Protein 8CON (pdb70)

Organism: Arabidopsis thaliana (NCBI:txid3702)

Foldseek 3Di:
DVCAQHKDWFWFFWQAFAPDGTDTATKIFGQEAPQKFKWQFFWFWDAVLQNCQSNQDVHDNFPGEQGTQQTWTFTCQDYPPDDPHGGGFIKHQALWFQPCPDPQNVDPQAQCDPQTGHDQPQFPDSVPSHARMGHPRHGGGYGSQHSSRISMHMHRNRRMAGADSPFDGLLLSPLRDQLQQLLLLQVVPQNDAAAFEEEEEDQFSNSLSVQLNCVVRHHPAYEYEYCDPVSVVLSVVSHHDHYDYQVVDPDGVLVVQCVVPVAAGQEYEYADQDLVSLLSQQSRAHFPRHEYEYEHNHPDPDDNDDDCVSCVSPYYYYYDDSSSDNNHPPSNVVSVCVVVVNHDGPSLEDEEDESNVVVVSVVDNVVDPRRIYIHGYDD

Nearest PDB structures (foldseek):
  8con-assembly1_A  TM=1.003E+00  e=6.734E-88  Arabidopsis thaliana
  4l0q-assembly1_B  TM=9.759E-01  e=2.932E-57  Arabidopsis thaliana
  8co4-assembly1_A  TM=9.663E-01  e=1.391E-56  Arabidopsis thaliana
  4dlb-assembly1_B  TM=9.701E-01  e=1.066E-55  Solanum lycopersicum
  7aas-assembly1_A  TM=9.766E-01  e=4.637E-54  Chlamydomonas reinhardtii

Secondary structure (DSSP, 8-state):
-TTTTSPEEEEEEEB-STTSPPEEEEEEEPPP-TTEEEEEEEEEE--HHHHHHHHTTTS----SB----EEEEEEEEE-TT--S--TT-EEEE-SS---SSSTTTT-SS----TTTS--TT--S-TTTS--SEEETTEE-B-STTT--SBSEEEEEGGGEEE--TTS-HHHHTTTTTHHHHHHHIIIIII-PPTT-EEEEE--SHHHHHHHHHHHHTT-SEEEEE-S-TTHHHHHHTTT--EEE-GGG-SS-HHHHHHHHHTS-BSEEEE-S--HHHHHHHHHTBPTTT-EEEE-SPPSS-PPP---THHHHTT-EEEE-SGGG--TTTTHHHHHHHHHTT-S--GGGEEEEEEGGGHHHHHHHHHHS---EEEEETT-

GO terms:
  GO:0001666 response to hypoxia (P, IEP)
  GO:0001666 response to hypoxia (P, IDA)
  GO:0042542 response to hydrogen peroxide (P, IEP)
  GO:0009409 response to cold (P, IEP)
  GO:0009413 response to flooding (P, IEP)
  GO:0009414 response to water deprivation (P, IEP)
  GO:0009651 response to salt stress (P, IEP)
  GO:0009737 response to abscisic acid (P, IEP)
  GO:0009744 response to sucrose (P, IEP)
  GO:0042803 protein homodimerization activity (F, IDA)
  GO:0031000 response to caffeine (P, IEP)
  GO:0032355 response to estradiol (P, IEP)
  GO:0004022 alcohol dehydrogenase (NAD+) activity (F, EXP)
  GO:0120542 ethanol dehydrogenase (NAD+) activity (F, EXP)
  GO:0001666 response to hypoxia (P, IMP)
  GO:1900039 positive regulation of cellular response to hypoxia (P, IMP)
  GO:0004022 alcohol dehydrogenase (NAD+) activity (F, IDA)
  GO:0006970 response to osmotic stress (P, IGI)
  GO:0005829 cytosol (C, HDA)
  GO:0005886 plasma membrane (C, HDA)

Structure (mmCIF, N/CA/C/O backbone):
data_8CON
#
_entry.id   8CON
#
_cell.length_a   63.405
_cell.length_b   63.405
_cell.length_c   182.153
_cell.angle_alpha   90.00
_cell.angle_beta   90.00
_cell.angle_gamma   120.00
#
_symmetry.space_group_name_H-M   'P 31 2 1'
#
loop_
_entity.id
_entity.type
_entity.pdbx_description
1 polymer 'Alcohol dehydrogenase class-P'
2 non-polymer 'ZINC ION'
3 non-polymer '1,4-DIHYDRONICOTINAMIDE ADENINE DINUCLEOTIDE'
4 non-polymer 'SULFATE ION'
5 non-polymer 'TETRAETHYLENE GLYCOL'
6 non-polymer DI(HYDROXYETHYL)ETHER
7 non-polymer 1,2-ETHANEDIOL
8 water water
#
loop_
_atom_site.group_PDB
_atom_site.id
_atom_site.type_symbol
_atom_site.label_atom_id
_atom_site.label_alt_id
_atom_site.label_comp_id
_atom_site.label_asym_id
_atom_site.label_entity_id
_atom_site.label_seq_id
_atom_site.pdbx_PDB_ins_code
_atom_site.Cartn_x
_atom_site.Cartn_y
_atom_site.Cartn_z
_atom_site.occupancy
_atom_site.B_iso_or_equiv
_atom_site.auth_seq_id
_atom_site.auth_comp_id
_atom_site.auth_asym_id
_atom_site.auth_atom_id
_atom_site.pdbx_PDB_model_num
ATOM 1 N N . MET A 1 1 ? -16.257 3.696 45.485 1.00 49.18 1 MET A N 1
ATOM 2 C CA . MET A 1 1 ? -15.215 4.144 46.403 1.00 60.25 1 MET A CA 1
ATOM 3 C C . MET A 1 1 ? -15.346 3.394 47.726 1.00 55.66 1 MET A C 1
ATOM 4 O O . MET A 1 1 ? -14.483 2.591 48.086 1.00 51.41 1 MET A O 1
ATOM 9 N N . SER A 1 2 ? -16.442 3.649 48.446 1.00 56.87 2 SER A N 1
ATOM 10 C CA . SER A 1 2 ? -16.703 2.912 49.678 1.00 48.72 2 SER A CA 1
ATOM 11 C C . SER A 1 2 ? -16.810 1.411 49.435 1.00 45.12 2 SER A C 1
ATOM 12 O O . SER A 1 2 ? -16.684 0.631 50.384 1.00 47.99 2 SER A O 1
ATOM 15 N N . THR A 1 3 ? -17.030 0.994 48.188 1.00 40.32 3 THR A N 1
ATOM 16 C CA . THR A 1 3 ? -17.111 -0.413 47.823 1.00 33.97 3 THR A CA 1
ATOM 17 C C . THR A 1 3 ? -15.763 -1.007 47.414 1.00 33.47 3 THR A C 1
ATOM 18 O O . THR A 1 3 ? -15.694 -2.214 47.157 1.00 34.99 3 THR A O 1
ATOM 22 N N . THR A 1 4 ? -14.695 -0.202 47.372 1.00 30.77 4 THR A N 1
ATOM 23 C CA . THR A 1 4 ? -13.381 -0.686 46.952 1.00 36.73 4 THR A CA 1
ATOM 24 C C . THR A 1 4 ? -12.891 -1.802 47.866 1.00 34.31 4 THR A C 1
ATOM 25 O O . THR A 1 4 ? -12.888 -1.661 49.092 1.00 31.67 4 THR A O 1
ATOM 29 N N . GLY A 1 5 ? -12.453 -2.908 47.262 1.00 33.54 5 GLY A N 1
ATOM 30 C CA . GLY A 1 5 ? -12.027 -4.073 48.007 1.00 36.25 5 GLY A CA 1
ATOM 31 C C . GLY A 1 5 ? -13.138 -4.853 48.672 1.00 36.75 5 GLY A C 1
ATOM 32 O O . GLY A 1 5 ? -12.857 -5.864 49.327 1.00 33.98 5 GLY A O 1
ATOM 33 N N . GLN A 1 6 ? -14.388 -4.431 48.523 1.00 33.46 6 GLN A N 1
ATOM 34 C CA A GLN A 1 6 ? -15.507 -5.082 49.181 0.62 32.01 6 GLN A CA 1
ATOM 35 C CA B GLN A 1 6 ? -15.529 -5.057 49.174 0.38 32.07 6 GLN A CA 1
ATOM 36 C C . GLN A 1 6 ? -16.318 -5.898 48.181 1.00 31.31 6 GLN A C 1
ATOM 37 O O . GLN A 1 6 ? -16.302 -5.645 46.971 1.00 29.02 6 GLN A O 1
ATOM 48 N N . ILE A 1 7 ? -17.031 -6.894 48.709 1.00 28.22 7 ILE A N 1
ATOM 49 C CA . ILE A 1 7 ? -18.050 -7.579 47.924 1.00 29.34 7 ILE A CA 1
ATOM 50 C C . ILE A 1 7 ? -19.224 -6.628 47.714 1.00 28.94 7 ILE A C 1
ATOM 51 O O . ILE A 1 7 ? -19.665 -5.951 48.650 1.00 29.74 7 ILE A O 1
ATOM 56 N N . ILE A 1 8 ? -19.734 -6.559 46.481 1.00 23.24 8 ILE A N 1
ATOM 57 C CA . ILE A 1 8 ? -20.905 -5.738 46.177 1.00 26.48 8 ILE A CA 1
ATOM 58 C C . ILE A 1 8 ? -22.133 -6.630 46.088 1.00 30.33 8 ILE A C 1
ATOM 59 O O . ILE A 1 8 ? -22.099 -7.710 45.483 1.00 24.10 8 ILE A O 1
ATOM 64 N N . ARG A 1 9 ? -23.219 -6.182 46.707 1.00 25.84 9 ARG A N 1
ATOM 65 C CA . ARG A 1 9 ? -24.523 -6.816 46.579 1.00 23.77 9 ARG A CA 1
ATOM 66 C C . ARG A 1 9 ? -25.352 -6.002 45.594 1.00 28.68 9 ARG A C 1
ATOM 67 O O . ARG A 1 9 ? -25.593 -4.810 45.820 1.00 29.84 9 ARG A O 1
ATOM 75 N N . CYS A 1 10 ? -25.767 -6.631 44.499 1.00 26.74 10 CYS A N 1
ATOM 76 C CA . CYS A 1 10 ? -26.508 -5.931 43.456 1.00 24.57 10 CYS A CA 1
ATOM 77 C C . CYS A 1 10 ? -27.421 -6.918 42.737 1.00 28.92 10 CYS A C 1
ATOM 78 O O . CYS A 1 10 ? -27.541 -8.085 43.122 1.00 28.99 10 CYS A O 1
ATOM 81 N N . LYS A 1 11 ? -28.076 -6.441 41.684 1.00 27.69 11 LYS A N 1
ATOM 82 C CA . LYS A 1 11 ? -29.003 -7.246 40.907 1.00 28.01 11 LYS A CA 1
ATOM 83 C C . LYS A 1 11 ? -28.324 -7.702 39.624 1.00 25.38 11 LYS A C 1
ATOM 84 O O . LYS A 1 11 ? -27.520 -6.968 39.045 1.00 20.43 11 LYS A O 1
ATOM 90 N N . ALA A 1 12 ? -28.624 -8.931 39.208 1.00 23.42 12 ALA A N 1
ATOM 91 C CA . ALA A 1 12 ? -28.216 -9.448 37.906 1.00 19.72 12 ALA A CA 1
ATOM 92 C C . ALA A 1 12 ? -29.374 -10.247 37.330 1.00 18.96 12 ALA A C 1
ATOM 93 O O . ALA A 1 12 ? -30.235 -10.733 38.060 1.00 22.57 12 ALA A O 1
ATOM 95 N N . ALA A 1 13 ? -29.407 -10.356 36.000 1.00 16.59 13 ALA A N 1
ATOM 96 C CA . ALA A 1 13 ? -30.413 -11.147 35.306 1.00 19.73 13 ALA A CA 1
ATOM 97 C C . ALA A 1 13 ? -29.795 -12.519 35.063 1.00 21.52 13 ALA A C 1
ATOM 98 O O . ALA A 1 13 ? -28.876 -12.662 34.246 1.00 22.79 13 ALA A O 1
ATOM 100 N N . VAL A 1 14 ? -30.293 -13.521 35.775 1.00 20.59 14 VAL A N 1
ATOM 101 C CA . VAL A 1 14 ? -29.673 -14.844 35.811 1.00 18.46 14 VAL A CA 1
ATOM 102 C C . VAL A 1 14 ? -30.455 -15.795 34.928 1.00 23.64 14 VAL A C 1
ATOM 103 O O . VAL A 1 14 ? -31.685 -15.857 35.000 1.00 23.22 14 VAL A O 1
ATOM 107 N N . ALA A 1 15 ? -29.745 -16.538 34.089 1.00 24.21 15 ALA A N 1
ATOM 108 C CA . ALA A 1 15 ? -30.353 -17.602 33.305 1.00 18.53 15 ALA A CA 1
ATOM 109 C C . ALA A 1 15 ? -30.179 -18.896 34.089 1.00 23.91 15 ALA A C 1
ATOM 110 O O . ALA A 1 15 ? -29.054 -19.352 34.280 1.00 19.36 15 ALA A O 1
ATOM 112 N N . TRP A 1 16 ? -31.283 -19.472 34.566 1.00 26.94 16 TRP A N 1
ATOM 113 C CA . TRP A 1 16 ? -31.220 -20.711 35.335 1.00 26.12 16 TRP A CA 1
ATOM 114 C C . TRP A 1 16 ? -31.347 -21.949 34.463 1.00 24.73 16 TRP A C 1
ATOM 115 O O . TRP A 1 16 ? -30.820 -23.013 34.818 1.00 27.51 16 TRP A O 1
ATOM 126 N N . GLU A 1 17 ? -32.020 -21.834 33.328 1.00 25.01 17 GLU A N 1
ATOM 127 C CA . GLU A 1 17 ? -32.299 -22.972 32.477 1.00 24.42 17 GLU A CA 1
ATOM 128 C C . GLU A 1 17 ? -32.255 -22.500 31.036 1.00 22.10 17 GLU A C 1
ATOM 129 O O . GLU A 1 17 ? -32.549 -21.334 30.743 1.00 26.89 17 GLU A O 1
ATOM 135 N N . ALA A 1 18 ? -31.905 -23.413 30.142 1.00 22.22 18 ALA A N 1
ATOM 136 C CA . ALA A 1 18 ? -31.852 -23.097 28.723 1.00 21.32 18 ALA A CA 1
ATOM 137 C C . ALA A 1 18 ? -33.216 -22.669 28.218 1.00 24.39 18 ALA A C 1
ATOM 138 O O . ALA A 1 18 ? -34.224 -23.339 28.466 1.00 25.69 18 ALA A O 1
ATOM 140 N N . GLY A 1 19 ? -33.251 -21.531 27.524 1.00 26.93 19 GLY A N 1
ATOM 141 C CA . GLY A 1 19 ? -34.472 -21.105 26.868 1.00 26.14 19 GLY A CA 1
ATOM 142 C C . GLY A 1 19 ? -35.566 -20.604 27.776 1.00 22.63 19 GLY A C 1
ATOM 143 O O . GLY A 1 19 ? -36.671 -20.335 27.291 1.00 29.39 19 GLY A O 1
ATOM 144 N N . LYS A 1 20 ? -35.313 -20.480 29.071 1.00 22.57 20 LYS A N 1
ATOM 145 C CA . LYS A 1 20 ? -36.313 -19.988 30.007 1.00 25.30 20 LYS A CA 1
ATOM 146 C C . LYS A 1 20 ? -36.049 -18.525 30.345 1.00 24.31 20 LYS A C 1
ATOM 147 O O . LYS A 1 20 ? -34.914 -18.047 30.247 1.00 22.83 20 LYS A O 1
ATOM 153 N N . PRO A 1 21 ? -37.068 -17.776 30.766 1.00 26.52 21 PRO A N 1
ATOM 154 C CA . PRO A 1 21 ? -36.857 -16.348 31.035 1.00 22.05 21 PRO A CA 1
ATOM 155 C C . PRO A 1 21 ? -35.841 -16.088 32.137 1.00 21.13 21 PRO A C 1
ATOM 156 O O . PRO A 1 21 ? -35.764 -16.811 33.135 1.00 24.54 21 PRO A O 1
ATOM 160 N N . LEU A 1 22 ? -35.061 -15.025 31.949 1.00 20.44 22 LEU A N 1
ATOM 161 C CA . LEU A 1 22 ? -34.117 -14.612 32.967 1.00 17.64 22 LEU A CA 1
ATOM 162 C C . LEU A 1 22 ? -34.859 -14.177 34.224 1.00 23.71 22 LEU A C 1
ATOM 163 O O . LEU A 1 22 ? -36.001 -13.698 34.168 1.00 24.38 22 LEU A O 1
ATOM 168 N N . VAL A 1 23 ? -34.196 -14.323 35.364 1.00 20.16 23 VAL A N 1
ATOM 169 C CA . VAL A 1 23 ? -34.738 -13.913 36.654 1.00 22.26 23 VAL A CA 1
ATOM 170 C C . VAL A 1 23 ? -33.828 -12.851 37.254 1.00 25.41 23 VAL A C 1
ATOM 171 O O . VAL A 1 23 ? -32.611 -13.054 37.364 1.00 23.09 23 VAL A O 1
ATOM 175 N N . ILE A 1 24 ? -34.406 -11.710 37.635 1.00 21.00 24 ILE A N 1
ATOM 176 C CA . ILE A 1 24 ? -33.613 -10.712 38.346 1.00 22.23 24 ILE A CA 1
ATOM 177 C C . ILE A 1 24 ? -33.370 -11.217 39.762 1.00 27.20 24 ILE A C 1
ATOM 178 O O . ILE A 1 24 ? -34.318 -11.431 40.527 1.00 28.49 24 ILE A O 1
ATOM 183 N N . GLU A 1 25 ? -32.100 -11.433 40.097 1.00 23.80 25 GLU A N 1
ATOM 184 C CA . GLU A 1 25 ? -31.667 -11.986 41.370 1.00 27.16 25 GLU A CA 1
ATOM 185 C C . GLU A 1 25 ? -30.747 -11.009 42.086 1.00 22.73 25 GLU A C 1
ATOM 186 O O . GLU A 1 25 ? -30.001 -10.258 41.453 1.00 26.12 25 GLU A O 1
ATOM 192 N N A GLU A 1 26 ? -30.791 -11.033 43.414 0.48 24.16 26 GLU A N 1
ATOM 193 N N B GLU A 1 26 ? -30.778 -11.047 43.416 0.52 24.15 26 GLU A N 1
ATOM 194 C CA A GLU A 1 26 ? -29.765 -10.375 44.211 0.48 25.90 26 GLU A CA 1
ATOM 195 C CA B GLU A 1 26 ? -29.764 -10.375 44.220 0.52 25.89 26 GLU A CA 1
ATOM 196 C C A GLU A 1 26 ? -28.536 -11.277 44.240 0.48 28.75 26 GLU A C 1
ATOM 197 C C B GLU A 1 26 ? -28.521 -11.256 44.294 0.52 28.75 26 GLU A C 1
ATOM 198 O O A GLU A 1 26 ? -28.617 -12.431 44.678 0.48 26.65 26 GLU A O 1
ATOM 199 O O B GLU A 1 26 ? -28.572 -12.364 44.840 0.52 26.78 26 GLU A O 1
ATOM 210 N N . VAL A 1 27 ? -27.414 -10.767 43.738 1.00 22.27 27 VAL A N 1
ATOM 211 C CA . VAL A 1 27 ? -26.176 -11.532 43.626 1.00 22.20 27 VAL A CA 1
ATOM 212 C C . VAL A 1 27 ? -25.100 -10.817 44.424 1.00 25.48 27 VAL A C 1
ATOM 213 O O . VAL A 1 27 ? -25.250 -9.659 44.818 1.00 27.11 27 VAL A O 1
ATOM 217 N N . GLU A 1 28 ? -23.994 -11.522 44.650 1.00 26.69 28 GLU A N 1
ATOM 218 C CA . GLU A 1 28 ? -22.798 -10.935 45.224 1.00 27.68 28 GLU A CA 1
ATOM 219 C C . GLU A 1 28 ? -21.697 -10.919 44.173 1.00 27.26 28 GLU A C 1
ATOM 220 O O . GLU A 1 28 ? -21.462 -11.929 43.497 1.00 23.57 28 GLU A O 1
ATOM 226 N N . VAL A 1 29 ? -21.028 -9.778 44.048 1.00 21.46 29 VAL A N 1
ATOM 227 C CA . VAL A 1 29 ? -19.956 -9.571 43.077 1.00 24.07 29 VAL A CA 1
ATOM 228 C C . VAL A 1 29 ? -18.650 -9.384 43.832 1.00 25.62 29 VAL A C 1
ATOM 229 O O . VAL A 1 29 ? -18.486 -8.419 44.588 1.00 24.71 29 VAL A O 1
ATOM 233 N N . ALA A 1 30 ? -17.721 -10.310 43.625 1.00 21.08 30 ALA A N 1
ATOM 234 C CA . ALA A 1 30 ? -16.439 -10.236 44.291 1.00 24.23 30 ALA A CA 1
ATOM 235 C C . ALA A 1 30 ? -15.641 -9.046 43.764 1.00 24.68 30 ALA A C 1
ATOM 236 O O . ALA A 1 30 ? -15.862 -8.593 42.641 1.00 24.16 30 ALA A O 1
ATOM 238 N N . PRO A 1 31 ? -14.718 -8.514 44.561 1.00 24.00 31 PRO A N 1
ATOM 239 C CA . PRO A 1 31 ? -13.824 -7.457 44.064 1.00 28.31 31 PRO A CA 1
ATOM 240 C C . PRO A 1 31 ? -12.870 -7.999 43.015 1.00 28.64 31 PRO A C 1
ATOM 241 O O . PRO A 1 31 ? -12.635 -9.220 42.943 1.00 27.37 31 PRO A O 1
ATOM 245 N N . PRO A 1 32 ? -12.319 -7.126 42.170 1.00 25.78 32 PRO A N 1
ATOM 246 C CA . PRO A 1 32 ? -11.485 -7.597 41.058 1.00 26.03 32 PRO A CA 1
ATOM 247 C C . PRO A 1 32 ? -10.142 -8.102 41.553 1.00 28.09 32 PRO A C 1
ATOM 248 O O . PRO A 1 32 ? -9.531 -7.518 42.452 1.00 24.83 32 PRO A O 1
ATOM 252 N N . GLN A 1 33 ? -9.679 -9.184 40.938 1.00 26.94 33 GLN A N 1
ATOM 253 C CA . GLN A 1 33 ? -8.370 -9.745 41.226 1.00 22.85 33 GLN A CA 1
ATOM 254 C C . GLN A 1 33 ? -7.328 -9.146 40.280 1.00 26.69 33 GLN A C 1
ATOM 255 O O . GLN A 1 33 ? -7.584 -8.171 39.575 1.00 23.37 33 GLN A O 1
ATOM 261 N N . LYS A 1 34 ? -6.134 -9.735 40.244 1.00 27.55 34 LYS A N 1
ATOM 262 C CA . LYS A 1 34 ? -5.062 -9.213 39.411 1.00 26.47 34 LYS A CA 1
ATOM 263 C C . LYS A 1 34 ? -5.511 -9.081 37.959 1.00 27.13 34 LYS A C 1
ATOM 264 O O . LYS A 1 34 ? -6.121 -9.995 37.403 1.00 24.07 34 LYS A O 1
ATOM 270 N N . HIS A 1 35 ? -5.218 -7.924 37.360 1.00 23.27 35 HIS A N 1
ATOM 271 C CA . HIS A 1 35 ? -5.480 -7.620 35.952 1.00 25.23 35 HIS A CA 1
ATOM 272 C C . HIS A 1 35 ? -6.968 -7.538 35.625 1.00 24.30 35 HIS A C 1
ATOM 273 O O . HIS A 1 35 ? -7.348 -7.582 34.457 1.00 28.18 35 HIS A O 1
ATOM 280 N N . GLU A 1 36 ? -7.816 -7.393 36.631 1.00 21.29 36 GLU A N 1
ATOM 281 C CA . GLU A 1 36 ? -9.251 -7.303 36.442 1.00 21.10 36 GLU A CA 1
ATOM 282 C C . GLU A 1 36 ? -9.725 -5.924 36.868 1.00 23.82 36 GLU A C 1
ATOM 283 O O . GLU A 1 36 ? -9.049 -5.221 37.625 1.00 22.50 36 GLU A O 1
ATOM 289 N N . VAL A 1 37 ? -10.901 -5.535 36.374 1.00 22.35 37 VAL A N 1
ATOM 290 C CA . VAL A 1 37 ? -11.576 -4.342 36.858 1.00 25.06 37 VAL A CA 1
ATOM 291 C C . VAL A 1 37 ? -13.036 -4.688 37.102 1.00 22.21 37 VAL A C 1
ATOM 292 O O . VAL A 1 37 ? -13.587 -5.619 36.505 1.00 22.96 37 VAL A O 1
ATOM 296 N N . ARG A 1 38 ? -13.657 -3.945 38.009 1.00 20.86 38 ARG A N 1
ATOM 297 C CA . ARG A 1 38 ? -15.070 -4.111 38.312 1.00 17.78 38 ARG A CA 1
ATOM 298 C C . ARG A 1 38 ? -15.795 -2.882 37.785 1.00 24.01 38 ARG A C 1
ATOM 299 O O . ARG A 1 38 ? -15.356 -1.754 38.030 1.00 21.17 38 ARG A O 1
ATOM 307 N N . ILE A 1 39 ? -16.878 -3.101 37.043 1.00 19.13 39 ILE A N 1
ATOM 308 C CA . ILE A 1 39 ? -17.506 -2.060 36.234 1.00 18.03 39 ILE A CA 1
ATOM 309 C C . ILE A 1 39 ? -18.955 -1.893 36.662 1.00 22.41 39 ILE A C 1
ATOM 310 O O . ILE A 1 39 ? -19.690 -2.878 36.766 1.00 19.43 39 ILE A O 1
ATOM 315 N N . LYS A 1 40 ? -19.379 -0.648 36.877 1.00 17.58 40 LYS A N 1
ATOM 316 C CA . LYS A 1 40 ? -20.805 -0.377 37.031 1.00 21.03 40 LYS A CA 1
ATOM 317 C C . LYS A 1 40 ? -21.421 -0.251 35.646 1.00 23.35 40 LYS A C 1
ATOM 318 O O . LYS A 1 40 ? -21.021 0.621 34.868 1.00 20.99 40 LYS A O 1
ATOM 324 N N . ILE A 1 41 ? -22.407 -1.095 35.346 1.00 18.60 41 ILE A N 1
ATOM 325 C CA . ILE A 1 41 ? -23.056 -1.118 34.038 1.00 14.86 41 ILE A CA 1
ATOM 326 C C . ILE A 1 41 ? -24.206 -0.118 34.068 1.00 22.35 41 ILE A C 1
ATOM 327 O O . ILE A 1 41 ? -25.060 -0.178 34.957 1.00 21.66 41 ILE A O 1
ATOM 332 N N . LEU A 1 42 ? -24.223 0.807 33.115 1.00 20.03 42 LEU A N 1
ATOM 333 C CA . LEU A 1 42 ? -25.319 1.763 33.017 1.00 20.41 42 LEU A CA 1
ATOM 334 C C . LEU A 1 42 ? -26.311 1.385 31.932 1.00 20.13 42 LEU A C 1
ATOM 335 O O . LEU A 1 42 ? -27.527 1.583 32.086 1.00 21.62 42 LEU A O 1
ATOM 340 N N . PHE A 1 43 ? -25.801 0.880 30.815 1.00 19.87 43 PHE A N 1
ATOM 341 C CA . PHE A 1 43 ? -26.615 0.442 29.697 1.00 19.24 43 PHE A CA 1
ATOM 342 C C . PHE A 1 43 ? -26.039 -0.862 29.187 1.00 18.88 43 PHE A C 1
ATOM 343 O O . PHE A 1 43 ? -24.815 -1.013 29.136 1.00 21.27 43 PHE A O 1
ATOM 351 N N . THR A 1 44 ? -26.920 -1.781 28.792 1.00 21.73 44 THR A N 1
ATOM 352 C CA . THR A 1 44 ? -26.509 -2.991 28.090 1.00 18.35 44 THR A CA 1
ATOM 353 C C . THR A 1 44 ? -27.511 -3.285 26.973 1.00 24.56 44 THR A C 1
ATOM 354 O O . THR A 1 44 ? -28.575 -2.664 26.880 1.00 25.04 44 THR A O 1
ATOM 358 N N . SER A 1 45 ? -27.161 -4.224 26.091 1.00 21.34 45 SER A N 1
ATOM 359 C CA . SER A 1 45 ? -28.029 -4.572 24.980 1.00 21.13 45 SER A CA 1
ATOM 360 C C . SER A 1 45 ? -27.956 -6.080 24.774 1.00 23.83 45 SER A C 1
ATOM 361 O O . SER A 1 45 ? -27.261 -6.778 25.507 1.00 22.86 45 SER A O 1
ATOM 364 N N . LEU A 1 46 ? -28.713 -6.582 23.798 1.00 27.23 46 LEU A N 1
ATOM 365 C CA . LEU A 1 46 ? -28.875 -8.010 23.546 1.00 24.41 46 LEU A CA 1
ATOM 366 C C . LEU A 1 46 ? -28.653 -8.275 22.064 1.00 26.98 46 LEU A C 1
ATOM 367 O O . LEU A 1 46 ? -29.111 -7.508 21.216 1.00 22.37 46 LEU A O 1
ATOM 372 N N . CYS A 1 47 ? -27.951 -9.354 21.729 1.00 21.96 47 CYS A N 1
ATOM 373 C CA . CYS A 1 47 ? -27.889 -9.733 20.325 1.00 20.91 47 CYS A CA 1
ATOM 374 C C . CYS A 1 47 ? -27.996 -11.250 20.231 1.00 21.43 47 CYS A C 1
ATOM 375 O O . CYS A 1 47 ? -28.062 -11.950 21.242 1.00 18.68 47 CYS A O 1
ATOM 378 N N . HIS A 1 48 ? -28.032 -11.742 18.996 1.00 20.03 48 HIS A N 1
ATOM 379 C CA . HIS A 1 48 ? -28.256 -13.162 18.749 1.00 24.39 48 HIS A CA 1
ATOM 380 C C . HIS A 1 48 ? -27.210 -14.041 19.420 1.00 22.06 48 HIS A C 1
ATOM 381 O O . HIS A 1 48 ? -27.497 -15.202 19.730 1.00 23.47 48 HIS A O 1
ATOM 388 N N . THR A 1 49 ? -26.005 -13.513 19.648 1.00 19.14 49 THR A N 1
ATOM 389 C CA . THR A 1 49 ? -24.973 -14.286 20.329 1.00 19.75 49 THR A CA 1
ATOM 390 C C . THR A 1 49 ? -25.406 -14.629 21.748 1.00 22.67 49 THR A C 1
ATOM 391 O O . THR A 1 49 ? -25.249 -15.771 22.190 1.00 21.96 49 THR A O 1
ATOM 395 N N . ASP A 1 50 ? -26.016 -13.672 22.458 1.00 19.32 50 ASP A N 1
ATOM 396 C CA . ASP A 1 50 ? -26.522 -13.986 23.790 1.00 16.25 50 ASP A CA 1
ATOM 397 C C . ASP A 1 50 ? -27.646 -15.007 23.689 1.00 21.01 50 ASP A C 1
ATOM 398 O O . ASP A 1 50 ? -27.700 -15.976 24.461 1.00 21.22 50 ASP A O 1
ATOM 403 N N . VAL A 1 51 ? -28.547 -14.806 22.723 1.00 23.06 51 VAL A N 1
ATOM 404 C CA . VAL A 1 51 ? -29.700 -15.694 22.587 1.00 20.87 51 VAL A CA 1
ATOM 405 C C . VAL A 1 51 ? -29.237 -17.113 22.268 1.00 24.33 51 VAL A C 1
ATOM 406 O O . VAL A 1 51 ? -29.756 -18.087 22.820 1.00 23.08 51 VAL A O 1
ATOM 410 N N . TYR A 1 52 ? -28.224 -17.243 21.408 1.00 22.69 52 TYR A N 1
ATOM 411 C CA . TYR A 1 52 ? -27.746 -18.561 20.989 1.00 25.52 52 TYR A CA 1
ATOM 412 C C . TYR A 1 52 ? -27.287 -19.404 22.180 1.00 26.30 52 TYR A C 1
ATOM 413 O O . TYR A 1 52 ? -27.675 -20.570 22.319 1.00 26.40 52 TYR A O 1
ATOM 422 N N . PHE A 1 53 ? -26.474 -18.829 23.061 1.00 24.08 53 PHE A N 1
ATOM 423 C CA . PHE A 1 53 ? -25.966 -19.571 24.209 1.00 25.15 53 PHE A CA 1
ATOM 424 C C . PHE A 1 53 ? -26.981 -19.669 25.344 1.00 27.13 53 PHE A C 1
ATOM 425 O O . PHE A 1 53 ? -26.884 -20.583 26.168 1.00 26.04 53 PHE A O 1
ATOM 433 N N . TRP A 1 54 ? -27.975 -18.778 25.380 1.00 20.34 54 TRP A N 1
ATOM 434 C CA . TRP A 1 54 ? -29.076 -18.910 26.333 1.00 24.55 54 TRP A CA 1
ATOM 435 C C . TRP A 1 54 ? -30.038 -20.029 25.923 1.00 23.67 54 TRP A C 1
ATOM 436 O O . TRP A 1 54 ? -30.574 -20.749 26.779 1.00 21.76 54 TRP A O 1
ATOM 447 N N . GLU A 1 55 ? -30.269 -20.188 24.614 1.00 23.58 55 GLU A N 1
ATOM 448 C CA . GLU A 1 55 ? -31.066 -21.301 24.114 1.00 23.29 55 GLU A CA 1
ATOM 449 C C . GLU A 1 55 ? -30.313 -22.618 24.245 1.00 25.44 55 GLU A C 1
ATOM 450 O O . GLU A 1 55 ? -30.927 -23.660 24.497 1.00 31.60 55 GLU A O 1
ATOM 456 N N . ALA A 1 56 ? -28.995 -22.581 24.054 1.00 29.38 56 ALA A N 1
ATOM 457 C CA . ALA A 1 56 ? -28.110 -23.726 24.285 1.00 28.11 56 ALA A CA 1
ATOM 458 C C . ALA A 1 56 ? -28.529 -24.960 23.483 1.00 39.14 56 ALA A C 1
ATOM 459 O O . ALA A 1 56 ? -28.377 -26.097 23.936 1.00 36.29 56 ALA A O 1
ATOM 461 N N . LYS A 1 57 ? -29.048 -24.746 22.276 1.00 35.27 57 LYS A N 1
ATOM 462 C CA . LYS A 1 57 ? -29.401 -25.860 21.398 1.00 42.29 57 LYS A CA 1
ATOM 463 C C . LYS A 1 57 ? -28.165 -26.292 20.619 1.00 46.00 57 LYS A C 1
ATOM 464 O O . LYS A 1 57 ? -27.612 -25.511 19.835 1.00 46.11 57 LYS A O 1
ATOM 470 N N . GLY A 1 58 ? -27.739 -27.535 20.832 1.00 52.74 58 GLY A N 1
ATOM 471 C CA . GLY A 1 58 ? -26.463 -27.976 20.310 1.00 53.85 58 GLY A CA 1
ATOM 472 C C . GLY A 1 58 ? -25.264 -27.312 20.944 1.00 54.72 58 GLY A C 1
ATOM 473 O O . GLY A 1 58 ? -24.158 -27.418 20.408 1.00 56.28 58 GLY A O 1
ATOM 474 N N . GLN A 1 59 ? -25.448 -26.622 22.067 1.00 51.72 59 GLN A N 1
ATOM 475 C CA . GLN A 1 59 ? -24.377 -25.913 22.749 1.00 46.47 59 GLN A CA 1
ATOM 476 C C . GLN A 1 59 ? -24.199 -26.464 24.151 1.00 40.15 59 GLN A C 1
ATOM 477 O O . GLN A 1 59 ? -25.151 -26.940 24.773 1.00 40.48 59 GLN A O 1
ATOM 483 N N . THR A 1 60 ? -22.970 -26.393 24.637 1.00 34.13 60 THR A N 1
ATOM 484 C CA . THR A 1 60 ? -22.707 -26.771 26.012 1.00 29.60 60 THR A CA 1
ATOM 485 C C . THR A 1 60 ? -23.520 -25.893 26.954 1.00 29.52 60 THR A C 1
ATOM 486 O O . THR A 1 60 ? -23.324 -24.662 26.981 1.00 27.70 60 THR A O 1
ATOM 490 N N . PRO A 1 61 ? -24.430 -26.471 27.727 1.00 22.59 61 PRO A N 1
ATOM 491 C CA . PRO A 1 61 ? -25.418 -25.733 28.532 1.00 21.51 61 PRO A CA 1
ATOM 492 C C . PRO A 1 61 ? -24.887 -25.312 29.903 1.00 22.36 61 PRO A C 1
ATOM 493 O O . PRO A 1 61 ? -25.143 -25.917 30.944 1.00 22.01 61 PRO A O 1
ATOM 497 N N . LEU A 1 62 ? -24.116 -24.222 29.902 1.00 19.27 62 LEU A N 1
ATOM 498 C CA . LEU A 1 62 ? -23.591 -23.648 31.141 1.00 17.12 62 LEU A CA 1
ATOM 499 C C . LEU A 1 62 ? -24.696 -22.831 31.797 1.00 23.31 62 LEU A C 1
ATOM 500 O O . LEU A 1 62 ? -25.068 -21.775 31.275 1.00 23.14 62 LEU A O 1
ATOM 505 N N . PHE A 1 63 ? -25.205 -23.307 32.937 1.00 21.18 63 PHE A N 1
ATOM 506 C CA . PHE A 1 63 ? -26.242 -22.652 33.731 1.00 16.15 63 PHE A CA 1
ATOM 507 C C . PHE A 1 63 ? -25.950 -22.960 35.189 1.00 19.99 63 PHE A C 1
ATOM 508 O O . PHE A 1 63 ? -25.431 -24.044 35.496 1.00 20.97 63 PHE A O 1
ATOM 516 N N . PRO A 1 64 ? -26.220 -22.029 36.104 1.00 18.68 64 PRO A N 1
ATOM 517 C CA . PRO A 1 64 ? -26.749 -20.682 35.837 1.00 16.47 64 PRO A CA 1
ATOM 518 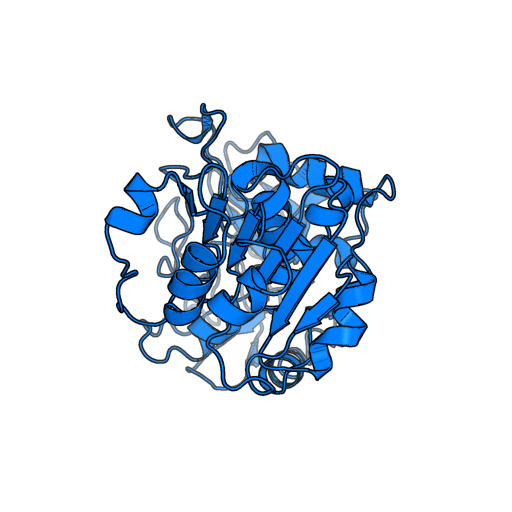C C . PRO A 1 64 ? -25.688 -19.772 35.221 1.00 21.17 64 PRO A C 1
ATOM 519 O O . PRO A 1 64 ? -24.495 -20.026 35.402 1.00 21.00 64 PRO A O 1
ATOM 523 N N . ARG A 1 65 ? -26.121 -18.741 34.491 1.00 19.60 65 ARG A N 1
ATOM 524 C CA . ARG A 1 65 ? -25.208 -17.931 33.706 1.00 19.08 65 ARG A CA 1
ATOM 525 C C . ARG A 1 65 ? -25.743 -16.513 33.618 1.00 18.30 65 ARG A C 1
ATOM 526 O O . ARG A 1 65 ? -26.957 -16.292 33.553 1.00 19.86 65 ARG A O 1
ATOM 534 N N . ILE A 1 66 ? -24.814 -15.571 33.604 1.00 16.88 66 ILE A N 1
ATOM 535 C CA . ILE A 1 66 ? -25.109 -14.155 33.365 1.00 17.11 66 ILE A CA 1
ATOM 536 C C . ILE A 1 66 ? -24.578 -13.829 31.974 1.00 15.08 66 ILE A C 1
ATOM 537 O O . ILE A 1 66 ? -23.363 -13.822 31.734 1.00 19.21 66 ILE A O 1
ATOM 542 N N . PHE A 1 67 ? -25.494 -13.613 31.042 1.00 17.29 67 PHE A N 1
ATOM 543 C CA . PHE A 1 67 ? -25.121 -13.340 29.665 1.00 14.55 67 PHE A CA 1
ATOM 544 C C . PHE A 1 67 ? -24.823 -11.858 29.506 1.00 14.91 67 PHE A C 1
ATOM 545 O O . PHE A 1 67 ? -24.621 -11.159 30.498 1.00 18.05 67 PHE A O 1
ATOM 553 N N . GLY A 1 68 ? -24.793 -11.387 28.265 1.00 15.98 68 GLY A N 1
ATOM 554 C CA . GLY A 1 68 ? -24.582 -9.965 28.038 1.00 16.65 68 GLY A CA 1
ATOM 555 C C . GLY A 1 68 ? -23.140 -9.650 27.705 1.00 18.31 68 GLY A C 1
ATOM 556 O O . GLY A 1 68 ? -22.238 -9.976 28.474 1.00 20.20 68 GLY A O 1
ATOM 557 N N . HIS A 1 69 ? -22.904 -9.003 26.563 1.00 20.08 69 HIS A N 1
ATOM 558 C CA . HIS A 1 69 ? -21.541 -8.634 26.200 1.00 17.36 69 HIS A CA 1
ATOM 559 C C . HIS A 1 69 ? -21.486 -7.299 25.468 1.00 21.02 69 HIS A C 1
ATOM 560 O O . HIS A 1 69 ? -20.434 -6.953 24.915 1.00 23.23 69 HIS A O 1
ATOM 567 N N . GLU A 1 70 ? -22.579 -6.545 25.416 1.00 19.38 70 GLU A N 1
ATOM 568 C CA . GLU A 1 70 ? -22.557 -5.209 24.842 1.00 20.93 70 GLU A CA 1
ATOM 569 C C . GLU A 1 70 ? -23.035 -4.257 25.926 1.00 19.86 70 GLU A C 1
ATOM 570 O O . GLU A 1 70 ? -24.197 -4.330 26.338 1.00 24.60 70 GLU A O 1
ATOM 576 N N . ALA A 1 71 ? -22.150 -3.373 26.386 1.00 19.35 71 ALA A N 1
ATOM 577 C CA . ALA A 1 71 ? -22.491 -2.530 27.525 1.00 17.05 71 ALA A CA 1
ATOM 578 C C . ALA A 1 71 ? -21.611 -1.290 27.567 1.00 20.67 71 ALA A C 1
ATOM 579 O O . ALA A 1 71 ? -20.477 -1.287 27.079 1.00 20.59 71 ALA A O 1
ATOM 581 N N . GLY A 1 72 ? -22.164 -0.241 28.168 1.00 20.68 72 GLY A N 1
ATOM 582 C CA . GLY A 1 72 ? -21.414 0.952 28.488 1.00 17.28 72 GLY A CA 1
ATOM 583 C C . GLY A 1 72 ? -21.432 1.128 29.992 1.00 19.09 72 GLY A C 1
ATOM 584 O O . GLY A 1 72 ? -22.491 1.027 30.619 1.00 21.00 72 GLY A O 1
ATOM 585 N N . GLY A 1 73 ? -20.278 1.368 30.597 1.00 17.82 73 GLY A N 1
ATOM 586 C CA . GLY A 1 73 ? -20.239 1.429 32.042 1.00 20.66 73 GLY A CA 1
ATOM 587 C C . GLY A 1 73 ? -19.141 2.332 32.553 1.00 19.75 73 GLY A C 1
ATOM 588 O O . GLY A 1 73 ? -18.440 2.986 31.781 1.00 20.93 73 GLY A O 1
ATOM 589 N N . ILE A 1 74 ? -18.995 2.360 33.880 1.00 19.64 74 ILE A N 1
ATOM 590 C CA . ILE A 1 74 ? -17.988 3.177 34.551 1.00 23.89 74 ILE A CA 1
ATOM 591 C C . ILE A 1 74 ? -17.203 2.292 35.510 1.00 25.71 74 ILE A C 1
ATOM 592 O O . ILE A 1 74 ? -17.801 1.522 36.271 1.00 26.22 74 ILE A O 1
ATOM 597 N N . VAL A 1 75 ? -15.867 2.403 35.472 1.00 23.34 75 VAL A N 1
ATOM 598 C CA . VAL A 1 75 ? -15.015 1.617 36.360 1.00 21.23 75 VAL A CA 1
ATOM 599 C C . VAL A 1 75 ? -15.272 2.006 37.809 1.00 26.13 75 VAL A C 1
ATOM 600 O O . VAL A 1 75 ? -15.198 3.186 38.181 1.00 25.55 75 VAL A O 1
ATOM 604 N N . GLU A 1 76 ? -15.589 1.006 38.635 1.00 22.06 76 GLU A N 1
ATOM 605 C CA . GLU A 1 76 ? -15.779 1.195 40.069 1.00 18.97 76 GLU A CA 1
ATOM 606 C C . GLU A 1 76 ? -14.489 0.966 40.842 1.00 27.44 76 GLU A C 1
ATOM 607 O O . GLU A 1 76 ? -14.191 1.716 41.775 1.00 29.37 76 GLU A O 1
ATOM 613 N N . SER A 1 77 ? -13.711 -0.057 40.476 1.00 24.35 77 SER A N 1
ATOM 614 C CA . SER A 1 77 ? -12.425 -0.309 41.111 1.00 26.59 77 SER A CA 1
ATOM 615 C C . SER A 1 77 ? -11.587 -1.185 40.191 1.00 26.29 77 SER A C 1
ATOM 616 O O . SER A 1 77 ? -12.103 -1.810 39.257 1.00 25.21 77 SER A O 1
ATOM 619 N N . VAL A 1 78 ? -10.276 -1.200 40.452 1.00 24.55 78 VAL A N 1
ATOM 620 C CA . VAL A 1 78 ? -9.330 -1.963 39.644 1.00 26.80 78 VAL A CA 1
ATOM 621 C C . VAL A 1 78 ? -8.543 -2.915 40.530 1.00 30.88 78 VAL A C 1
ATOM 622 O O . VAL A 1 78 ? -8.298 -2.654 41.715 1.00 28.53 78 VAL A O 1
ATOM 626 N N . GLY A 1 79 ? -8.137 -4.034 39.930 1.00 26.82 79 GLY A N 1
ATOM 627 C CA . GLY A 1 79 ? -7.378 -5.049 40.629 1.00 28.57 79 GLY A CA 1
ATOM 628 C C . GLY A 1 79 ? -5.887 -4.791 40.569 1.00 26.62 79 GLY A C 1
ATOM 629 O O . GLY A 1 79 ? -5.409 -3.817 39.990 1.00 27.32 79 GLY A O 1
ATOM 630 N N . GLU A 1 80 ? -5.144 -5.695 41.202 1.00 27.57 80 GLU A N 1
ATOM 631 C CA . GLU A 1 80 ? -3.693 -5.581 41.254 1.00 25.80 80 GLU A CA 1
ATOM 632 C C . GLU A 1 80 ? -3.114 -5.443 39.852 1.00 33.90 80 GLU A C 1
ATOM 633 O O . GLU A 1 80 ? -3.547 -6.118 38.914 1.00 29.12 80 GLU A O 1
ATOM 639 N N . GLY A 1 81 ? -2.142 -4.539 39.709 1.00 30.50 81 GLY A N 1
ATOM 640 C CA . GLY A 1 81 ? -1.411 -4.427 38.462 1.00 28.96 81 GLY A CA 1
ATOM 641 C C . GLY A 1 81 ? -2.161 -3.810 37.304 1.00 26.42 81 GLY A C 1
ATOM 642 O O . GLY A 1 81 ? -1.676 -3.875 36.171 1.00 32.40 81 GLY A O 1
ATOM 643 N N . VAL A 1 82 ? -3.334 -3.233 37.539 1.00 29.27 82 VAL A N 1
ATOM 644 C CA . VAL A 1 82 ? -4.053 -2.490 36.510 1.00 26.55 82 VAL A CA 1
ATOM 645 C C . VAL A 1 82 ? -3.611 -1.035 36.571 1.00 27.08 82 VAL A C 1
ATOM 646 O O . VAL A 1 82 ? -3.753 -0.381 37.608 1.00 28.89 82 VAL A O 1
ATOM 650 N N . THR A 1 83 ? -3.066 -0.531 35.462 1.00 27.22 83 THR A N 1
ATOM 651 C CA . THR A 1 83 ? -2.604 0.848 35.405 1.00 31.00 83 THR A CA 1
ATOM 652 C C . THR A 1 83 ? -3.212 1.668 34.278 1.00 32.26 83 THR A C 1
ATOM 653 O O . THR A 1 83 ? -3.166 2.902 34.347 1.00 38.73 83 THR A O 1
ATOM 657 N N . ASP A 1 84 ? -3.786 1.041 33.257 1.00 32.48 84 ASP A N 1
ATOM 658 C CA . ASP A 1 84 ? -4.361 1.798 32.155 1.00 32.61 84 ASP A CA 1
ATOM 659 C C . ASP A 1 84 ? -5.818 2.175 32.392 1.00 30.51 84 ASP A C 1
ATOM 660 O O . ASP A 1 84 ? -6.398 2.888 31.570 1.00 33.84 84 ASP A O 1
ATOM 665 N N . LEU A 1 85 ? -6.403 1.735 33.502 1.00 27.61 85 LEU A N 1
ATOM 666 C CA . LEU A 1 85 ? -7.787 2.011 33.852 1.00 26.24 85 LEU A CA 1
ATOM 667 C C . LEU A 1 85 ? -7.823 2.452 35.308 1.00 24.50 85 LEU A C 1
ATOM 668 O O . LEU A 1 85 ? -7.044 1.960 36.126 1.00 27.37 85 LEU A O 1
ATOM 673 N N . GLN A 1 86 ? -8.717 3.371 35.634 1.00 27.27 86 GLN A N 1
ATOM 674 C CA . GLN A 1 86 ? -8.866 3.816 37.009 1.00 28.08 86 GLN A CA 1
ATOM 675 C C . GLN A 1 86 ? -10.334 4.103 37.278 1.00 29.17 86 GLN A C 1
ATOM 676 O O . GLN A 1 86 ? -11.115 4.272 36.336 1.00 25.60 86 GLN A O 1
ATOM 682 N N . PRO A 1 87 ? -10.749 4.123 38.553 1.00 25.92 87 PRO A N 1
ATOM 683 C CA . PRO A 1 87 ? -12.164 4.379 38.866 1.00 27.98 87 PRO A CA 1
ATOM 684 C C . PRO A 1 87 ? -12.644 5.693 38.278 1.00 29.80 87 PRO A C 1
ATOM 685 O O . PRO A 1 87 ? -11.926 6.700 38.271 1.00 28.84 87 PRO A O 1
ATOM 689 N N . GLY A 1 88 ? -13.870 5.658 37.760 1.00 27.28 88 GLY A N 1
ATOM 690 C CA . GLY A 1 88 ? -14.462 6.770 37.068 1.00 24.63 88 GLY A CA 1
ATOM 691 C C . GLY A 1 88 ? -14.303 6.735 35.564 1.00 25.25 88 GLY A C 1
ATOM 692 O O . GLY A 1 88 ? -15.031 7.443 34.868 1.00 28.02 88 GLY A O 1
ATOM 693 N N . ASP A 1 89 ? -13.375 5.931 35.042 1.00 22.25 89 ASP A N 1
ATOM 694 C CA . ASP A 1 89 ? -13.217 5.833 33.595 1.00 23.09 89 ASP A CA 1
ATOM 695 C C . ASP A 1 89 ? -14.479 5.282 32.941 1.00 26.18 89 ASP A C 1
ATOM 696 O O . ASP A 1 89 ? -15.128 4.372 33.465 1.00 24.66 89 ASP A O 1
ATOM 701 N N . HIS A 1 90 ? -14.822 5.838 31.781 1.00 24.61 90 HIS A N 1
ATOM 702 C CA . HIS A 1 90 ? -15.927 5.339 30.973 1.00 25.97 90 HIS A CA 1
ATOM 703 C C . HIS A 1 90 ? -15.378 4.265 30.051 1.00 21.89 90 HIS A C 1
ATOM 704 O O . HIS A 1 90 ? -14.342 4.471 29.412 1.00 22.91 90 HIS A O 1
ATOM 711 N N . VAL A 1 91 ? -16.050 3.112 30.006 1.00 19.84 91 VAL A N 1
ATOM 712 C CA . VAL A 1 91 ? -15.479 1.914 29.405 1.00 25.08 91 VAL A CA 1
ATOM 713 C C . VAL A 1 91 ? -16.531 1.091 28.670 1.00 23.15 91 VAL A C 1
ATOM 714 O O . VAL A 1 91 ? -17.734 1.166 28.957 1.00 18.81 91 VAL A O 1
ATOM 718 N N . LEU A 1 92 ? -16.049 0.313 27.700 1.00 22.37 92 LEU A N 1
ATOM 719 C CA . LEU A 1 92 ? -16.815 -0.719 27.000 1.00 19.89 92 LEU A CA 1
ATOM 720 C C . LEU A 1 92 ? -16.160 -2.054 27.307 1.00 23.24 92 LEU A C 1
ATOM 721 O O . LEU A 1 92 ? -14.989 -2.254 26.935 1.00 19.92 92 LEU A O 1
ATOM 726 N N . PRO A 1 93 ? -16.826 -2.968 28.010 1.00 19.27 93 PRO A N 1
ATOM 727 C CA . PRO A 1 93 ? -16.318 -4.345 28.075 1.00 21.35 93 PRO A CA 1
ATOM 728 C C . PRO A 1 93 ? -16.586 -5.036 26.750 1.00 23.59 93 PRO A C 1
ATOM 729 O O . PRO A 1 93 ? -17.669 -4.908 26.174 1.00 29.54 93 PRO A O 1
ATOM 733 N N A ILE A 1 94 ? -15.578 -5.760 26.262 0.37 17.82 94 ILE A N 1
ATOM 734 N N B ILE A 1 94 ? -15.596 -5.771 26.250 0.63 17.76 94 ILE A N 1
ATOM 735 C CA A ILE A 1 94 ? -15.607 -6.347 24.930 0.37 17.68 94 ILE A CA 1
ATOM 736 C CA B ILE A 1 94 ? -15.727 -6.342 24.919 0.63 17.57 94 ILE A CA 1
ATOM 737 C C A ILE A 1 94 ? -15.458 -7.853 25.083 0.37 19.89 94 ILE A C 1
ATOM 738 C C B ILE A 1 94 ? -15.422 -7.826 25.013 0.63 19.89 94 ILE A C 1
ATOM 739 O O A ILE A 1 94 ? -14.769 -8.327 25.990 0.37 19.66 94 ILE A O 1
ATOM 740 O O B ILE A 1 94 ? -14.602 -8.253 25.829 0.63 19.51 94 ILE A O 1
ATOM 749 N N . PHE A 1 95 ? -16.114 -8.608 24.188 1.00 18.95 95 PHE A N 1
ATOM 750 C CA . PHE A 1 95 ? -16.084 -10.074 24.244 1.00 19.14 95 PHE A CA 1
ATOM 751 C C . PHE A 1 95 ? -14.731 -10.698 23.832 1.00 23.06 95 PHE A C 1
ATOM 752 O O . PHE A 1 95 ? -14.591 -11.934 23.779 1.00 21.48 95 PHE A O 1
ATOM 760 N N . THR A 1 96 ? -13.727 -9.870 23.586 1.00 17.61 96 THR A N 1
ATOM 761 C CA . THR A 1 96 ? -12.415 -10.344 23.181 1.00 22.47 96 THR A CA 1
ATOM 762 C C . THR A 1 96 ? -11.408 -9.283 23.609 1.00 20.76 96 THR A C 1
ATOM 763 O O . THR A 1 96 ? -11.772 -8.126 23.831 1.00 22.90 96 THR A O 1
ATOM 767 N N . GLY A 1 97 ? -10.136 -9.672 23.752 1.00 22.02 97 GLY A N 1
ATOM 768 C CA . GLY A 1 97 ? -9.174 -8.850 24.452 1.00 18.34 97 GLY A CA 1
ATOM 769 C C . GLY A 1 97 ? -7.911 -8.570 23.653 1.00 20.65 97 GLY A C 1
ATOM 770 O O . GLY A 1 97 ? -7.732 -9.042 22.526 1.00 25.28 97 GLY A O 1
ATOM 771 N N . GLU A 1 98 ? -7.046 -7.769 24.273 1.00 20.55 98 GLU A N 1
ATOM 772 C CA . GLU A 1 98 ? -5.777 -7.334 23.685 1.00 23.76 98 GLU A CA 1
ATOM 773 C C . GLU A 1 98 ? -4.743 -7.326 24.809 1.00 25.55 98 GLU A C 1
ATOM 774 O O . GLU A 1 98 ? -4.656 -6.356 25.566 1.00 25.79 98 GLU A O 1
ATOM 780 N N . CYS A 1 99 ? -3.950 -8.404 24.912 1.00 26.69 99 CYS A N 1
ATOM 781 C CA . CYS A 1 99 ? -2.961 -8.491 25.985 1.00 28.13 99 CYS A CA 1
ATOM 782 C C . CYS A 1 99 ? -1.764 -7.586 25.738 1.00 29.54 99 CYS A C 1
ATOM 783 O O . CYS A 1 99 ? -1.080 -7.211 26.697 1.00 30.02 99 CYS A O 1
ATOM 786 N N . GLY A 1 100 ? -1.493 -7.233 24.480 1.00 29.03 100 GLY A N 1
ATOM 787 C CA . GLY A 1 100 ? -0.414 -6.333 24.135 1.00 31.86 100 GLY A CA 1
ATOM 788 C C . GLY A 1 100 ? 0.959 -6.961 24.131 1.00 28.13 100 GLY A C 1
ATOM 789 O O . GLY A 1 100 ? 1.943 -6.252 23.884 1.00 39.33 100 GLY A O 1
ATOM 790 N N . GLU A 1 101 ? 1.050 -8.269 24.362 1.00 32.59 101 GLU A N 1
ATOM 791 C CA A GLU A 1 101 ? 2.324 -8.953 24.500 0.51 34.38 101 GLU A CA 1
ATOM 792 C CA B GLU A 1 101 ? 2.308 -8.987 24.527 0.49 34.38 101 GLU A CA 1
ATOM 793 C C . GLU A 1 101 ? 2.584 -10.009 23.436 1.00 38.80 101 GLU A C 1
ATOM 794 O O . GLU A 1 101 ? 3.748 -10.324 23.185 1.00 33.83 101 GLU A O 1
ATOM 805 N N . CYS A 1 102 ? 1.552 -10.561 22.809 1.00 30.90 102 CYS A N 1
ATOM 806 C CA . CYS A 1 102 ? 1.731 -11.631 21.842 1.00 26.76 102 CYS A CA 1
ATOM 807 C C . CYS A 1 102 ? 1.934 -11.084 20.429 1.00 28.50 102 CYS A C 1
ATOM 808 O O . CYS A 1 102 ? 1.845 -9.882 20.173 1.00 29.16 102 CYS A O 1
ATOM 811 N N . ARG A 1 103 ? 2.230 -12.002 19.504 1.00 32.58 103 ARG A N 1
ATOM 812 C CA . ARG A 1 103 ? 2.575 -11.605 18.141 1.00 33.99 103 ARG A CA 1
ATOM 813 C C . ARG A 1 103 ? 1.395 -10.953 17.430 1.00 31.98 103 ARG A C 1
ATOM 814 O O . ARG A 1 103 ? 1.581 -10.025 16.635 1.00 35.12 103 ARG A O 1
ATOM 822 N N . HIS A 1 104 ? 0.176 -11.441 17.685 1.00 31.06 104 HIS A N 1
ATOM 823 C CA . HIS A 1 104 ? -1.014 -10.805 17.126 1.00 28.38 104 HIS A CA 1
ATOM 824 C C . HIS A 1 104 ? -1.151 -9.367 17.617 1.00 31.44 104 HIS A C 1
ATOM 825 O O . HIS A 1 104 ? -1.391 -8.445 16.827 1.00 25.89 104 HIS A O 1
ATOM 832 N N . CYS A 1 105 ? -0.988 -9.155 18.927 1.00 27.51 105 CYS A N 1
ATOM 833 C CA . CYS A 1 105 ? -1.102 -7.809 19.469 1.00 22.89 105 CYS A CA 1
ATOM 834 C C . CYS A 1 105 ? 0.015 -6.895 18.983 1.00 29.64 105 CYS A C 1
ATOM 835 O O . CYS A 1 105 ? -0.125 -5.671 19.063 1.00 29.17 105 CYS A O 1
ATOM 838 N N . HIS A 1 106 ? 1.113 -7.449 18.474 1.00 28.20 106 HIS A N 1
ATOM 839 C CA . HIS A 1 106 ? 2.151 -6.631 17.855 1.00 30.60 106 HIS A CA 1
ATOM 840 C C . HIS A 1 106 ? 1.993 -6.525 16.343 1.00 38.35 106 HIS A C 1
ATOM 841 O O . HIS A 1 106 ? 2.836 -5.903 15.691 1.00 36.93 106 HIS A O 1
ATOM 848 N N . SER A 1 107 ? 0.949 -7.119 15.770 1.00 32.53 107 SER A N 1
ATOM 849 C CA . SER A 1 107 ? 0.771 -7.119 14.325 1.00 29.06 107 SER A CA 1
ATOM 850 C C . SER A 1 107 ? -0.041 -5.912 13.860 1.00 38.24 107 SER A C 1
ATOM 851 O O . SER A 1 107 ? -0.721 -5.240 14.641 1.00 36.85 107 SER A O 1
ATOM 854 N N . GLU A 1 108 ? 0.041 -5.642 12.554 1.00 36.00 108 GLU A N 1
ATOM 855 C CA . GLU A 1 108 ? -0.839 -4.653 11.942 1.00 38.26 108 GLU A CA 1
ATOM 856 C C . GLU A 1 108 ? -2.205 -5.246 11.613 1.00 33.91 108 GLU A C 1
ATOM 857 O O . GLU A 1 108 ? -3.225 -4.569 11.759 1.00 43.24 108 GLU A O 1
ATOM 863 N N . GLU A 1 109 ? -2.237 -6.506 11.172 1.00 36.51 109 GLU A N 1
ATOM 864 C CA . GLU A 1 109 ? -3.410 -7.087 10.527 1.00 41.47 109 GLU A CA 1
ATOM 865 C C . GLU A 1 109 ? -4.335 -7.817 11.489 1.00 35.82 109 GLU A C 1
ATOM 866 O O . GLU A 1 109 ? -5.553 -7.846 11.265 1.00 31.91 109 GLU A O 1
ATOM 872 N N . SER A 1 110 ? -3.798 -8.424 12.541 1.00 31.42 110 SER A N 1
ATOM 873 C CA . SER A 1 110 ? -4.519 -9.446 13.287 1.00 25.98 110 SER A CA 1
ATOM 874 C C . SER A 1 110 ? -4.943 -8.919 14.651 1.00 26.60 110 SER A C 1
ATOM 875 O O . SER A 1 110 ? -4.177 -8.228 15.326 1.00 30.21 110 SER A O 1
ATOM 878 N N . ASN A 1 111 ? -6.173 -9.245 15.050 1.00 25.96 111 ASN A N 1
ATOM 879 C CA . ASN A 1 111 ? -6.621 -9.028 16.421 1.00 21.33 111 ASN A CA 1
ATOM 880 C C . ASN A 1 111 ? -6.805 -10.348 17.169 1.00 28.70 111 ASN A C 1
ATOM 881 O O . ASN A 1 111 ? -7.516 -10.397 18.178 1.00 26.41 111 ASN A O 1
ATOM 886 N N . MET A 1 112 ? -6.168 -11.421 16.693 1.00 22.55 112 MET A N 1
ATOM 887 C CA . MET A 1 112 ? -6.376 -12.763 17.230 1.00 24.87 112 MET A CA 1
ATOM 888 C C . MET A 1 112 ? -5.519 -13.027 18.463 1.00 30.53 112 MET A C 1
ATOM 889 O O . MET A 1 112 ? -4.763 -14.003 18.483 1.00 26.19 112 MET A O 1
ATOM 894 N N . CYS A 1 113 ? -5.615 -12.169 19.480 1.00 24.47 113 CYS A N 1
ATOM 895 C CA . CYS A 1 113 ? -4.786 -12.281 20.682 1.00 22.04 113 CYS A CA 1
ATOM 896 C C . CYS A 1 113 ? -4.726 -13.713 21.204 1.00 24.33 113 CYS A C 1
ATOM 897 O O . CYS A 1 113 ? -5.754 -14.350 21.408 1.00 25.04 113 CYS A O 1
ATOM 900 N N . ASP A 1 114 ? -3.503 -14.202 21.446 1.00 27.44 114 ASP A N 1
ATOM 901 C CA . ASP A 1 114 ? -3.325 -15.575 21.915 1.00 29.12 114 ASP A CA 1
ATOM 902 C C . ASP A 1 114 ? -3.909 -15.782 23.306 1.00 27.98 114 ASP A C 1
ATOM 903 O O . ASP A 1 114 ? -4.412 -16.869 23.605 1.00 32.07 114 ASP A O 1
ATOM 908 N N . LEU A 1 115 ? -3.838 -14.768 24.170 1.00 25.97 115 LEU A N 1
ATOM 909 C CA . LEU A 1 115 ? -4.303 -14.915 25.545 1.00 27.75 115 LEU A CA 1
ATOM 910 C C . LEU A 1 115 ? -5.798 -14.682 25.665 1.00 28.28 115 LEU A C 1
ATOM 911 O O . LEU A 1 115 ? -6.499 -15.434 26.354 1.00 29.83 115 LEU A O 1
ATOM 916 N N . LEU A 1 116 ? -6.295 -13.635 25.016 1.00 24.45 116 LEU A N 1
ATOM 917 C CA . LEU A 1 116 ? -7.615 -13.100 25.323 1.00 25.97 116 LEU A CA 1
ATOM 918 C C . LEU A 1 116 ? -8.606 -13.173 24.167 1.00 26.55 116 LEU A C 1
ATOM 919 O O . LEU A 1 116 ? -9.673 -12.555 24.255 1.00 22.85 116 LEU A O 1
ATOM 924 N N . ARG A 1 117 ? -8.307 -13.908 23.097 1.00 25.73 117 ARG A N 1
ATOM 925 C CA . ARG A 1 117 ? -9.290 -14.050 22.027 1.00 26.05 117 ARG A CA 1
ATOM 926 C C . ARG A 1 117 ? -10.562 -14.705 22.567 1.00 22.44 117 ARG A C 1
ATOM 927 O O . ARG A 1 117 ? -10.530 -15.453 23.548 1.00 22.91 117 ARG A O 1
ATOM 935 N N . ILE A 1 118 ? -11.689 -14.377 21.930 1.00 24.17 118 ILE A N 1
ATOM 936 C CA . ILE A 1 118 ? -13.004 -14.822 22.386 1.00 20.48 118 ILE A CA 1
ATOM 937 C C . ILE A 1 118 ? -13.010 -16.314 22.702 1.00 26.61 118 ILE A C 1
ATOM 938 O O . ILE A 1 118 ? -12.424 -17.123 21.974 1.00 26.87 118 ILE A O 1
ATOM 943 N N . ASN A 1 119 ? -13.683 -16.680 23.797 1.00 23.28 119 ASN A N 1
ATOM 944 C CA . ASN A 1 119 ? -13.894 -18.084 24.158 1.00 22.02 119 ASN A CA 1
ATOM 945 C C . ASN A 1 119 ? -15.308 -18.288 24.695 1.00 22.88 119 ASN A C 1
ATOM 946 O O . ASN A 1 119 ? -15.608 -17.909 25.833 1.00 21.90 119 ASN A O 1
ATOM 951 N N . THR A 1 120 ? -16.161 -18.951 23.913 1.00 25.39 120 THR A N 1
ATOM 952 C CA . THR A 1 120 ? -17.579 -19.023 24.267 1.00 26.18 120 THR A CA 1
ATOM 953 C C . THR A 1 120 ? -17.886 -19.986 25.406 1.00 25.94 120 THR A C 1
ATOM 954 O O . THR A 1 120 ? -18.986 -19.932 25.966 1.00 22.26 120 THR A O 1
ATOM 958 N N . GLU A 1 121 ? -16.964 -20.874 25.759 1.00 22.40 121 GLU A N 1
ATOM 959 C CA . GLU A 1 121 ? -17.223 -21.864 26.786 1.00 23.50 121 GLU A CA 1
ATOM 960 C C . GLU A 1 121 ? -16.512 -21.584 28.095 1.00 23.48 121 GLU A C 1
ATOM 961 O O . GLU A 1 121 ? -16.652 -22.376 29.035 1.00 23.36 121 GLU A O 1
ATOM 967 N N . ARG A 1 122 ? -15.734 -20.507 28.183 1.00 19.36 122 ARG A N 1
ATOM 968 C CA . ARG A 1 122 ? -15.047 -20.178 29.427 1.00 20.00 122 ARG A CA 1
ATOM 969 C C . ARG A 1 122 ? -16.056 -19.605 30.417 1.00 26.08 122 ARG A C 1
ATOM 970 O O . ARG A 1 122 ? -16.622 -18.529 30.188 1.00 26.67 122 ARG A O 1
ATOM 978 N N . GLY A 1 123 ? -16.272 -20.313 31.526 1.00 23.04 123 GLY A N 1
ATOM 979 C CA . GLY A 1 123 ? -17.243 -19.918 32.522 1.00 23.19 123 GLY A CA 1
ATOM 980 C C . GLY A 1 123 ? -16.694 -19.163 33.709 1.00 21.74 123 GLY A C 1
ATOM 981 O O . GLY A 1 123 ? -17.466 -18.764 34.586 1.00 22.93 123 GLY A O 1
ATOM 982 N N . GLY A 1 124 ? -15.382 -18.947 33.768 1.00 18.75 124 GLY A N 1
ATOM 983 C CA . GLY A 1 124 ? -14.782 -18.301 34.910 1.00 21.64 124 GLY A CA 1
ATOM 984 C C . GLY A 1 124 ? -13.773 -17.263 34.462 1.00 20.67 124 GLY A C 1
ATOM 985 O O . GLY A 1 124 ? -13.670 -16.957 33.270 1.00 22.85 124 GLY A O 1
ATOM 986 N N A MET A 1 125 ? -13.010 -16.728 35.404 0.48 21.34 125 MET A N 1
ATOM 987 N N B MET A 1 125 ? -13.008 -16.736 35.404 0.52 21.33 125 MET A N 1
ATOM 988 C CA A MET A 1 125 ? -12.036 -15.691 35.101 0.48 23.23 125 MET A CA 1
ATOM 989 C CA B MET A 1 125 ? -12.025 -15.707 35.104 0.52 23.22 125 MET A CA 1
ATOM 990 C C A MET A 1 125 ? -10.709 -16.307 34.658 0.48 27.14 125 MET A C 1
ATOM 991 C C B MET A 1 125 ? -10.687 -16.305 34.676 0.52 27.14 125 MET A C 1
ATOM 992 O O A MET A 1 125 ? -10.329 -17.394 35.099 0.48 25.57 125 MET A O 1
ATOM 993 O O B MET A 1 125 ? -10.278 -17.372 35.139 0.52 25.55 125 MET A O 1
ATOM 1002 N N . ILE A 1 126 ? -10.002 -15.588 33.782 1.00 25.92 126 ILE A N 1
ATOM 1003 C CA . ILE A 1 126 ? -8.710 -16.064 33.281 1.00 31.85 126 ILE A CA 1
ATOM 1004 C C . ILE A 1 126 ? -7.696 -16.195 34.416 1.00 31.47 126 ILE A C 1
ATOM 1005 O O . ILE A 1 126 ? -6.877 -17.127 34.438 1.00 34.10 126 ILE A O 1
ATOM 1010 N N . HIS A 1 127 ? -7.743 -15.276 35.385 1.00 27.93 127 HIS A N 1
ATOM 1011 C CA . HIS A 1 127 ? -6.726 -15.240 36.436 1.00 30.89 127 HIS A CA 1
ATOM 1012 C C . HIS A 1 127 ? -6.680 -16.546 37.222 1.00 30.15 127 HIS A C 1
ATOM 1013 O O . HIS A 1 127 ? -5.595 -17.070 37.507 1.00 28.69 127 HIS A O 1
ATOM 1020 N N . ASP A 1 128 ? -7.847 -17.098 37.561 1.00 27.07 128 ASP A N 1
ATOM 1021 C CA . ASP A 1 128 ? -7.867 -18.181 38.536 1.00 29.52 128 ASP A CA 1
ATOM 1022 C C . ASP A 1 128 ? -8.919 -19.258 38.285 1.00 22.86 128 ASP A C 1
ATOM 1023 O O . ASP A 1 128 ? -9.094 -20.111 39.157 1.00 27.73 128 ASP A O 1
ATOM 1028 N N . GLY A 1 129 ? -9.597 -19.274 37.138 1.00 20.60 129 GLY A N 1
ATOM 1029 C CA . GLY A 1 129 ? -10.662 -20.236 36.902 1.00 25.24 129 GLY A CA 1
ATOM 1030 C C . GLY A 1 129 ? -11.862 -20.116 37.819 1.00 25.61 129 GLY A C 1
ATOM 1031 O O . GLY A 1 129 ? -12.668 -21.050 37.906 1.00 25.65 129 GLY A O 1
ATOM 1032 N N . GLU A 1 130 ? -12.024 -18.988 38.501 1.00 23.10 130 GLU A N 1
ATOM 1033 C CA A GLU A 1 130 ? -13.116 -18.794 39.443 0.51 22.01 130 GLU A CA 1
ATOM 1034 C CA B GLU A 1 130 ? -13.129 -18.819 39.429 0.49 22.00 130 GLU A CA 1
ATOM 1035 C C . GLU A 1 130 ? -14.151 -17.831 38.879 1.00 25.50 130 GLU A C 1
ATOM 1036 O O . GLU A 1 130 ? -13.849 -16.992 38.029 1.00 25.38 130 GLU A O 1
ATOM 1047 N N . SER A 1 131 ? -15.377 -17.966 39.374 1.00 19.40 131 SER A N 1
ATOM 1048 C CA . SER A 1 131 ? -16.442 -17.000 39.117 1.00 22.21 131 SER A CA 1
ATOM 1049 C C . SER A 1 131 ? -16.397 -15.884 40.145 1.00 23.80 131 SER A C 1
ATOM 1050 O O . SER A 1 131 ? -16.141 -16.126 41.327 1.00 22.10 131 SER A O 1
ATOM 1053 N N . ARG A 1 132 ? -16.707 -14.663 39.702 1.00 22.48 132 ARG A N 1
ATOM 1054 C CA . ARG A 1 132 ? -16.800 -13.532 40.609 1.00 24.14 132 ARG A CA 1
ATOM 1055 C C . ARG A 1 132 ? -18.245 -13.281 41.042 1.00 21.53 132 ARG A C 1
ATOM 1056 O O . ARG A 1 132 ? -18.499 -12.362 41.825 1.00 23.06 132 ARG A O 1
ATOM 1064 N N . PHE A 1 133 ? -19.182 -14.109 40.582 1.00 20.59 133 PHE A N 1
ATOM 1065 C CA . PHE A 1 133 ? -20.606 -13.966 40.869 1.00 19.82 133 PHE A CA 1
ATOM 1066 C C . PHE A 1 133 ? -21.054 -15.104 41.776 1.00 29.92 133 PHE A C 1
ATOM 1067 O O . PHE A 1 133 ? -20.761 -16.271 41.496 1.00 25.99 133 PHE A O 1
ATOM 1075 N N . SER A 1 134 ? -21.793 -14.785 42.832 1.00 26.02 134 SER A N 1
ATOM 1076 C CA . SER A 1 134 ? -22.426 -15.846 43.603 1.00 29.47 134 SER A CA 1
ATOM 1077 C C . SER A 1 134 ? -23.845 -15.439 43.966 1.00 28.55 134 SER A C 1
ATOM 1078 O O . SER A 1 134 ? -24.182 -14.252 44.043 1.00 27.23 134 SER A O 1
ATOM 1081 N N . ILE A 1 135 ? -24.684 -16.444 44.183 1.00 28.30 135 ILE A N 1
ATOM 1082 C CA . ILE A 1 135 ? -26.044 -16.227 44.647 1.00 27.63 135 ILE A CA 1
ATOM 1083 C C . ILE A 1 135 ? -26.294 -17.211 45.778 1.00 37.83 135 ILE A C 1
ATOM 1084 O O . ILE A 1 135 ? -26.296 -18.428 45.562 1.00 33.88 135 ILE A O 1
ATOM 1089 N N . ASN A 1 136 ? -26.448 -16.687 46.994 1.00 35.91 136 ASN A N 1
ATOM 1090 C CA . ASN A 1 136 ? -26.681 -17.513 48.173 1.00 36.53 136 ASN A CA 1
ATOM 1091 C C . ASN A 1 136 ? -25.543 -18.514 48.364 1.00 39.00 136 ASN A C 1
ATOM 1092 O O . ASN A 1 136 ? -25.757 -19.671 48.724 1.00 41.88 136 ASN A O 1
ATOM 1097 N N . GLY A 1 137 ? -24.316 -18.065 48.102 1.00 36.10 137 GLY A N 1
ATOM 1098 C CA . GLY A 1 137 ? -23.139 -18.878 48.305 1.00 36.90 137 GLY A CA 1
ATOM 1099 C C . GLY A 1 137 ? -22.732 -19.749 47.135 1.00 34.37 137 GLY A C 1
ATOM 1100 O O . GLY A 1 137 ? -21.694 -20.415 47.218 1.00 40.48 137 GLY A O 1
ATOM 1101 N N . LYS A 1 138 ? -23.497 -19.757 46.045 1.00 30.98 138 LYS A N 1
ATOM 1102 C CA . LYS A 1 138 ? -23.198 -20.662 44.949 1.00 31.33 138 LYS A CA 1
ATOM 1103 C C . LYS A 1 138 ? -22.805 -19.876 43.703 1.00 31.15 138 LYS A C 1
ATOM 1104 O O . LYS A 1 138 ? -23.416 -18.846 43.399 1.00 27.76 138 LYS A O 1
ATOM 1110 N N . PRO A 1 139 ? -21.795 -20.320 42.970 1.00 25.81 139 PRO A N 1
ATOM 1111 C CA . PRO A 1 139 ? -21.262 -19.494 41.884 1.00 25.92 139 PRO A CA 1
ATOM 1112 C C . PRO A 1 139 ? -22.130 -19.542 40.632 1.00 22.78 139 PRO A C 1
ATOM 1113 O O . PRO A 1 139 ? -22.990 -20.402 40.462 1.00 23.89 139 PRO A O 1
ATOM 1117 N N . ILE A 1 140 ? -21.886 -18.577 39.745 1.00 19.59 140 ILE A N 1
ATOM 1118 C CA . ILE A 1 140 ? -22.630 -18.430 38.501 1.00 18.57 140 ILE A CA 1
ATOM 1119 C C . ILE A 1 140 ? -21.637 -18.350 37.359 1.00 15.42 140 ILE A C 1
ATOM 1120 O O . ILE A 1 140 ? -20.610 -17.677 37.482 1.00 19.97 140 ILE A O 1
ATOM 1125 N N . TYR A 1 141 ? -21.948 -18.987 36.232 1.00 19.77 141 TYR A N 1
ATOM 1126 C CA . TYR A 1 141 ? -21.020 -18.918 35.103 1.00 23.15 141 TYR A CA 1
ATOM 1127 C C . TYR A 1 141 ? -20.969 -17.522 34.492 1.00 17.16 141 TYR A C 1
ATOM 1128 O O . TYR A 1 141 ? -21.994 -16.840 34.363 1.00 20.09 141 TYR A O 1
ATOM 1137 N N . HIS A 1 142 ? -19.764 -17.113 34.082 1.00 19.64 142 HIS A N 1
ATOM 1138 C CA . HIS A 1 142 ? -19.585 -15.912 33.279 1.00 17.16 142 HIS A CA 1
ATOM 1139 C C . HIS A 1 142 ? -19.861 -16.216 31.806 1.00 20.00 142 HIS A C 1
ATOM 1140 O O . HIS A 1 142 ? -19.922 -17.374 31.381 1.00 20.18 142 HIS A O 1
ATOM 1147 N N . PHE A 1 143 ? -19.970 -15.155 31.009 1.00 16.48 143 PHE A N 1
ATOM 1148 C CA . PHE A 1 143 ? -20.211 -15.266 29.570 1.00 14.48 143 PHE A CA 1
ATOM 1149 C C . PHE A 1 143 ? -19.270 -14.324 28.832 1.00 22.03 143 PHE A C 1
ATOM 1150 O O . PHE A 1 143 ? -19.349 -13.101 29.007 1.00 20.83 143 PHE A O 1
ATOM 1158 N N . LEU A 1 144 ? -18.388 -14.895 28.000 1.00 19.99 144 LEU A N 1
ATOM 1159 C CA . LEU A 1 144 ? -17.466 -14.143 27.148 1.00 21.27 144 LEU A CA 1
ATOM 1160 C C . LEU A 1 144 ? -16.540 -13.237 27.950 1.00 20.03 144 LEU A C 1
ATOM 1161 O O . LEU A 1 144 ? -15.977 -12.288 27.398 1.00 21.41 144 LEU A O 1
ATOM 1166 N N . GLY A 1 145 ? -16.387 -13.500 29.249 1.00 19.26 145 GLY A N 1
ATOM 1167 C CA . GLY A 1 145 ? -15.611 -12.653 30.120 1.00 21.15 145 GLY A CA 1
ATOM 1168 C C . GLY A 1 145 ? -16.236 -11.308 30.420 1.00 19.00 145 GLY A C 1
ATOM 1169 O O . GLY A 1 145 ? -15.599 -10.485 31.085 1.00 21.31 145 GLY A O 1
ATOM 1170 N N . THR A 1 146 ? -17.468 -11.069 29.975 1.00 17.06 146 THR A N 1
ATOM 1171 C CA . THR A 1 146 ? -18.104 -9.763 30.139 1.00 20.57 146 THR A CA 1
ATOM 1172 C C . THR A 1 146 ? -19.285 -9.782 31.100 1.00 20.06 146 THR A C 1
ATOM 1173 O O . THR A 1 146 ? -19.309 -8.976 32.031 1.00 21.04 146 THR A O 1
ATOM 1177 N N . SER A 1 147 ? -20.242 -10.697 30.924 1.00 17.52 147 SER A N 1
ATOM 1178 C CA . SER A 1 147 ? -21.418 -10.833 31.792 1.00 18.10 147 SER A CA 1
ATOM 1179 C C . SER A 1 147 ? -22.038 -9.476 32.170 1.00 19.35 147 SER A C 1
ATOM 1180 O O . SER 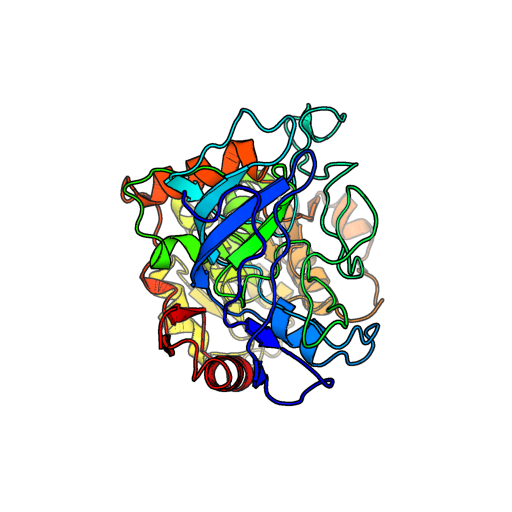A 1 147 ? -22.151 -9.105 33.338 1.00 18.64 147 SER A O 1
ATOM 1183 N N . THR A 1 148 ? -22.485 -8.758 31.151 1.00 17.98 148 THR A N 1
ATOM 1184 C CA . THR A 1 148 ? -22.964 -7.387 31.365 1.00 19.23 148 THR A CA 1
ATOM 1185 C C . THR A 1 148 ? -24.419 -7.301 31.804 1.00 20.58 148 THR A C 1
ATOM 1186 O O . THR A 1 148 ? -24.897 -6.189 32.051 1.00 20.42 148 THR A O 1
ATOM 1190 N N . PHE A 1 149 ? -25.136 -8.420 31.922 1.00 18.01 149 PHE A N 1
ATOM 1191 C CA . PHE A 1 149 ? -26.507 -8.360 32.434 1.00 17.76 1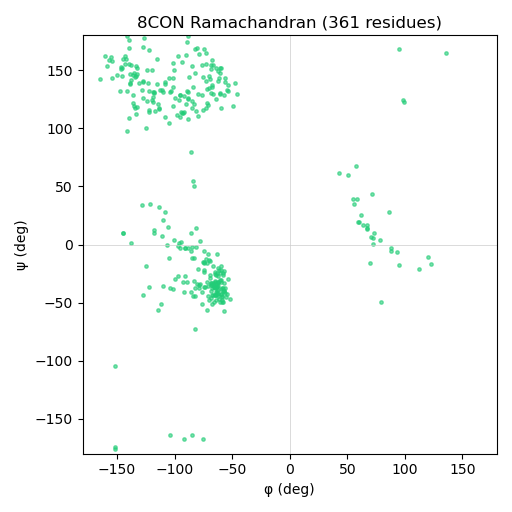49 PHE A CA 1
ATOM 1192 C C . PHE A 1 149 ? -26.484 -8.340 33.957 1.00 16.31 149 PHE A C 1
ATOM 1193 O O . PHE A 1 149 ? -27.159 -9.139 34.610 1.00 20.30 149 PHE A O 1
ATOM 1201 N N . SER A 1 150 ? -25.676 -7.446 34.519 1.00 24.35 150 SER A N 1
ATOM 1202 C CA . SER A 1 150 ? -25.548 -7.266 35.958 1.00 21.61 150 SER A CA 1
ATOM 1203 C C . SER A 1 150 ? -25.290 -5.796 36.214 1.00 24.14 150 SER A C 1
ATOM 1204 O O . SER A 1 150 ? -24.716 -5.109 35.372 1.00 23.78 150 SER A O 1
ATOM 1207 N N . GLU A 1 151 ? -25.720 -5.318 37.384 1.00 21.94 151 GLU A N 1
ATOM 1208 C CA . GLU A 1 151 ? -25.454 -3.933 37.744 1.00 25.20 151 GLU A CA 1
ATOM 1209 C C . GLU A 1 151 ? -23.957 -3.682 37.901 1.00 20.38 151 GLU A C 1
ATOM 1210 O O . GLU A 1 151 ? -23.480 -2.581 37.614 1.00 23.20 151 GLU A O 1
ATOM 1216 N N . TYR A 1 152 ? -23.203 -4.697 38.339 1.00 18.66 152 TYR A N 1
ATOM 1217 C CA . TYR A 1 152 ? -21.749 -4.659 38.394 1.00 17.79 152 TYR A CA 1
ATOM 1218 C C . TYR A 1 152 ? -21.218 -5.968 37.833 1.00 20.98 152 TYR A C 1
ATOM 1219 O O . TYR A 1 152 ? -21.817 -7.023 38.052 1.00 23.43 152 TYR A O 1
ATOM 1228 N N . THR A 1 153 ? -20.085 -5.899 37.132 1.00 20.72 153 THR A N 1
ATOM 1229 C CA . THR A 1 153 ? -19.435 -7.101 36.615 1.00 21.42 153 THR A CA 1
ATOM 1230 C C . THR A 1 153 ? -17.929 -6.921 36.723 1.00 19.53 153 THR A C 1
ATOM 1231 O O . THR A 1 153 ? -17.426 -5.813 36.903 1.00 20.09 153 THR A O 1
ATOM 1235 N N . VAL A 1 154 ? -17.208 -8.036 36.646 1.00 16.81 154 VAL A N 1
ATOM 1236 C CA . VAL A 1 154 ? -15.754 -8.046 36.753 1.00 17.88 154 VAL A CA 1
ATOM 1237 C C . VAL A 1 154 ? -15.209 -8.590 35.447 1.00 20.48 154 VAL A C 1
ATOM 1238 O O . VAL A 1 154 ? -15.652 -9.645 34.984 1.00 20.02 154 VAL A O 1
ATOM 1242 N N . VAL A 1 155 ? -14.234 -7.888 34.869 1.00 19.70 155 VAL A N 1
ATOM 1243 C CA . VAL A 1 155 ? -13.772 -8.172 33.514 1.00 20.25 155 VAL A CA 1
ATOM 1244 C C . VAL A 1 155 ? -12.255 -8.057 33.499 1.00 17.30 155 VAL A C 1
ATOM 1245 O O . VAL A 1 155 ? -11.692 -7.127 34.090 1.00 20.70 155 VAL A O 1
ATOM 1249 N N . HIS A 1 156 ? -11.586 -8.987 32.812 1.00 19.36 156 HIS A N 1
ATOM 1250 C CA . HIS A 1 156 ? -10.152 -8.805 32.568 1.00 18.78 156 HIS A CA 1
ATOM 1251 C C . HIS A 1 156 ? -9.889 -7.451 31.910 1.00 22.36 156 HIS A C 1
ATOM 1252 O O . HIS A 1 156 ? -10.518 -7.103 30.909 1.00 19.27 156 HIS A O 1
ATOM 1259 N N . SER A 1 157 ? -8.907 -6.706 32.433 1.00 22.06 157 SER A N 1
ATOM 1260 C CA . SER A 1 157 ? -8.675 -5.363 31.907 1.00 19.78 157 SER A CA 1
ATOM 1261 C C . SER A 1 157 ? -8.304 -5.381 30.427 1.00 24.72 157 SER A C 1
ATOM 1262 O O . SER A 1 157 ? -8.493 -4.371 29.740 1.00 21.87 157 SER A O 1
ATOM 1265 N N . GLY A 1 158 ? -7.805 -6.512 29.914 1.00 22.62 158 GLY A N 1
ATOM 1266 C CA . GLY A 1 158 ? -7.499 -6.592 28.494 1.00 22.26 158 GLY A CA 1
ATOM 1267 C C . GLY A 1 158 ? -8.716 -6.593 27.600 1.00 23.46 158 GLY A C 1
ATOM 1268 O O . GLY A 1 158 ? -8.583 -6.398 26.384 1.00 22.40 158 GLY A O 1
ATOM 1269 N N . GLN A 1 159 ? -9.896 -6.807 28.175 1.00 20.65 159 GLN A N 1
ATOM 1270 C CA . GLN A 1 159 ? -11.149 -6.805 27.435 1.00 18.72 159 GLN A CA 1
ATOM 1271 C C . GLN A 1 159 ? -11.962 -5.546 27.692 1.00 21.63 159 GLN A C 1
ATOM 1272 O O . GLN A 1 159 ? -13.161 -5.530 27.403 1.00 23.56 159 GLN A O 1
ATOM 1278 N N . VAL A 1 160 ? -11.349 -4.505 28.259 1.00 20.63 160 VAL A N 1
ATOM 1279 C CA . VAL A 1 160 ? -12.067 -3.296 28.662 1.00 18.29 160 VAL A CA 1
ATOM 1280 C C . VAL A 1 160 ? -11.425 -2.122 27.941 1.00 21.68 160 VAL A C 1
ATOM 1281 O O . VAL A 1 160 ? -10.238 -1.836 28.146 1.00 23.47 160 VAL A O 1
ATOM 1285 N N . ALA A 1 161 ? -12.188 -1.475 27.071 1.00 24.73 161 ALA A N 1
ATOM 1286 C CA . ALA A 1 161 ? -11.707 -0.317 26.326 1.00 21.58 161 ALA A CA 1
ATOM 1287 C C . ALA A 1 161 ? -12.124 0.969 27.032 1.00 24.90 161 ALA A C 1
ATOM 1288 O O . ALA A 1 161 ? -13.316 1.184 27.271 1.00 21.66 161 ALA A O 1
ATOM 1290 N N . LYS A 1 162 ? -11.139 1.820 27.353 1.00 22.16 162 LYS A N 1
ATOM 1291 C CA . LYS A 1 162 ? -11.379 3.176 27.849 1.00 23.51 162 LYS A CA 1
ATOM 1292 C C . LYS A 1 162 ? -11.788 4.074 26.690 1.00 23.56 162 LYS A C 1
ATOM 1293 O O . LYS A 1 162 ? -11.116 4.108 25.656 1.00 26.49 162 LYS A O 1
ATOM 1299 N N . ILE A 1 163 ? -12.897 4.797 26.845 1.00 23.33 163 ILE A N 1
ATOM 1300 C CA . ILE A 1 163 ? -13.418 5.612 25.757 1.00 26.47 163 ILE A CA 1
ATOM 1301 C C . ILE A 1 163 ? -13.635 7.042 26.239 1.00 28.54 163 ILE A C 1
ATOM 1302 O O . ILE A 1 163 ? -13.535 7.350 27.430 1.00 27.29 163 ILE A O 1
ATOM 1307 N N . ASN A 1 164 ? -13.913 7.914 25.270 1.00 25.88 164 ASN A N 1
ATOM 1308 C CA . ASN A 1 164 ? -14.215 9.325 25.484 1.00 28.65 164 ASN A CA 1
ATOM 1309 C C . ASN A 1 164 ? -15.276 9.468 26.573 1.00 24.37 164 ASN A C 1
ATOM 1310 O O . ASN A 1 164 ? -16.397 8.951 26.408 1.00 26.46 164 ASN A O 1
ATOM 1315 N N . PRO A 1 165 ? -14.977 10.148 27.687 1.00 25.34 165 PRO A N 1
ATOM 1316 C CA . PRO A 1 165 ? -15.954 10.223 28.783 1.00 28.59 165 PRO A CA 1
ATOM 1317 C C . PRO A 1 165 ? -17.155 11.092 28.473 1.00 30.49 165 PRO A C 1
ATOM 1318 O O . PRO A 1 165 ? -18.123 11.067 29.244 1.00 32.44 165 PRO A O 1
ATOM 1322 N N . ASP A 1 166 ? -17.151 11.818 27.357 1.00 28.86 166 ASP A N 1
ATOM 1323 C CA . ASP A 1 166 ? -18.341 12.529 26.902 1.00 31.07 166 ASP A CA 1
ATOM 1324 C C . ASP A 1 166 ? -19.209 11.705 25.958 1.00 37.85 166 ASP A C 1
ATOM 1325 O O . ASP A 1 166 ? -20.267 12.186 25.537 1.00 27.78 166 ASP A O 1
ATOM 1330 N N . ALA A 1 167 ? -18.790 10.492 25.607 1.00 24.45 167 ALA A N 1
ATOM 1331 C CA . ALA A 1 167 ? -19.592 9.655 24.727 1.00 25.15 167 ALA A CA 1
ATOM 1332 C C . ALA A 1 167 ? -20.824 9.156 25.476 1.00 24.57 167 ALA A C 1
ATOM 1333 O O . ALA A 1 167 ? -20.717 8.742 26.637 1.00 31.51 167 ALA A O 1
ATOM 1335 N N . PRO A 1 168 ? -22.009 9.218 24.873 1.00 22.96 168 PRO A N 1
ATOM 1336 C CA . PRO A 1 168 ? -23.207 8.670 25.528 1.00 23.03 168 PRO A CA 1
ATOM 1337 C C . PRO A 1 168 ? -23.151 7.146 25.562 1.00 19.23 168 PRO A C 1
ATOM 1338 O O . PRO A 1 168 ? -23.100 6.491 24.522 1.00 22.38 168 PRO A O 1
ATOM 1342 N N . LEU A 1 169 ? -23.175 6.585 26.775 1.00 22.93 169 LEU A N 1
ATOM 1343 C CA . LEU A 1 169 ? -22.942 5.151 26.976 1.00 21.32 169 LEU A CA 1
ATOM 1344 C C . LEU A 1 169 ? -24.074 4.264 26.456 1.00 24.31 169 LEU A C 1
ATOM 1345 O O . LEU A 1 169 ? -23.883 3.044 26.340 1.00 23.52 169 LEU A O 1
ATOM 1350 N N . ASP A 1 170 ? -25.244 4.820 26.142 1.00 22.62 170 ASP A N 1
ATOM 1351 C CA . ASP A 1 170 ? -26.292 3.991 25.564 1.00 19.61 170 ASP A CA 1
ATOM 1352 C C . ASP A 1 170 ? -26.068 3.775 24.073 1.00 20.92 170 ASP A C 1
ATOM 1353 O O . ASP A 1 170 ? -26.356 2.691 23.558 1.00 28.96 170 ASP A O 1
ATOM 1358 N N . LYS A 1 171 ? -25.513 4.771 23.373 1.00 20.47 171 LYS A N 1
ATOM 1359 C CA . LYS A 1 171 ? -25.300 4.605 21.943 1.00 19.95 171 LYS A CA 1
ATOM 1360 C C . LYS A 1 171 ? -24.071 3.754 21.673 1.00 22.81 171 LYS A C 1
ATOM 1361 O O . LYS A 1 171 ? -24.058 2.979 20.712 1.00 23.14 171 LYS A O 1
ATOM 1367 N N . VAL A 1 172 ? -23.047 3.881 22.509 1.00 26.68 172 VAL A N 1
ATOM 1368 C CA . VAL A 1 172 ? -21.749 3.193 22.219 1.00 23.93 172 VAL A CA 1
ATOM 1369 C C . VAL A 1 172 ? -21.766 1.749 22.736 1.00 32.11 172 VAL A C 1
ATOM 1370 O O . VAL A 1 172 ? -20.869 0.997 22.381 1.00 28.30 172 VAL A O 1
ATOM 1374 N N . CYS A 1 173 ? -22.762 1.396 23.548 1.00 26.89 173 CYS A N 1
ATOM 1375 C CA . CYS A 1 173 ? -22.798 0.029 24.138 1.00 32.25 173 CYS A CA 1
ATOM 1376 C C . CYS A 1 173 ? -22.938 -0.990 23.001 1.00 29.27 173 CYS A C 1
ATOM 1377 O O . CYS A 1 173 ? -22.716 -2.164 23.263 1.00 39.89 173 CYS A O 1
ATOM 1380 N N . ILE A 1 174 ? -23.174 -0.536 21.767 1.00 30.40 174 ILE A N 1
ATOM 1381 C CA . ILE A 1 174 ? -23.398 -1.452 20.611 1.00 28.64 174 ILE A CA 1
ATOM 1382 C C . ILE A 1 174 ? -22.220 -1.390 19.629 1.00 34.41 174 ILE A C 1
ATOM 1383 O O . ILE A 1 174 ? -22.288 -2.013 18.596 1.00 40.59 174 ILE A O 1
ATOM 1388 N N . VAL A 1 175 ? -21.156 -0.697 19.984 1.00 25.26 175 VAL A N 1
ATOM 1389 C CA . VAL A 1 175 ? -19.914 -0.684 19.175 1.00 25.94 175 VAL A CA 1
ATOM 1390 C C . VAL A 1 175 ? -19.090 -1.929 19.546 1.00 30.65 175 VAL A C 1
ATOM 1391 O O . VAL A 1 175 ? -18.124 -2.227 18.835 1.00 39.80 175 VAL A O 1
ATOM 1395 N N . SER A 1 176 ? -19.451 -2.637 20.619 1.00 28.22 176 SER A N 1
ATOM 1396 C CA . SER A 1 176 ? -18.702 -3.804 21.088 1.00 27.68 176 SER A CA 1
ATOM 1397 C C . SER A 1 176 ? -18.961 -5.065 20.288 1.00 28.28 176 SER A C 1
ATOM 1398 O O . SER A 1 176 ? -18.422 -6.118 20.649 1.00 31.95 176 SER A O 1
ATOM 1401 N N . CYS A 1 177 ? -19.762 -5.008 19.225 1.00 30.57 177 CYS A N 1
ATOM 1402 C CA . CYS A 1 177 ? -20.116 -6.255 18.552 1.00 27.38 177 CYS A CA 1
ATOM 1403 C C . CYS A 1 177 ? -20.413 -6.026 17.073 1.00 30.48 177 CYS A C 1
ATOM 1404 O O . CYS A 1 177 ? -19.495 -5.802 16.283 1.00 27.02 177 CYS A O 1
ATOM 1407 N N . GLY A 1 178 ? -21.697 -6.045 16.697 1.00 27.94 178 GLY A N 1
ATOM 1408 C CA . GLY A 1 178 ? -22.046 -6.114 15.283 1.00 28.26 178 GLY A CA 1
ATOM 1409 C C . GLY A 1 178 ? -21.613 -4.905 14.469 1.00 30.23 178 GLY A C 1
ATOM 1410 O O . GLY A 1 178 ? -21.154 -5.047 13.330 1.00 25.94 178 GLY A O 1
ATOM 1411 N N . LEU A 1 179 ? -21.813 -3.699 15.007 1.00 26.59 179 LEU A N 1
ATOM 1412 C CA . LEU A 1 179 ? -21.458 -2.488 14.269 1.00 25.50 179 LEU A CA 1
ATOM 1413 C C . LEU A 1 179 ? -19.981 -2.496 13.884 1.00 28.37 179 LEU A C 1
ATOM 1414 O O . LEU A 1 179 ? -19.635 -2.385 12.703 1.00 24.46 179 LEU A O 1
ATOM 1419 N N . SER A 1 180 ? -19.097 -2.623 14.874 1.00 21.27 180 SER A N 1
ATOM 1420 C CA . SER A 1 180 ? -17.660 -2.576 14.591 1.00 23.54 180 SER A CA 1
ATOM 1421 C C . SER A 1 180 ? -17.217 -3.749 13.733 1.00 23.43 180 SER A C 1
ATOM 1422 O O . SER A 1 180 ? -16.260 -3.630 12.949 1.00 23.01 180 SER A O 1
ATOM 1425 N N . THR A 1 181 ? -17.862 -4.900 13.900 1.00 21.97 181 THR A N 1
ATOM 1426 C CA . THR A 1 181 ? -17.479 -6.060 13.107 1.00 21.11 181 THR A CA 1
ATOM 1427 C C . THR A 1 181 ? -17.744 -5.817 11.626 1.00 21.50 181 THR A C 1
ATOM 1428 O O . THR A 1 181 ? -16.880 -6.072 10.783 1.00 22.24 181 THR A O 1
ATOM 1432 N N . GLY A 1 182 ? -18.937 -5.317 11.284 1.00 18.53 182 GLY A N 1
ATOM 1433 C CA . GLY A 1 182 ? -19.226 -5.069 9.880 1.00 21.02 182 GLY A CA 1
ATOM 1434 C C . GLY A 1 182 ? -18.494 -3.850 9.356 1.00 26.40 182 GLY A C 1
ATOM 1435 O O . GLY A 1 182 ? -18.049 -3.823 8.202 1.00 21.93 182 GLY A O 1
ATOM 1436 N N . LEU A 1 183 ? -18.361 -2.824 10.195 1.00 20.08 183 LEU A N 1
ATOM 1437 C CA . LEU A 1 183 ? -17.638 -1.622 9.784 1.00 17.93 183 LEU A CA 1
ATOM 1438 C C . LEU A 1 183 ? -16.216 -1.972 9.384 1.00 19.86 183 LEU A C 1
ATOM 1439 O O . LEU A 1 183 ? -15.766 -1.625 8.287 1.00 21.45 183 LEU A O 1
ATOM 1444 N N . GLY A 1 184 ? -15.521 -2.721 10.243 1.00 20.69 184 GLY A N 1
ATOM 1445 C CA . GLY A 1 184 ? -14.159 -3.138 9.943 1.00 19.27 184 GLY A CA 1
ATOM 1446 C C . GLY A 1 184 ? -14.055 -4.202 8.867 1.00 21.80 184 GLY A C 1
ATOM 1447 O O . GLY A 1 184 ? -13.065 -4.242 8.134 1.00 23.28 184 GLY A O 1
ATOM 1448 N N . ALA A 1 185 ? -15.054 -5.089 8.764 1.00 20.32 185 ALA A N 1
ATOM 1449 C CA . ALA A 1 185 ? -15.084 -6.029 7.649 1.00 21.54 185 ALA A CA 1
ATOM 1450 C C . ALA A 1 185 ? -14.998 -5.297 6.318 1.00 24.11 185 ALA A C 1
ATOM 1451 O O . ALA A 1 185 ? -14.271 -5.719 5.414 1.00 23.08 185 ALA A O 1
ATOM 1453 N N . THR A 1 186 ? -15.727 -4.186 6.177 1.00 19.93 186 THR A N 1
ATOM 1454 C CA . THR A 1 186 ? -15.619 -3.420 4.941 1.00 19.09 186 THR A CA 1
ATOM 1455 C C . THR A 1 186 ? -14.332 -2.604 4.888 1.00 23.02 186 THR A C 1
ATOM 1456 O O . THR A 1 186 ? -13.602 -2.667 3.896 1.00 23.72 186 THR A O 1
ATOM 1460 N N . LEU A 1 187 ? -14.042 -1.827 5.938 1.00 19.55 187 LEU A N 1
ATOM 1461 C CA . LEU A 1 187 ? -12.952 -0.852 5.855 1.00 22.99 187 LEU A CA 1
ATOM 1462 C C . LEU A 1 187 ? -11.578 -1.479 6.011 1.00 25.09 187 LEU A C 1
ATOM 1463 O O . LEU A 1 187 ? -10.614 -1.005 5.394 1.00 24.66 187 LEU A O 1
ATOM 1468 N N . ASN A 1 188 ? -11.454 -2.522 6.829 1.00 21.09 188 ASN A N 1
ATOM 1469 C CA . ASN A 1 188 ? -10.143 -3.098 7.110 1.00 22.75 188 ASN A CA 1
ATOM 1470 C C . ASN A 1 188 ? -9.826 -4.312 6.253 1.00 25.42 188 ASN A C 1
ATOM 1471 O O . ASN A 1 188 ? -8.645 -4.609 6.023 1.00 28.46 188 ASN A O 1
ATOM 1476 N N . VAL A 1 189 ? -10.840 -5.044 5.800 1.00 21.33 189 VAL A N 1
ATOM 1477 C CA . VAL A 1 189 ? -10.652 -6.346 5.160 1.00 17.97 189 VAL A CA 1
ATOM 1478 C C . VAL A 1 189 ? -11.068 -6.310 3.689 1.00 25.57 189 VAL A C 1
ATOM 1479 O O . VAL A 1 189 ? -10.274 -6.631 2.806 1.00 23.56 189 VAL A O 1
ATOM 1483 N N . ALA A 1 190 ? -12.316 -5.919 3.405 1.00 20.61 190 ALA A N 1
ATOM 1484 C CA . ALA A 1 190 ? -12.740 -5.802 2.010 1.00 19.35 190 ALA A CA 1
ATOM 1485 C C . ALA A 1 190 ? -11.995 -4.685 1.289 1.00 25.18 190 ALA A C 1
ATOM 1486 O O . ALA A 1 190 ? -11.574 -4.854 0.137 1.00 25.77 190 ALA A O 1
ATOM 1488 N N . LYS A 1 191 ? -11.837 -3.540 1.944 1.00 23.91 191 LYS A N 1
ATOM 1489 C CA . LYS A 1 191 ? -11.099 -2.404 1.403 1.00 24.50 191 LYS A CA 1
ATOM 1490 C C . LYS A 1 191 ? -11.559 -2.024 -0.010 1.00 28.36 191 LYS A C 1
ATOM 1491 O O . LYS A 1 191 ? -10.768 -2.063 -0.957 1.00 26.32 191 LYS A O 1
ATOM 1497 N N . PRO A 1 192 ? -12.829 -1.668 -0.193 1.00 24.00 192 PRO A N 1
ATOM 1498 C CA . PRO A 1 192 ? -13.251 -1.178 -1.507 1.00 24.86 192 PRO A CA 1
ATOM 1499 C C . PRO A 1 192 ? -12.580 0.152 -1.795 1.00 28.30 192 PRO A C 1
ATOM 1500 O O . PRO A 1 192 ? -12.185 0.884 -0.886 1.00 30.83 192 PRO A O 1
ATOM 1504 N N . LYS A 1 193 ? -12.438 0.454 -3.084 1.00 26.45 193 LYS A N 1
ATOM 1505 C CA . LYS A 1 193 ? -11.939 1.749 -3.526 1.00 36.16 193 LYS A CA 1
ATOM 1506 C C . LYS A 1 193 ? -13.109 2.667 -3.875 1.00 32.17 193 LYS A C 1
ATOM 1507 O O . LYS A 1 193 ? -14.238 2.213 -4.087 1.00 29.68 193 LYS A O 1
ATOM 1513 N N . LYS A 1 194 ? -12.824 3.972 -3.940 1.00 35.37 194 LYS A N 1
ATOM 1514 C CA . LYS A 1 194 ? -13.860 4.946 -4.279 1.00 39.51 194 LYS A CA 1
ATOM 1515 C C . LYS A 1 194 ? -14.496 4.614 -5.624 1.00 33.71 194 LYS A C 1
ATOM 1516 O O . LYS A 1 194 ? -13.798 4.420 -6.623 1.00 43.17 194 LYS A O 1
ATOM 1522 N N . GLY A 1 195 ? -15.827 4.556 -5.644 1.00 36.03 195 GLY A N 1
ATOM 1523 C CA . GLY A 1 195 ? -16.579 4.287 -6.849 1.00 39.68 195 GLY A CA 1
ATOM 1524 C C . GLY A 1 195 ? -16.928 2.832 -7.075 1.00 38.33 195 GLY A C 1
ATOM 1525 O O . GLY A 1 195 ? -17.693 2.530 -8.001 1.00 40.93 195 GLY A O 1
ATOM 1526 N N . GLN A 1 196 ? -16.418 1.927 -6.248 1.00 32.87 196 GLN A N 1
ATOM 1527 C CA . GLN A 1 196 ? -16.593 0.504 -6.474 1.00 33.80 196 GLN A CA 1
ATOM 1528 C C . GLN A 1 196 ? -17.961 0.029 -5.994 1.00 30.50 196 GLN A C 1
ATOM 1529 O O . GLN A 1 196 ? -18.698 0.741 -5.307 1.00 40.00 196 GLN A O 1
ATOM 1535 N N . SER A 1 197 ? -18.297 -1.204 -6.362 1.00 29.29 197 SER A N 1
ATOM 1536 C CA . SER A 1 197 ? -19.555 -1.828 -5.979 1.00 33.18 197 SER A CA 1
ATOM 1537 C C . SER A 1 197 ? -19.323 -2.857 -4.877 1.00 37.90 197 SER A C 1
ATOM 1538 O O . SER A 1 197 ? -18.305 -3.557 -4.874 1.00 34.37 197 SER A O 1
ATOM 1541 N N . VAL A 1 198 ? -20.274 -2.938 -3.945 1.00 30.78 198 VAL A N 1
ATOM 1542 C CA . VAL A 1 198 ? -20.191 -3.816 -2.782 1.00 26.13 198 VAL A CA 1
ATOM 1543 C C . VAL A 1 198 ? -21.541 -4.497 -2.592 1.00 32.79 198 VAL A C 1
ATOM 1544 O O . VAL A 1 198 ? -22.581 -3.829 -2.549 1.00 35.06 198 VAL A O 1
ATOM 1548 N N . ALA A 1 199 ? -21.528 -5.820 -2.477 1.00 26.34 199 ALA A N 1
ATOM 1549 C CA . ALA A 1 199 ? -22.718 -6.592 -2.137 1.00 24.23 199 ALA A CA 1
ATOM 1550 C C . ALA A 1 199 ? -22.635 -7.037 -0.682 1.00 31.62 199 ALA A C 1
ATOM 1551 O O . ALA A 1 199 ? -21.609 -7.567 -0.249 1.00 29.30 199 ALA A O 1
ATOM 1553 N N . ILE A 1 200 ? -23.712 -6.825 0.072 1.00 24.59 200 ILE A N 1
ATOM 1554 C CA . ILE A 1 200 ? -23.759 -7.196 1.484 1.00 25.99 200 ILE A CA 1
ATOM 1555 C C . ILE A 1 200 ? -24.866 -8.223 1.682 1.00 31.24 200 ILE A C 1
ATOM 1556 O O . ILE A 1 200 ? -26.036 -7.953 1.379 1.00 30.36 200 ILE A O 1
ATOM 1561 N N . PHE A 1 201 ? -24.499 -9.384 2.212 1.00 23.83 201 PHE A N 1
ATOM 1562 C CA . PHE A 1 201 ? -25.422 -10.487 2.463 1.00 26.92 201 PHE A CA 1
ATOM 1563 C C . PHE A 1 201 ? -25.823 -10.424 3.930 1.00 31.11 201 PHE A C 1
ATOM 1564 O O . PHE A 1 201 ? -24.994 -10.657 4.810 1.00 28.80 201 PHE A O 1
ATOM 1572 N N . GLY A 1 202 ? -27.088 -10.102 4.199 1.00 30.35 202 GLY A N 1
ATOM 1573 C CA . GLY A 1 202 ? -27.524 -9.976 5.579 1.00 27.77 202 GLY A CA 1
ATOM 1574 C C . GLY A 1 202 ? -27.552 -8.531 6.025 1.00 32.90 202 GLY A C 1
ATOM 1575 O O . GLY A 1 202 ? -26.536 -7.833 5.955 1.00 30.56 202 GLY A O 1
ATOM 1576 N N . LEU A 1 203 ? -28.716 -8.063 6.482 1.00 31.59 203 LEU A N 1
ATOM 1577 C CA . LEU A 1 203 ? -28.902 -6.666 6.844 1.00 26.60 203 LEU A CA 1
ATOM 1578 C C . LEU A 1 203 ? -29.321 -6.524 8.305 1.00 28.61 203 LEU A C 1
ATOM 1579 O O . LEU A 1 203 ? -30.124 -5.651 8.649 1.00 30.51 203 LEU A O 1
ATOM 1584 N N . GLY A 1 204 ? -28.807 -7.401 9.160 1.00 31.29 204 GLY A N 1
ATOM 1585 C CA . GLY A 1 204 ? -28.797 -7.164 10.582 1.00 28.66 204 GLY A CA 1
ATOM 1586 C C . GLY A 1 204 ? -27.716 -6.154 10.927 1.00 22.68 204 GLY A C 1
ATOM 1587 O O . GLY A 1 204 ? -27.123 -5.503 10.066 1.00 25.61 204 GLY A O 1
ATOM 1588 N N . ALA A 1 205 ? -27.435 -6.052 12.229 1.00 24.92 205 ALA A N 1
ATOM 1589 C CA . ALA A 1 205 ? -26.487 -5.048 12.700 1.00 19.80 205 ALA A CA 1
ATOM 1590 C C . ALA A 1 205 ? -25.129 -5.190 12.019 1.00 23.85 205 ALA A C 1
ATOM 1591 O O . ALA A 1 205 ? -24.471 -4.189 11.717 1.00 24.20 205 ALA A O 1
ATOM 1593 N N . VAL A 1 206 ? -24.688 -6.426 11.766 1.00 24.04 206 VAL A N 1
ATOM 1594 C CA . VAL A 1 206 ? -23.391 -6.601 11.112 1.00 22.49 206 VAL A CA 1
ATOM 1595 C C . VAL A 1 206 ? -23.440 -6.054 9.691 1.00 23.07 206 VAL A C 1
ATOM 1596 O O . VAL A 1 206 ? -22.598 -5.245 9.297 1.00 22.68 206 VAL A O 1
ATOM 1600 N N . GLY A 1 207 ? -24.458 -6.441 8.918 1.00 21.82 207 GLY A N 1
ATOM 1601 C CA . GLY A 1 207 ? -24.554 -5.950 7.551 1.00 16.24 207 GLY A CA 1
ATOM 1602 C C . GLY A 1 207 ? -24.736 -4.443 7.478 1.00 25.20 207 GLY A C 1
ATOM 1603 O O . GLY A 1 207 ? -24.198 -3.780 6.583 1.00 26.33 207 GLY A O 1
ATOM 1604 N N . LEU A 1 208 ? -25.487 -3.875 8.430 1.00 24.83 208 LEU A N 1
ATOM 1605 C CA . LEU A 1 208 ? -25.646 -2.426 8.465 1.00 22.50 208 LEU A CA 1
ATOM 1606 C C . LEU A 1 208 ? -24.322 -1.727 8.756 1.00 24.48 208 LEU A C 1
ATOM 1607 O O . LEU A 1 208 ? -24.044 -0.661 8.195 1.00 24.20 208 LEU A O 1
ATOM 1612 N N . GLY A 1 209 ? -23.493 -2.311 9.629 1.00 22.30 209 GLY A N 1
ATOM 1613 C CA . GLY A 1 209 ? -22.161 -1.764 9.845 1.00 21.84 209 GLY A CA 1
ATOM 1614 C C . GLY A 1 209 ? -21.299 -1.852 8.601 1.00 25.31 209 GLY A C 1
ATOM 1615 O O . GLY A 1 209 ? -20.556 -0.923 8.280 1.00 22.82 209 GLY A O 1
ATOM 1616 N N . ALA A 1 210 ? -21.385 -2.975 7.887 1.00 25.80 210 ALA A N 1
ATOM 1617 C CA . ALA A 1 210 ? -20.687 -3.101 6.612 1.00 25.82 210 ALA A CA 1
ATOM 1618 C C . ALA A 1 210 ? -21.158 -2.044 5.619 1.00 25.48 210 ALA A C 1
ATOM 1619 O O . ALA A 1 210 ? -20.349 -1.469 4.882 1.00 25.15 210 ALA A O 1
ATOM 1621 N N . ALA A 1 211 ? -22.456 -1.732 5.619 1.00 24.98 211 ALA A N 1
ATOM 1622 C CA . ALA A 1 211 ? -22.956 -0.696 4.718 1.00 26.32 211 ALA A CA 1
ATOM 1623 C C . ALA A 1 211 ? -22.389 0.671 5.066 1.00 28.04 211 ALA A C 1
ATOM 1624 O O . ALA A 1 211 ? -22.023 1.444 4.171 1.00 27.80 211 ALA A O 1
ATOM 1626 N N . GLU A 1 212 ? -22.338 1.002 6.361 1.00 26.09 212 GLU A N 1
ATOM 1627 C CA A GLU A 1 212 ? -21.719 2.251 6.788 0.48 27.46 212 GLU A CA 1
ATOM 1628 C CA B GLU A 1 212 ? -21.728 2.260 6.767 0.52 27.45 212 GLU A CA 1
ATOM 1629 C C . GLU A 1 212 ? -20.275 2.331 6.318 1.00 25.69 212 GLU A C 1
ATOM 1630 O O . GLU A 1 212 ? -19.825 3.371 5.823 1.00 29.44 212 GLU A O 1
ATOM 1641 N N . GLY A 1 213 ? -19.533 1.235 6.465 1.00 25.92 213 GLY A N 1
ATOM 1642 C CA . GLY A 1 213 ? -18.152 1.243 6.022 1.00 26.07 213 GLY A CA 1
ATOM 1643 C C . GLY A 1 213 ? -18.036 1.426 4.523 1.00 21.72 213 GLY A C 1
ATOM 1644 O O . GLY A 1 213 ? -17.122 2.098 4.040 1.00 29.37 213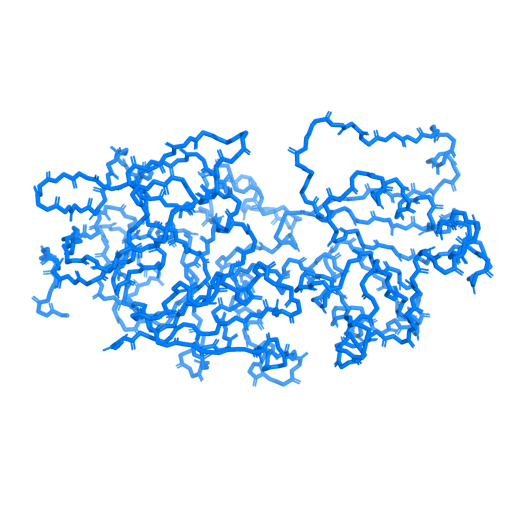 GLY A O 1
ATOM 1645 N N . ALA A 1 214 ? -18.962 0.830 3.768 1.00 25.01 214 ALA A N 1
ATOM 1646 C CA . ALA A 1 214 ? -18.926 0.956 2.315 1.00 25.72 214 ALA A CA 1
ATOM 1647 C C . ALA A 1 214 ? -19.245 2.376 1.877 1.00 28.82 214 ALA A C 1
ATOM 1648 O O . ALA A 1 214 ? -18.708 2.845 0.868 1.00 32.82 214 ALA A O 1
ATOM 1650 N N . ARG A 1 215 ? -20.104 3.071 2.623 1.00 33.71 215 ARG A N 1
ATOM 1651 C CA . ARG A 1 215 ? -20.358 4.479 2.330 1.00 32.42 215 ARG A CA 1
ATOM 1652 C C . ARG A 1 215 ? -19.152 5.344 2.691 1.00 32.08 215 ARG A C 1
ATOM 1653 O O . ARG A 1 215 ? -18.744 6.205 1.905 1.00 35.04 215 ARG A O 1
ATOM 1661 N N . ILE A 1 216 ? -18.545 5.109 3.859 1.00 29.23 216 ILE A N 1
ATOM 1662 C CA . ILE A 1 216 ? -17.322 5.820 4.230 1.00 28.93 216 ILE A CA 1
ATOM 1663 C C . ILE A 1 216 ? -16.224 5.583 3.198 1.00 38.73 216 ILE A C 1
ATOM 1664 O O . ILE A 1 216 ? -15.442 6.489 2.878 1.00 31.93 216 ILE A O 1
ATOM 1669 N N . ALA A 1 217 ? -16.142 4.366 2.659 1.00 33.19 217 ALA A N 1
ATOM 1670 C CA . ALA A 1 217 ? -15.131 4.082 1.648 1.00 29.97 217 ALA A CA 1
ATOM 1671 C C . ALA A 1 217 ? -15.443 4.734 0.307 1.00 34.10 217 ALA A C 1
ATOM 1672 O O . ALA A 1 217 ? -14.569 4.767 -0.565 1.00 40.25 217 ALA A O 1
ATOM 1674 N N . GLY A 1 218 ? -16.656 5.241 0.117 1.00 33.10 218 GLY A N 1
ATOM 1675 C CA . GLY A 1 218 ? -17.002 5.889 -1.129 1.00 38.64 218 GLY A CA 1
ATOM 1676 C C . GLY A 1 218 ? -17.488 4.961 -2.212 1.00 32.81 218 GLY A C 1
ATOM 1677 O O . GLY A 1 218 ? -17.318 5.269 -3.399 1.00 32.93 218 GLY A O 1
ATOM 1678 N N . ALA A 1 219 ? -18.088 3.829 -1.844 1.00 30.53 219 ALA A N 1
ATOM 1679 C CA . ALA A 1 219 ? -18.658 2.917 -2.824 1.00 36.13 219 ALA A CA 1
ATOM 1680 C C . ALA A 1 219 ? -19.859 3.557 -3.504 1.00 42.90 219 ALA A C 1
ATOM 1681 O O . ALA A 1 219 ? -20.714 4.163 -2.852 1.00 37.24 219 ALA A O 1
ATOM 1683 N N . SER A 1 220 ? -19.923 3.417 -4.826 1.00 37.88 220 SER A N 1
ATOM 1684 C CA . SER A 1 220 ? -21.010 4.044 -5.568 1.00 39.00 220 SER A CA 1
ATOM 1685 C C . SER A 1 220 ? -22.271 3.192 -5.556 1.00 41.42 220 SER A C 1
ATOM 1686 O O . SER A 1 220 ? -23.381 3.736 -5.596 1.00 41.96 220 SER A O 1
ATOM 1689 N N . ARG A 1 221 ? -22.130 1.870 -5.501 1.00 31.33 221 ARG A N 1
ATOM 1690 C CA . ARG A 1 221 ? -23.273 0.970 -5.413 1.00 31.49 221 ARG A CA 1
ATOM 1691 C C . ARG A 1 221 ? -23.088 0.030 -4.232 1.00 43.65 221 ARG A C 1
ATOM 1692 O O . ARG A 1 221 ? -22.061 -0.650 -4.126 1.00 40.38 221 ARG A O 1
ATOM 1700 N N . ILE A 1 222 ? -24.084 -0.011 -3.354 1.00 34.47 222 ILE A N 1
ATOM 1701 C CA . ILE A 1 222 ? -24.070 -0.869 -2.178 1.00 29.44 222 ILE A CA 1
ATOM 1702 C C . ILE A 1 222 ? -25.335 -1.713 -2.236 1.00 36.64 222 ILE A C 1
ATOM 1703 O O . ILE A 1 222 ? -26.433 -1.250 -1.894 1.00 35.52 222 ILE A O 1
ATOM 1708 N N . ILE A 1 223 ? -25.184 -2.953 -2.686 1.00 34.03 223 ILE A N 1
ATOM 1709 C CA . ILE A 1 223 ? -26.309 -3.852 -2.912 1.00 29.43 223 ILE A CA 1
ATOM 1710 C C . ILE A 1 223 ? -26.536 -4.680 -1.655 1.00 37.79 223 ILE A C 1
ATOM 1711 O O . ILE A 1 223 ? -25.708 -5.520 -1.292 1.00 35.12 223 ILE A O 1
ATOM 1716 N N . GLY A 1 224 ? -27.670 -4.456 -0.996 1.00 27.92 224 GLY A N 1
ATOM 1717 C CA . GLY A 1 224 ? -28.022 -5.194 0.203 1.00 33.70 224 GLY A CA 1
ATOM 1718 C C . GLY A 1 224 ? -28.922 -6.367 -0.135 1.00 39.04 224 GLY A C 1
ATOM 1719 O O . GLY A 1 224 ? -29.946 -6.205 -0.805 1.00 39.75 224 GLY A O 1
ATOM 1720 N N . VAL A 1 225 ? -28.532 -7.549 0.344 1.00 30.67 225 VAL A N 1
ATOM 1721 C CA . VAL A 1 225 ? -29.214 -8.806 0.050 1.00 33.50 225 VAL A CA 1
ATOM 1722 C C . VAL A 1 225 ? -29.740 -9.392 1.350 1.00 38.17 225 VAL A C 1
ATOM 1723 O O . VAL A 1 225 ? -28.990 -9.520 2.322 1.00 35.53 225 VAL A O 1
ATOM 1727 N N . ASP A 1 226 ? -31.016 -9.782 1.362 1.00 34.90 226 ASP A N 1
ATOM 1728 C CA . ASP A 1 226 ? -31.582 -10.385 2.560 1.00 30.46 226 ASP A CA 1
ATOM 1729 C C . ASP A 1 226 ? -32.899 -11.063 2.203 1.00 36.77 226 ASP A C 1
ATOM 1730 O O . ASP A 1 226 ? -33.656 -10.555 1.372 1.00 38.20 226 ASP A O 1
ATOM 1735 N N . PHE A 1 227 ? -33.146 -12.220 2.826 1.00 36.95 227 PHE A N 1
ATOM 1736 C CA . PHE A 1 227 ? -34.429 -12.908 2.699 1.00 41.10 227 PHE A CA 1
ATOM 1737 C C . PHE A 1 227 ? -35.582 -12.081 3.247 1.00 50.86 227 PHE A C 1
ATOM 1738 O O . PHE A 1 227 ? -36.739 -12.338 2.892 1.00 50.70 227 PHE A O 1
ATOM 1746 N N . ASN A 1 228 ? -35.293 -11.107 4.110 1.00 44.96 228 ASN A N 1
ATOM 1747 C CA . ASN A 1 228 ? -36.308 -10.357 4.845 1.00 41.50 228 ASN A CA 1
ATOM 1748 C C . ASN A 1 228 ? -36.432 -8.971 4.228 1.00 41.91 228 ASN A C 1
ATOM 1749 O O . ASN A 1 228 ? -35.581 -8.104 4.456 1.00 46.52 228 ASN A O 1
ATOM 1754 N N . SER A 1 229 ? -37.509 -8.755 3.471 1.00 45.39 229 SER A N 1
ATOM 1755 C CA . SER A 1 229 ? -37.695 -7.474 2.799 1.00 41.23 229 SER A CA 1
ATOM 1756 C C . SER A 1 229 ? -38.040 -6.348 3.766 1.00 34.15 229 SER A C 1
ATOM 1757 O O . SER A 1 229 ? -37.927 -5.176 3.392 1.00 44.43 229 SER A O 1
ATOM 1760 N N . LYS A 1 230 ? -38.454 -6.668 4.996 1.00 46.28 230 LYS A N 1
ATOM 1761 C CA . LYS A 1 230 ? -38.709 -5.617 5.977 1.00 44.70 230 LYS A CA 1
ATOM 1762 C C . LYS A 1 230 ? -37.441 -4.833 6.289 1.00 48.50 230 LYS A C 1
ATOM 1763 O O . LYS A 1 230 ? -37.512 -3.664 6.687 1.00 44.55 230 LYS A O 1
ATOM 1769 N N . ARG A 1 231 ? -36.279 -5.473 6.133 1.00 45.03 231 ARG A N 1
ATOM 1770 C CA . ARG A 1 231 ? -34.996 -4.837 6.537 1.00 38.82 231 ARG A CA 1
ATOM 1771 C C . ARG A 1 231 ? -34.478 -3.864 5.481 1.00 42.50 231 ARG A C 1
ATOM 1772 O O . ARG A 1 231 ? -33.469 -3.215 5.756 1.00 38.69 231 ARG A O 1
ATOM 1780 N N . PHE A 1 232 ? -35.172 -3.734 4.349 1.00 39.97 232 PHE A N 1
ATOM 1781 C CA . PHE A 1 232 ? -34.649 -2.914 3.232 1.00 35.57 232 PHE A CA 1
ATOM 1782 C C . PHE A 1 232 ? -34.719 -1.413 3.544 1.00 44.34 232 PHE A C 1
ATOM 1783 O O . PHE A 1 232 ? -33.682 -0.748 3.471 1.00 44.12 232 PHE A O 1
ATOM 1791 N N . ASP A 1 233 ? -35.902 -0.891 3.860 1.00 47.30 233 ASP A N 1
ATOM 1792 C CA . ASP A 1 233 ? -36.040 0.572 4.106 1.00 51.63 233 ASP A CA 1
ATOM 1793 C C . ASP A 1 233 ? -35.046 0.958 5.193 1.00 41.66 233 ASP A C 1
ATOM 1794 O O . ASP A 1 233 ? -34.365 1.977 5.042 1.00 46.33 233 ASP A O 1
ATOM 1799 N N . GLN A 1 234 ? -34.980 0.154 6.245 1.00 45.75 234 GLN A N 1
ATOM 1800 C CA . GLN A 1 234 ? -34.012 0.356 7.314 1.00 44.86 234 GLN A CA 1
ATOM 1801 C C . GLN A 1 234 ? -32.595 0.483 6.764 1.00 45.64 234 GLN A C 1
ATOM 1802 O O . GLN A 1 234 ? -31.842 1.388 7.142 1.00 44.96 234 GLN A O 1
ATOM 1808 N N . ALA A 1 235 ? -32.223 -0.422 5.853 1.00 48.79 235 ALA A N 1
ATOM 1809 C CA . ALA A 1 235 ? -30.849 -0.476 5.365 1.00 40.63 235 ALA A CA 1
ATOM 1810 C C . ALA A 1 235 ? -30.463 0.787 4.609 1.00 36.73 235 ALA A C 1
ATOM 1811 O O . ALA A 1 235 ? -29.301 1.211 4.656 1.00 34.49 235 ALA A O 1
ATOM 1813 N N . LYS A 1 236 ? -31.417 1.409 3.916 1.00 39.49 236 LYS A N 1
ATOM 1814 C CA . LYS A 1 236 ? -31.089 2.589 3.128 1.00 39.74 236 LYS A CA 1
ATOM 1815 C C . LYS A 1 236 ? -30.626 3.740 4.013 1.00 40.38 236 LYS A C 1
ATOM 1816 O O . LYS A 1 236 ? -29.845 4.587 3.569 1.00 37.27 236 LYS A O 1
ATOM 1822 N N . GLU A 1 237 ? -31.063 3.771 5.275 1.00 39.35 237 GLU A N 1
ATOM 1823 C CA . GLU A 1 237 ? -30.550 4.769 6.209 1.00 36.66 237 GLU A CA 1
ATOM 1824 C C . GLU A 1 237 ? -29.069 4.588 6.497 1.00 40.12 237 GLU A C 1
ATOM 1825 O O . GLU A 1 237 ? -28.402 5.556 6.881 1.00 36.94 237 GLU A O 1
ATOM 1831 N N . PHE A 1 238 ? -28.541 3.378 6.323 1.00 33.13 238 PHE A N 1
ATOM 1832 C CA . PHE A 1 238 ? -27.161 3.073 6.665 1.00 39.34 238 PHE A CA 1
ATOM 1833 C C . PHE A 1 238 ? -26.226 3.060 5.464 1.00 36.31 238 PHE A C 1
ATOM 1834 O O . PHE A 1 238 ? -25.045 2.743 5.626 1.00 36.73 238 PHE A O 1
ATOM 1842 N N . GLY A 1 239 ? -26.716 3.391 4.274 1.00 37.24 239 GLY A N 1
ATOM 1843 C CA . GLY A 1 239 ? -25.878 3.504 3.094 1.00 34.52 239 GLY A CA 1
ATOM 1844 C C . GLY A 1 239 ? -26.242 2.581 1.954 1.00 34.09 239 GLY A C 1
ATOM 1845 O O . GLY A 1 239 ? -25.712 2.759 0.847 1.00 35.87 239 GLY A O 1
ATOM 1846 N N . VAL A 1 240 ? -27.121 1.601 2.165 1.00 32.10 240 VAL A N 1
ATOM 1847 C CA . VAL A 1 240 ? -27.477 0.665 1.105 1.00 34.41 240 VAL A CA 1
ATOM 1848 C C . VAL A 1 240 ? -28.218 1.407 0.000 1.00 45.29 240 VAL A C 1
ATOM 1849 O O . VAL A 1 240 ? -29.183 2.137 0.264 1.00 43.99 240 VAL A O 1
ATOM 1853 N N . THR A 1 241 ? -27.777 1.219 -1.248 1.00 41.54 241 THR A N 1
ATOM 1854 C CA . THR A 1 241 ? -28.384 1.908 -2.385 1.00 39.85 241 THR A CA 1
ATOM 1855 C C . THR A 1 241 ? -29.377 1.047 -3.155 1.00 44.81 241 THR A C 1
ATOM 1856 O O . THR A 1 241 ? -30.317 1.588 -3.746 1.00 43.82 241 THR A O 1
ATOM 1860 N N . GLU A 1 242 ? -29.186 -0.270 -3.182 1.00 37.05 242 GLU A N 1
ATOM 1861 C CA . GLU A 1 242 ? -30.115 -1.174 -3.838 1.00 40.75 242 GLU A CA 1
ATOM 1862 C C . GLU A 1 242 ? -30.361 -2.367 -2.932 1.00 40.46 242 GLU A C 1
ATOM 1863 O O . GLU A 1 242 ? -29.464 -2.814 -2.211 1.00 41.27 242 GLU A O 1
ATOM 1869 N N . CYS A 1 243 ? -31.569 -2.908 -3.002 1.00 37.64 243 CYS A N 1
ATOM 1870 C CA . CYS A 1 243 ? -31.945 -4.048 -2.185 1.00 37.40 243 CYS A CA 1
ATOM 1871 C C . CYS A 1 243 ? -32.410 -5.183 -3.081 1.00 43.76 243 CYS A C 1
ATOM 1872 O O . CYS A 1 243 ? -33.113 -4.956 -4.072 1.00 47.83 243 CYS A O 1
ATOM 1875 N N . VAL A 1 244 ? -32.008 -6.406 -2.738 1.00 37.61 244 VAL A N 1
ATOM 1876 C CA . VAL A 1 244 ? -32.327 -7.584 -3.535 1.00 38.18 244 VAL A CA 1
ATOM 1877 C C . VAL A 1 244 ? -32.771 -8.696 -2.597 1.00 39.70 244 VAL A C 1
ATOM 1878 O O . VAL A 1 244 ? -32.001 -9.131 -1.732 1.00 38.39 244 VAL A O 1
ATOM 1882 N N . ASN A 1 245 ? -33.997 -9.153 -2.762 1.00 37.14 245 ASN A N 1
ATOM 1883 C CA . ASN A 1 245 ? -34.406 -10.365 -2.068 1.00 40.25 245 ASN A CA 1
ATOM 1884 C C . ASN A 1 245 ? -34.156 -11.568 -2.965 1.00 47.62 245 ASN A C 1
ATOM 1885 O O . ASN A 1 245 ? -34.597 -11.567 -4.123 1.00 46.10 245 ASN A O 1
ATOM 1890 N N . PRO A 1 246 ? -33.448 -12.594 -2.483 1.00 52.01 246 PRO A N 1
ATOM 1891 C CA . PRO A 1 246 ? -33.259 -13.796 -3.312 1.00 45.94 246 PRO A CA 1
ATOM 1892 C C . PRO A 1 246 ? -34.560 -14.502 -3.645 1.00 51.04 246 PRO A C 1
ATOM 1893 O O . PRO A 1 246 ? -34.679 -15.078 -4.734 1.00 50.99 246 PRO A O 1
ATOM 1897 N N . LYS A 1 247 ? -35.545 -14.459 -2.743 1.00 52.47 247 LYS A N 1
ATOM 1898 C CA . LYS A 1 247 ? -36.829 -15.112 -2.979 1.00 49.51 247 LYS A CA 1
ATOM 1899 C C . LYS A 1 247 ? -37.513 -14.612 -4.244 1.00 53.11 247 LYS A C 1
ATOM 1900 O O . LYS A 1 247 ? -38.320 -15.343 -4.829 1.00 51.96 247 LYS A O 1
ATOM 1906 N N . ASP A 1 248 ? -37.203 -13.394 -4.683 1.00 45.78 248 ASP A N 1
ATOM 1907 C CA . ASP A 1 248 ? -37.854 -12.765 -5.823 1.00 47.27 248 ASP A CA 1
ATOM 1908 C C . ASP A 1 248 ? -37.229 -13.146 -7.159 1.00 52.53 248 ASP A C 1
ATOM 1909 O O . ASP A 1 248 ? -37.566 -12.537 -8.181 1.00 53.63 248 ASP A O 1
ATOM 1914 N N . HIS A 1 249 ? -36.329 -14.126 -7.180 1.00 52.53 249 HIS A N 1
ATOM 1915 C CA . HIS A 1 249 ? -35.563 -14.438 -8.377 1.00 54.30 249 HIS A CA 1
ATOM 1916 C C . HIS A 1 249 ? -35.457 -15.944 -8.548 1.00 51.69 249 HIS A C 1
ATOM 1917 O O . HIS A 1 249 ? -35.269 -16.675 -7.571 1.00 50.77 249 HIS A O 1
ATOM 1924 N N . ASP A 1 250 ? -35.592 -16.402 -9.797 1.00 50.53 250 ASP A N 1
ATOM 1925 C CA . ASP A 1 250 ? -35.391 -17.815 -10.095 1.00 52.92 250 ASP A CA 1
ATOM 1926 C C . ASP A 1 250 ? -33.911 -18.143 -10.177 1.00 48.22 250 ASP A C 1
ATOM 1927 O O . ASP A 1 250 ? -33.480 -19.216 -9.739 1.00 49.31 250 ASP A O 1
ATOM 1932 N N . LYS A 1 251 ? -33.129 -17.224 -10.733 1.00 53.39 251 LYS A N 1
ATOM 1933 C CA . LYS A 1 251 ? -31.699 -17.430 -10.867 1.00 47.59 251 LYS A CA 1
ATOM 1934 C C . LYS A 1 251 ? -31.031 -17.429 -9.491 1.00 47.26 251 LYS A C 1
ATOM 1935 O O . LYS A 1 251 ? -31.521 -16.786 -8.557 1.00 45.75 251 LYS A O 1
ATOM 1941 N N . PRO A 1 252 ? -29.921 -18.151 -9.334 1.00 47.03 252 PRO A N 1
ATOM 1942 C CA . PRO A 1 252 ? -29.163 -18.061 -8.079 1.00 45.21 252 PRO A CA 1
ATOM 1943 C C . PRO A 1 252 ? -28.686 -16.633 -7.853 1.00 36.91 252 PRO A C 1
ATOM 1944 O O . PRO A 1 252 ? -28.417 -15.891 -8.799 1.00 37.10 252 PRO A O 1
ATOM 1948 N N . ILE A 1 253 ? -28.601 -16.248 -6.576 1.00 37.41 253 ILE A N 1
ATOM 1949 C CA . ILE A 1 253 ? -28.346 -14.849 -6.248 1.00 39.57 253 ILE A CA 1
ATOM 1950 C C . ILE A 1 253 ? -26.992 -14.396 -6.778 1.00 31.72 253 ILE A C 1
ATOM 1951 O O . ILE A 1 253 ? -26.842 -13.235 -7.179 1.00 33.73 253 ILE A O 1
ATOM 1956 N N . GLN A 1 254 ? -25.991 -15.286 -6.819 1.00 36.84 254 GLN A N 1
ATOM 1957 C CA . GLN A 1 254 ? -24.712 -14.844 -7.371 1.00 36.00 254 GLN A CA 1
ATOM 1958 C C . GLN A 1 254 ? -24.828 -14.535 -8.857 1.00 33.74 254 GLN A C 1
ATOM 1959 O O . GLN A 1 254 ? -24.148 -13.631 -9.354 1.00 34.06 254 GLN A O 1
ATOM 1965 N N . GLN A 1 255 ? -25.681 -15.265 -9.581 1.00 36.35 255 GLN A N 1
ATOM 1966 C CA . GLN A 1 255 ? -25.940 -14.906 -10.972 1.00 34.21 255 GLN A CA 1
ATOM 1967 C C . GLN A 1 255 ? -26.697 -13.591 -11.065 1.00 36.57 255 GLN A C 1
ATOM 1968 O O . GLN A 1 255 ? -26.424 -12.771 -11.950 1.00 40.08 255 GLN A O 1
ATOM 1974 N N . VAL A 1 256 ? -27.662 -13.387 -10.168 1.00 36.24 256 VAL A N 1
ATOM 1975 C CA . VAL A 1 256 ? -28.432 -12.147 -10.155 1.00 37.49 256 VAL A CA 1
ATOM 1976 C C . VAL A 1 256 ? -27.499 -10.955 -9.969 1.00 34.90 256 VAL A C 1
ATOM 1977 O O . VAL A 1 256 ? -27.582 -9.955 -10.691 1.00 38.87 256 VAL A O 1
ATOM 1981 N N . ILE A 1 257 ? -26.549 -11.074 -9.038 1.00 35.63 257 ILE A N 1
ATOM 1982 C CA . ILE A 1 257 ? -25.618 -9.981 -8.766 1.00 34.16 257 ILE A CA 1
ATOM 1983 C C . ILE A 1 257 ? -24.670 -9.762 -9.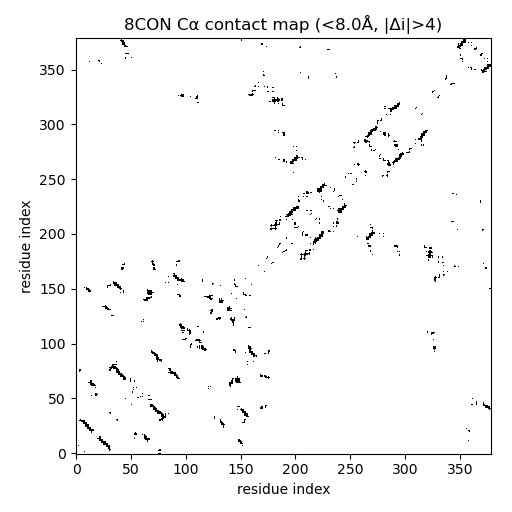941 1.00 34.65 257 ILE A C 1
ATOM 1984 O O . ILE A 1 257 ? -24.419 -8.623 -10.347 1.00 36.70 257 ILE A O 1
ATOM 1989 N N . ALA A 1 258 ? -24.106 -10.843 -10.487 1.00 37.76 258 ALA A N 1
ATOM 1990 C CA . ALA A 1 258 ? -23.201 -10.695 -11.623 1.00 35.10 258 ALA A CA 1
ATOM 1991 C C . ALA A 1 258 ? -23.894 -10.000 -12.788 1.00 37.51 258 ALA A C 1
ATOM 1992 O O . ALA A 1 258 ? -23.304 -9.132 -13.447 1.00 38.36 258 ALA A O 1
ATOM 1994 N N . GLU A 1 259 ? -25.162 -10.343 -13.027 1.00 43.66 259 GLU A N 1
ATOM 1995 C CA . GLU A 1 259 ? -25.919 -9.729 -14.111 1.00 39.51 259 GLU A CA 1
ATOM 1996 C C . GLU A 1 259 ? -26.198 -8.259 -13.830 1.00 41.24 259 GLU A C 1
ATOM 1997 O O . GLU A 1 259 ? -26.232 -7.445 -14.760 1.00 41.34 259 GLU A O 1
ATOM 2003 N N . MET A 1 260 ? -26.383 -7.901 -12.556 1.00 36.47 260 MET A N 1
ATOM 2004 C CA A MET A 1 260 ? -26.574 -6.498 -12.209 0.73 38.92 260 MET A CA 1
ATOM 2005 C CA B MET A 1 260 ? -26.563 -6.504 -12.174 0.27 38.98 260 MET A CA 1
ATOM 2006 C C . MET A 1 260 ? -25.312 -5.675 -12.436 1.00 43.20 260 MET A C 1
ATOM 2007 O O . MET A 1 260 ? -25.406 -4.480 -12.736 1.00 41.10 260 MET A O 1
ATOM 2016 N N . THR A 1 261 ? -24.133 -6.285 -12.308 1.00 40.01 261 THR A N 1
ATOM 2017 C CA . THR A 1 261 ? -22.878 -5.541 -12.258 1.00 42.90 261 THR A CA 1
ATOM 2018 C C . THR A 1 261 ? -21.923 -5.852 -13.399 1.00 48.74 261 THR A C 1
ATOM 2019 O O . THR A 1 261 ? -20.759 -5.433 -13.339 1.00 51.33 261 THR A O 1
ATOM 2023 N N . ASP A 1 262 ? -22.364 -6.578 -14.426 1.00 50.56 262 ASP A N 1
ATOM 2024 C CA . ASP A 1 262 ? -21.502 -6.922 -15.555 1.00 52.69 262 ASP A CA 1
ATOM 2025 C C . ASP A 1 262 ? -20.259 -7.675 -15.066 1.00 39.22 262 ASP A C 1
ATOM 2026 O O . ASP A 1 262 ? -19.127 -7.187 -15.112 1.00 48.47 262 ASP A O 1
ATOM 2031 N N . GLY A 1 263 ? -20.513 -8.882 -14.567 1.00 35.56 263 GLY A N 1
ATOM 2032 C CA . GLY A 1 263 ? -19.469 -9.806 -14.185 1.00 38.02 263 GLY A CA 1
ATOM 2033 C C . GLY A 1 263 ? -19.372 -10.070 -12.700 1.00 37.42 263 GLY A C 1
ATOM 2034 O O . GLY A 1 263 ? -18.813 -11.106 -12.303 1.00 35.85 263 GLY A O 1
ATOM 2035 N N . GLY A 1 264 ? -19.892 -9.181 -11.872 1.00 34.63 264 GLY A N 1
ATOM 2036 C CA . GLY A 1 264 ? -19.871 -9.366 -10.433 1.00 30.79 264 GLY A CA 1
ATOM 2037 C C . GLY A 1 264 ? -19.479 -8.088 -9.725 1.00 24.59 264 GLY A C 1
ATOM 2038 O O . GLY A 1 264 ? -18.985 -7.133 -10.327 1.00 29.81 264 GLY A O 1
ATOM 2039 N N . VAL A 1 265 ? -19.728 -8.063 -8.411 1.00 31.29 265 VAL A N 1
ATOM 2040 C CA . VAL A 1 265 ? -19.387 -6.898 -7.604 1.00 26.45 265 VAL A CA 1
ATOM 2041 C C . VAL A 1 265 ? -17.887 -6.863 -7.344 1.00 27.59 265 VAL A C 1
ATOM 2042 O O . VAL A 1 265 ? -17.207 -7.890 -7.351 1.00 30.65 265 VAL A O 1
ATOM 2046 N N . ASP A 1 266 ? -17.374 -5.653 -7.098 1.00 25.56 266 ASP A N 1
ATOM 2047 C CA . ASP A 1 266 ? -15.961 -5.503 -6.772 1.00 25.20 266 ASP A CA 1
ATOM 2048 C C . ASP A 1 266 ? -15.646 -6.125 -5.417 1.00 33.09 266 ASP A C 1
ATOM 2049 O O . ASP A 1 266 ? -14.595 -6.752 -5.246 1.00 28.46 266 ASP A O 1
ATOM 2054 N N . ARG A 1 267 ? -16.564 -5.997 -4.458 1.00 28.87 267 ARG A N 1
ATOM 2055 C CA . ARG A 1 267 ? -16.388 -6.516 -3.107 1.00 28.36 267 ARG A CA 1
ATOM 2056 C C . ARG A 1 267 ? -17.696 -7.131 -2.633 1.00 31.93 267 ARG A C 1
ATOM 2057 O O . ARG A 1 267 ? -18.783 -6.654 -2.979 1.00 27.02 267 ARG A O 1
ATOM 2065 N N . SER A 1 268 ? -17.596 -8.179 -1.818 1.00 23.83 268 SER A N 1
ATOM 2066 C CA . SER A 1 268 ? -18.767 -8.683 -1.107 1.00 24.68 268 SER A CA 1
ATOM 2067 C C . SER A 1 268 ? -18.418 -8.896 0.360 1.00 29.21 268 SER A C 1
ATOM 2068 O O . SER A 1 268 ? -17.257 -9.140 0.713 1.00 24.45 268 SER A O 1
ATOM 2071 N N . VAL A 1 269 ? -19.434 -8.781 1.212 1.00 22.54 269 VAL A N 1
ATOM 2072 C CA . VAL A 1 269 ? -19.318 -9.021 2.647 1.00 22.78 269 VAL A CA 1
ATOM 2073 C C . VAL A 1 269 ? -20.482 -9.914 3.070 1.00 26.56 269 VAL A C 1
ATOM 2074 O O . VAL A 1 269 ? -21.652 -9.521 2.939 1.00 25.57 269 VAL A O 1
ATOM 2078 N N . GLU A 1 270 ? -20.160 -11.103 3.582 1.00 24.11 270 GLU A N 1
ATOM 2079 C CA . GLU A 1 270 ? -21.142 -12.105 3.986 1.00 23.56 270 GLU A CA 1
ATOM 2080 C C . GLU A 1 270 ? -21.428 -11.951 5.478 1.00 28.91 270 GLU A C 1
ATOM 2081 O O . GLU A 1 270 ? -20.554 -12.174 6.318 1.00 23.99 270 GLU A O 1
ATOM 2087 N N . CYS A 1 271 ? -22.664 -11.564 5.805 1.00 26.27 271 CYS A N 1
ATOM 2088 C CA . CYS A 1 271 ? -23.034 -11.172 7.161 1.00 26.89 271 CYS A CA 1
ATOM 2089 C C . CYS A 1 271 ? -24.266 -11.934 7.634 1.00 26.65 271 CYS A C 1
ATOM 2090 O O . CYS A 1 271 ? -25.090 -11.386 8.372 1.00 29.43 271 CYS A O 1
ATOM 2093 N N . THR A 1 272 ? -24.419 -13.186 7.204 1.00 27.75 272 THR A N 1
ATOM 2094 C CA . THR A 1 272 ? -25.594 -13.997 7.521 1.00 28.33 272 THR A CA 1
ATOM 2095 C C . THR A 1 272 ? -25.304 -15.143 8.472 1.00 33.12 272 THR A C 1
ATOM 2096 O O . THR A 1 272 ? -26.151 -15.479 9.303 1.00 34.40 272 THR A O 1
ATOM 2100 N N . GLY A 1 273 ? -24.133 -15.766 8.363 1.00 33.61 273 GLY A N 1
ATOM 2101 C CA . GLY A 1 273 ? -23.878 -17.021 9.026 1.00 34.54 273 GLY A CA 1
ATOM 2102 C C . GLY A 1 273 ? -24.282 -18.244 8.230 1.00 33.59 273 GLY A C 1
ATOM 2103 O O . GLY A 1 273 ? -24.012 -19.364 8.670 1.00 36.34 273 GLY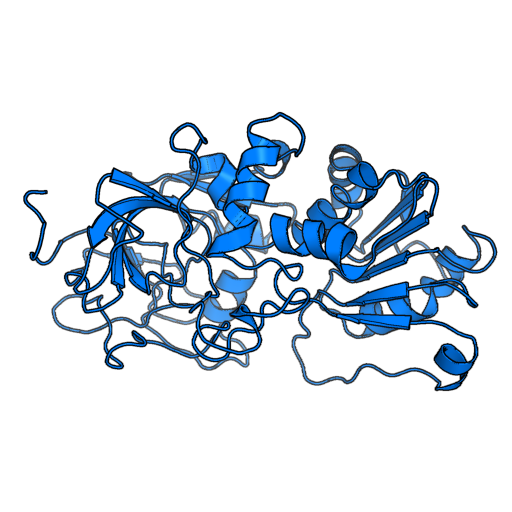 A O 1
ATOM 2104 N N . SER A 1 274 ? -24.925 -18.065 7.078 1.00 37.43 274 SER A N 1
ATOM 2105 C CA . SER A 1 274 ? -25.321 -19.188 6.236 1.00 33.90 274 SER A CA 1
ATOM 2106 C C . SER A 1 274 ? -24.151 -19.579 5.343 1.00 33.08 274 SER A C 1
ATOM 2107 O O . SER A 1 274 ? -23.632 -18.740 4.602 1.00 33.08 274 SER A O 1
ATOM 2110 N N . VAL A 1 275 ? -23.741 -20.850 5.414 1.00 34.13 275 VAL A N 1
ATOM 2111 C CA . VAL A 1 275 ? -22.635 -21.325 4.584 1.00 36.66 275 VAL A CA 1
ATOM 2112 C C . VAL A 1 275 ? -22.981 -21.203 3.108 1.00 34.18 275 VAL A C 1
ATOM 2113 O O . VAL A 1 275 ? -22.103 -20.958 2.270 1.00 34.23 275 VAL A O 1
ATOM 2117 N N . GLN A 1 276 ? -24.257 -21.360 2.762 1.00 38.16 276 GLN A N 1
ATOM 2118 C CA . GLN A 1 276 ? -24.649 -21.168 1.373 1.00 35.09 276 GLN A CA 1
ATOM 2119 C C . GLN A 1 276 ? -24.450 -19.720 0.952 1.00 36.59 276 GLN A C 1
ATOM 2120 O O . GLN A 1 276 ? -24.053 -19.448 -0.187 1.00 30.63 276 GLN A O 1
ATOM 2126 N N . ALA A 1 277 ? -24.707 -18.775 1.862 1.00 30.72 277 ALA A N 1
ATOM 2127 C CA . ALA A 1 277 ? -24.457 -17.375 1.547 1.00 30.01 277 ALA A CA 1
ATOM 2128 C C . ALA A 1 277 ? -22.967 -17.081 1.437 1.00 25.99 277 ALA A C 1
ATOM 2129 O O . ALA A 1 277 ? -22.579 -16.157 0.716 1.00 29.48 277 ALA A O 1
ATOM 2131 N N . MET A 1 278 ? -22.123 -17.832 2.152 1.00 29.85 278 MET A N 1
ATOM 2132 C CA . MET A 1 278 ? -20.682 -17.622 2.011 1.00 29.19 278 MET A CA 1
ATOM 2133 C C . MET A 1 278 ? -20.203 -18.040 0.629 1.00 28.17 278 MET A C 1
ATOM 2134 O O . MET A 1 278 ? -19.406 -17.337 -0.003 1.00 31.95 278 MET A O 1
ATOM 2139 N N . ILE A 1 279 ? -20.684 -19.184 0.150 1.00 35.04 279 ILE A N 1
ATOM 2140 C CA . ILE A 1 279 ? -20.417 -19.604 -1.220 1.00 30.01 279 ILE A CA 1
ATOM 2141 C C . ILE A 1 279 ? -20.926 -18.556 -2.200 1.00 30.78 279 ILE A C 1
ATOM 2142 O O . ILE A 1 279 ? -20.211 -18.128 -3.113 1.00 27.22 279 ILE A O 1
ATOM 2147 N N . GLN A 1 280 ? -22.177 -18.119 -2.021 1.00 26.74 280 GLN A N 1
ATOM 2148 C CA . GLN A 1 280 ? -22.748 -17.133 -2.932 1.00 28.36 280 GLN A CA 1
ATOM 2149 C C . GLN A 1 280 ? -21.970 -15.821 -2.895 1.00 25.39 280 GLN A C 1
ATOM 2150 O O . GLN A 1 280 ? -21.714 -15.217 -3.943 1.00 27.92 280 GLN A O 1
ATOM 2156 N N . ALA A 1 281 ? -21.596 -15.358 -1.697 1.00 25.00 281 ALA A N 1
ATOM 2157 C CA . ALA A 1 281 ? -20.849 -14.105 -1.590 1.00 26.02 281 ALA A CA 1
ATOM 2158 C C . ALA A 1 281 ? -19.510 -14.203 -2.301 1.00 27.12 281 ALA A C 1
ATOM 2159 O O . ALA A 1 281 ? -19.038 -13.226 -2.890 1.00 26.07 281 ALA A O 1
ATOM 2161 N N . PHE A 1 282 ? -18.877 -15.374 -2.244 1.00 26.07 282 PHE A N 1
ATOM 2162 C CA . PHE A 1 282 ? -17.613 -15.552 -2.948 1.00 27.06 282 PHE A CA 1
ATOM 2163 C C . PHE A 1 282 ? -17.822 -15.564 -4.455 1.00 27.91 282 PHE A C 1
ATOM 2164 O O . PHE A 1 282 ? -17.117 -14.871 -5.196 1.00 28.51 282 PHE A O 1
ATOM 2172 N N . GLU A 1 283 ? -18.802 -16.341 -4.926 1.00 28.13 283 GLU A N 1
ATOM 2173 C CA . GLU A 1 283 ? -18.960 -16.533 -6.361 1.00 25.18 283 GLU A CA 1
ATOM 2174 C C . GLU A 1 283 ? -19.549 -15.319 -7.061 1.00 33.87 283 GLU A C 1
ATOM 2175 O O . GLU A 1 283 ? -19.457 -15.234 -8.290 1.00 37.76 283 GLU A O 1
ATOM 2181 N N . CYS A 1 284 ? -20.125 -14.365 -6.318 1.00 26.65 284 CYS A N 1
ATOM 2182 C CA . CYS A 1 284 ? -20.711 -13.181 -6.930 1.00 27.65 284 CYS A CA 1
ATOM 2183 C C . CYS A 1 284 ? -19.712 -12.057 -7.169 1.00 31.99 284 CYS A C 1
ATOM 2184 O O . CYS A 1 284 ? -20.077 -11.050 -7.784 1.00 30.23 284 CYS A O 1
ATOM 2187 N N . VAL A 1 285 ? -18.467 -12.185 -6.720 1.00 28.19 285 VAL A N 1
ATOM 2188 C CA . VAL A 1 285 ? -17.512 -11.110 -6.958 1.00 28.92 285 VAL A CA 1
ATOM 2189 C C . VAL A 1 285 ? -16.895 -11.304 -8.336 1.00 29.12 285 VAL A C 1
ATOM 2190 O O . VAL A 1 285 ? -16.798 -12.424 -8.849 1.00 28.37 285 VAL A O 1
ATOM 2194 N N . HIS A 1 286 ? -16.464 -10.192 -8.922 1.00 25.24 286 HIS A N 1
ATOM 2195 C CA . HIS A 1 286 ? -15.913 -10.184 -10.269 1.00 25.45 286 HIS A CA 1
ATOM 2196 C C . HIS A 1 286 ? -14.646 -11.031 -10.340 1.00 27.29 286 HIS A C 1
ATOM 2197 O O . HIS A 1 286 ? -13.892 -11.145 -9.371 1.00 25.07 286 HIS A O 1
ATOM 2204 N N . ASP A 1 287 ? -14.398 -11.616 -11.505 1.00 27.36 287 ASP A N 1
ATOM 2205 C CA . ASP A 1 287 ? -13.101 -12.253 -11.659 1.00 26.33 287 ASP A CA 1
ATOM 2206 C C . ASP A 1 287 ? -12.021 -11.187 -11.844 1.00 26.02 287 ASP A C 1
ATOM 2207 O O . ASP A 1 287 ? -12.293 -9.994 -12.012 1.00 26.06 287 ASP A O 1
ATOM 2212 N N . GLY A 1 288 ? -10.778 -11.617 -11.748 1.00 25.23 288 GLY A N 1
ATOM 2213 C CA . GLY A 1 288 ? -9.685 -10.666 -11.863 1.00 22.06 288 GLY A CA 1
ATOM 2214 C C . GLY A 1 288 ? -9.359 -9.829 -10.644 1.00 34.19 288 GLY A C 1
ATOM 2215 O O . GLY A 1 288 ? -8.194 -9.734 -10.255 1.00 28.52 288 GLY A O 1
ATOM 2216 N N . TRP A 1 289 ? -10.367 -9.200 -10.030 1.00 28.83 289 TRP A N 1
ATOM 2217 C CA . TRP A 1 289 ? -10.121 -8.298 -8.913 1.00 25.89 289 TRP A CA 1
ATOM 2218 C C . TRP A 1 289 ? -11.108 -8.426 -7.760 1.00 25.48 289 TRP A C 1
ATOM 2219 O O . TRP A 1 289 ? -10.974 -7.681 -6.783 1.00 27.11 289 TRP A O 1
ATOM 2230 N N . GLY A 1 290 ? -12.083 -9.331 -7.833 1.00 24.63 290 GLY A N 1
ATOM 2231 C CA . GLY A 1 290 ? -13.098 -9.408 -6.792 1.00 28.45 290 GLY A CA 1
ATOM 2232 C C . GLY A 1 290 ? -12.534 -9.944 -5.486 1.00 24.70 290 GLY A C 1
ATOM 2233 O O . GLY A 1 290 ? -11.647 -10.799 -5.470 1.00 24.08 290 GLY A O 1
ATOM 2234 N N . VAL A 1 291 ? -13.060 -9.423 -4.374 1.00 23.59 291 VAL A N 1
ATOM 2235 C CA . VAL A 1 291 ? -12.651 -9.813 -3.023 1.00 20.91 291 VAL A CA 1
ATOM 2236 C C . VAL A 1 291 ? -13.908 -9.978 -2.182 1.00 27.73 291 VAL A C 1
ATOM 2237 O O . VAL A 1 291 ? -14.696 -9.032 -2.056 1.00 23.47 291 VAL A O 1
ATOM 2241 N N . ALA A 1 292 ? -14.103 -11.178 -1.628 1.00 23.78 292 ALA A N 1
ATOM 2242 C CA . ALA A 1 292 ? -15.212 -11.497 -0.736 1.00 23.70 292 ALA A CA 1
ATOM 2243 C C . ALA A 1 292 ? -14.699 -11.660 0.690 1.00 23.74 292 ALA A C 1
ATOM 2244 O O . ALA A 1 292 ? -13.637 -12.249 0.909 1.00 23.53 292 ALA A O 1
ATOM 2246 N N . VAL A 1 293 ? -15.460 -11.160 1.661 1.00 20.27 293 VAL A N 1
ATOM 2247 C CA . VAL A 1 293 ? -15.108 -11.251 3.078 1.00 20.42 293 VAL A CA 1
ATOM 2248 C C . VAL A 1 293 ? -16.195 -12.021 3.825 1.00 22.03 293 VAL A C 1
ATOM 2249 O O . VAL A 1 293 ? -17.368 -11.625 3.796 1.00 23.18 293 VAL A O 1
ATOM 2253 N N . LEU A 1 294 ? -15.806 -13.097 4.519 1.00 21.04 294 LEU A N 1
ATOM 2254 C CA . LEU A 1 294 ? -16.739 -13.861 5.344 1.00 24.34 294 LEU A CA 1
ATOM 2255 C C . LEU A 1 294 ? -16.774 -13.278 6.754 1.00 24.54 294 LEU A C 1
ATOM 2256 O O . LEU A 1 294 ? -15.724 -13.015 7.341 1.00 20.59 294 LEU A O 1
ATOM 2261 N N . VAL A 1 295 ? -17.984 -13.058 7.289 1.00 28.89 295 VAL A N 1
ATOM 2262 C CA . VAL A 1 295 ? -18.135 -12.500 8.634 1.00 23.05 295 VAL A CA 1
ATOM 2263 C C . VAL A 1 295 ? -19.062 -13.372 9.484 1.00 24.59 295 VAL A C 1
ATOM 2264 O O . VAL A 1 295 ? -18.789 -13.623 10.666 1.00 24.33 295 VAL A O 1
ATOM 2268 N N . GLY A 1 296 ? -20.174 -13.816 8.903 1.00 28.72 296 GLY A N 1
ATOM 2269 C CA . GLY A 1 296 ? -21.132 -14.601 9.666 1.00 28.31 296 GLY A CA 1
ATOM 2270 C C . GLY A 1 296 ? -20.519 -15.875 10.219 1.00 30.37 296 GLY A C 1
ATOM 2271 O O . GLY A 1 296 ? -19.571 -16.426 9.658 1.00 29.16 296 GLY A O 1
ATOM 2272 N N . VAL A 1 297 ? -21.055 -16.336 11.341 1.00 27.81 297 VAL A N 1
ATOM 2273 C CA . VAL A 1 297 ? -20.587 -17.554 12.005 1.00 21.09 297 VAL A CA 1
ATOM 2274 C C . VAL A 1 297 ? -21.526 -18.700 11.645 1.00 31.21 297 VAL A C 1
ATOM 2275 O O . VAL A 1 297 ? -22.743 -18.572 11.842 1.00 31.95 297 VAL A O 1
ATOM 2279 N N . PRO A 1 298 ? -21.020 -19.817 11.131 1.00 33.62 298 PRO A N 1
ATOM 2280 C CA . PRO A 1 298 ? -21.905 -20.937 10.787 1.00 37.98 298 PRO A CA 1
ATOM 2281 C C . PRO A 1 298 ? -22.376 -21.692 12.022 1.00 41.00 298 PRO A C 1
ATOM 2282 O O . PRO A 1 298 ? -21.639 -21.860 12.996 1.00 39.22 298 PRO A O 1
ATOM 2286 N N . SER A 1 299 ? -23.628 -22.155 11.965 1.00 49.61 299 SER A N 1
ATOM 2287 C CA . SER A 1 299 ? -24.211 -22.896 13.080 1.00 57.35 299 SER A CA 1
ATOM 2288 C C . SER A 1 299 ? -23.687 -24.324 13.146 1.00 62.03 299 SER A C 1
ATOM 2289 O O . SER A 1 299 ? -23.408 -24.836 14.235 1.00 70.51 299 SER A O 1
ATOM 2292 N N . LYS A 1 300 ? -23.553 -24.977 11.997 1.00 65.70 300 LYS A N 1
ATOM 2293 C CA . LYS A 1 300 ? -23.130 -26.364 11.911 1.00 71.11 300 LYS A CA 1
ATOM 2294 C C . LYS A 1 300 ? -21.676 -26.436 11.450 1.00 69.13 300 LYS A C 1
ATOM 2295 O O . LYS A 1 300 ? -20.936 -25.448 11.495 1.00 65.62 300 LYS A O 1
ATOM 2301 N N . ASP A 1 301 ? -21.251 -27.619 11.006 1.00 58.93 301 ASP A N 1
ATOM 2302 C CA . ASP A 1 301 ? -19.925 -27.795 10.432 1.00 61.81 301 ASP A CA 1
ATOM 2303 C C . ASP A 1 301 ? -19.988 -28.148 8.949 1.00 56.94 301 ASP A C 1
ATOM 2304 O O . ASP A 1 301 ? -19.135 -28.880 8.442 1.00 53.97 301 ASP A O 1
ATOM 2309 N N . ASP A 1 302 ? -20.998 -27.636 8.247 1.00 53.57 302 ASP A N 1
ATOM 2310 C CA . ASP A 1 302 ? -20.921 -27.559 6.796 1.00 51.58 302 ASP A CA 1
ATOM 2311 C C . ASP A 1 302 ? -19.670 -26.778 6.409 1.00 50.97 302 ASP A C 1
ATOM 2312 O O . ASP A 1 302 ? -19.324 -25.777 7.040 1.00 39.69 302 ASP A O 1
ATOM 2317 N N . ALA A 1 303 ? -19.051 -27.223 5.323 1.00 48.31 303 ALA A N 1
ATOM 2318 C CA . ALA A 1 303 ? -17.801 -26.580 4.878 1.00 45.22 303 ALA A CA 1
ATOM 2319 C C . ALA A 1 303 ? -18.050 -25.615 3.727 1.00 38.51 303 ALA A C 1
ATOM 2320 O O . ALA A 1 303 ? -18.999 -25.825 2.978 1.00 36.02 303 ALA A O 1
ATOM 2322 N N . PHE A 1 304 ? -17.228 -24.573 3.648 1.00 34.44 304 PHE A N 1
ATOM 2323 C CA . PHE A 1 304 ? -17.278 -23.684 2.474 1.00 28.12 304 PHE A CA 1
ATOM 2324 C C . PHE A 1 304 ? -16.791 -24.527 1.305 1.00 32.32 304 PHE A C 1
ATOM 2325 O O . PHE A 1 304 ? -15.805 -25.247 1.460 1.00 35.67 304 PHE A O 1
ATOM 2333 N N . LYS A 1 305 ? -17.461 -24.416 0.174 1.00 33.82 305 LYS A N 1
ATOM 2334 C CA . LYS A 1 305 ? -17.109 -25.272 -0.977 1.00 43.52 305 LYS A CA 1
ATOM 2335 C C . LYS A 1 305 ? -17.212 -24.466 -2.258 1.00 31.64 305 LYS A C 1
ATOM 2336 O O . LYS A 1 305 ? -18.196 -23.770 -2.439 1.00 36.80 305 LYS A O 1
ATOM 2342 N N . THR A 1 306 ? -16.187 -24.566 -3.092 1.00 32.62 306 THR A N 1
ATOM 2343 C CA . THR A 1 306 ? -16.243 -23.900 -4.409 1.00 34.52 306 THR A CA 1
ATOM 2344 C C . THR A 1 306 ? -15.283 -24.606 -5.354 1.00 30.18 306 THR A C 1
ATOM 2345 O O . THR A 1 306 ? -14.370 -25.273 -4.881 1.00 32.83 306 THR A O 1
ATOM 2349 N N . HIS A 1 307 ? -15.517 -24.440 -6.643 1.00 33.72 307 HIS A N 1
ATOM 2350 C CA . HIS A 1 307 ? -14.581 -24.994 -7.645 1.00 36.31 307 HIS A CA 1
ATOM 2351 C C . HIS A 1 307 ? -13.269 -24.210 -7.561 1.00 28.25 307 HIS A C 1
ATOM 2352 O O . HIS A 1 307 ? -13.303 -22.982 -7.564 1.00 29.69 307 HIS A O 1
ATOM 2359 N N . PRO A 1 308 ? -12.120 -24.895 -7.478 1.00 24.58 308 PRO A N 1
ATOM 2360 C CA . PRO A 1 308 ? -10.825 -24.201 -7.415 1.00 27.39 308 PRO A CA 1
ATOM 2361 C C . PRO A 1 308 ? -10.586 -23.197 -8.535 1.00 26.02 308 PRO A C 1
ATOM 2362 O O . PRO A 1 308 ? -9.873 -22.210 -8.317 1.00 26.31 308 PRO A O 1
ATOM 2366 N N . MET A 1 309 ? -11.152 -23.414 -9.726 1.00 31.83 309 MET A N 1
ATOM 2367 C CA . MET A 1 309 ? -10.971 -22.467 -10.825 1.00 31.93 309 MET A CA 1
ATOM 2368 C C . MET A 1 309 ? -11.514 -21.080 -10.492 1.00 30.07 309 MET A C 1
ATOM 2369 O O . MET A 1 309 ? -11.085 -20.082 -11.090 1.00 29.10 309 MET A O 1
ATOM 2374 N N . ASN A 1 310 ? -12.469 -20.989 -9.562 1.00 34.48 310 ASN A N 1
ATOM 2375 C CA . ASN A 1 310 ? -12.950 -19.674 -9.147 1.00 29.96 310 ASN A CA 1
ATOM 2376 C C . ASN A 1 310 ? -11.832 -18.831 -8.545 1.00 27.18 310 ASN A C 1
ATOM 2377 O O . ASN A 1 310 ? -11.845 -17.600 -8.672 1.00 31.13 310 ASN A O 1
ATOM 2382 N N . PHE A 1 311 ? -10.845 -19.467 -7.914 1.00 26.96 311 PHE A N 1
ATOM 2383 C CA . PHE A 1 311 ? -9.688 -18.721 -7.428 1.00 27.97 311 PHE A CA 1
ATOM 2384 C C . PHE A 1 311 ? -8.666 -18.482 -8.531 1.00 25.54 311 PHE A C 1
ATOM 2385 O O . PHE A 1 311 ? -8.095 -17.389 -8.622 1.00 25.50 311 PHE A O 1
ATOM 2393 N N . LEU A 1 312 ? -8.378 -19.509 -9.339 1.00 30.32 312 LEU A N 1
ATOM 2394 C CA . LEU A 1 312 ? -7.464 -19.351 -10.468 1.00 22.85 312 LEU A CA 1
ATOM 2395 C C . LEU A 1 312 ? -7.919 -18.263 -11.431 1.00 31.39 312 LEU A C 1
ATOM 2396 O O . LEU A 1 312 ? -7.091 -17.703 -12.158 1.00 25.98 312 LEU A O 1
ATOM 2401 N N . ASN A 1 313 ? -9.213 -17.940 -11.442 1.00 25.11 313 ASN A N 1
ATOM 2402 C CA . ASN A 1 313 ? -9.721 -16.780 -12.160 1.00 28.19 313 ASN A CA 1
ATOM 2403 C C . ASN A 1 313 ? -9.547 -15.472 -11.362 1.00 27.84 313 ASN A C 1
ATOM 2404 O O . ASN A 1 313 ? -10.162 -14.446 -11.700 1.00 30.37 313 ASN A O 1
ATOM 2409 N N . GLU A 1 314 ? -8.715 -15.525 -10.314 1.00 23.66 314 GLU A N 1
ATOM 2410 C CA . GLU A 1 314 ? -8.199 -14.361 -9.586 1.00 23.63 314 GLU A CA 1
ATOM 2411 C C . GLU A 1 314 ? -9.264 -13.677 -8.728 1.00 28.51 314 GLU A C 1
ATOM 2412 O O . GLU A 1 314 ? -9.344 -12.448 -8.672 1.00 26.80 314 GLU A O 1
ATOM 2418 N N . ARG A 1 315 ? -10.046 -14.484 -8.027 1.00 23.79 315 ARG A N 1
ATOM 2419 C CA . ARG A 1 315 ? -10.839 -14.049 -6.886 1.00 23.99 315 ARG A CA 1
ATOM 2420 C C . ARG A 1 315 ? -10.070 -14.272 -5.591 1.00 24.96 315 ARG A C 1
ATOM 2421 O O . ARG A 1 315 ? -9.165 -15.110 -5.505 1.00 26.99 315 ARG A O 1
ATOM 2429 N N . THR A 1 316 ? -10.450 -13.509 -4.571 1.00 21.86 316 THR A N 1
ATOM 2430 C CA . THR A 1 316 ? -9.834 -13.566 -3.255 1.00 20.75 316 THR A CA 1
ATOM 2431 C C . THR A 1 316 ? -10.920 -13.752 -2.214 1.00 21.49 316 THR A C 1
ATOM 2432 O O . THR A 1 316 ? -11.992 -13.152 -2.324 1.00 22.92 316 THR A O 1
ATOM 2436 N N . LEU A 1 317 ? -10.639 -14.586 -1.213 1.00 22.37 317 LEU A N 1
ATOM 2437 C CA . LEU A 1 317 ? -11.564 -14.858 -0.119 1.00 23.14 317 LEU A CA 1
ATOM 2438 C C . LEU A 1 317 ? -10.873 -14.543 1.197 1.00 25.30 317 LEU A C 1
ATOM 2439 O O . LEU A 1 317 ? -9.813 -15.103 1.491 1.00 23.28 317 LEU A O 1
ATOM 2444 N N . LYS A 1 318 ? -11.478 -13.660 1.988 1.00 19.79 318 LYS A N 1
ATOM 2445 C CA . LYS A 1 318 ? -10.968 -13.273 3.296 1.00 20.24 318 LYS A CA 1
ATOM 2446 C C . LYS A 1 318 ? -12.021 -13.562 4.357 1.00 21.75 318 LYS A C 1
ATOM 2447 O O . LYS A 1 318 ? -13.189 -13.826 4.058 1.00 23.84 318 LYS A O 1
ATOM 2453 N N . GLY A 1 319 ? -11.590 -13.497 5.613 1.00 24.10 319 GLY A N 1
ATOM 2454 C CA . GLY A 1 319 ? -12.500 -13.616 6.730 1.00 27.60 319 GLY A CA 1
ATOM 2455 C C . GLY A 1 319 ? -12.072 -12.670 7.832 1.00 27.41 319 GLY A C 1
ATOM 2456 O O . GLY A 1 319 ? -10.917 -12.226 7.883 1.00 27.99 319 GLY A O 1
ATOM 2457 N N . THR A 1 320 ? -13.023 -12.356 8.718 1.00 20.71 320 THR A N 1
ATOM 2458 C CA . THR A 1 320 ? -12.747 -11.389 9.768 1.00 18.38 320 THR A CA 1
ATOM 2459 C C . THR A 1 320 ? -13.293 -11.851 11.110 1.00 19.02 320 THR A C 1
ATOM 2460 O O . THR A 1 320 ? -14.333 -12.514 11.192 1.00 24.41 320 THR A O 1
ATOM 2464 N N . PHE A 1 321 ? -12.557 -11.497 12.157 1.00 18.86 321 PHE A N 1
ATOM 2465 C CA . PHE A 1 321 ? -13.015 -11.566 13.536 1.00 20.42 321 PHE A CA 1
ATOM 2466 C C . PHE A 1 321 ? -13.116 -10.142 14.052 1.00 19.24 321 PHE A C 1
ATOM 2467 O O . PHE A 1 321 ? -12.115 -9.418 14.070 1.00 21.86 321 PHE A O 1
ATOM 2475 N N . PHE A 1 322 ? -14.333 -9.727 14.403 1.00 23.56 322 PHE A N 1
ATOM 2476 C CA . PHE A 1 322 ? -14.572 -8.417 15.014 1.00 22.00 322 PHE A CA 1
ATOM 2477 C C . PHE A 1 322 ? -14.001 -7.299 14.142 1.00 18.55 322 PHE A C 1
ATOM 2478 O O . PHE A 1 322 ? -13.443 -6.315 14.631 1.00 21.62 322 PHE A O 1
ATOM 2486 N N . GLY A 1 323 ? -14.150 -7.454 12.822 1.00 17.81 323 GLY A N 1
ATOM 2487 C CA . GLY A 1 323 ? -13.716 -6.432 11.893 1.00 19.87 323 GLY A CA 1
ATOM 2488 C C . GLY A 1 323 ? -12.217 -6.240 11.833 1.00 21.39 323 GLY A C 1
ATOM 2489 O O . GLY A 1 323 ? -11.746 -5.232 11.289 1.00 21.57 323 GLY A O 1
ATOM 2490 N N . ASN A 1 324 ? -11.453 -7.182 12.384 1.00 19.34 324 ASN A N 1
ATOM 2491 C CA . ASN A 1 324 ? -9.997 -7.049 12.551 1.00 22.31 324 ASN A CA 1
ATOM 2492 C C . ASN A 1 324 ? -9.603 -5.850 13.432 1.00 24.12 324 ASN A C 1
ATOM 2493 O O . ASN A 1 324 ? -8.446 -5.388 13.404 1.00 21.61 324 ASN A O 1
ATOM 2498 N N . TYR A 1 325 ? -10.530 -5.334 14.236 1.00 21.36 325 TYR A N 1
ATOM 2499 C CA . TYR A 1 325 ? -10.214 -4.253 15.162 1.00 24.05 325 TYR A CA 1
ATOM 2500 C C . TYR A 1 325 ? -9.622 -4.805 16.451 1.00 20.50 325 TYR A C 1
ATOM 2501 O O . TYR A 1 325 ? -10.128 -5.782 17.011 1.00 22.00 325 TYR A O 1
ATOM 2510 N N . LYS A 1 326 ? -8.545 -4.170 16.928 1.00 20.83 326 LYS A N 1
ATOM 2511 C CA . LYS A 1 326 ? -8.043 -4.492 18.259 1.00 20.18 326 LYS A CA 1
ATOM 2512 C C . LYS A 1 326 ? -8.884 -3.790 19.317 1.00 24.48 326 LYS A C 1
ATOM 2513 O O . LYS A 1 326 ? -9.121 -2.576 19.212 1.00 24.73 326 LYS A O 1
ATOM 2519 N N . PRO A 1 327 ? -9.361 -4.511 20.339 1.00 20.88 327 PRO A N 1
ATOM 2520 C CA . PRO A 1 327 ? -10.397 -3.925 21.204 1.00 25.54 327 PRO A CA 1
ATOM 2521 C C . PRO A 1 327 ? -9.906 -2.772 22.050 1.00 28.09 327 PRO A C 1
ATOM 2522 O O . PRO A 1 327 ? -10.664 -1.824 22.267 1.00 22.85 327 PRO A O 1
ATOM 2526 N N . LYS A 1 328 ? -8.663 -2.796 22.519 1.00 25.06 328 LYS A N 1
ATOM 2527 C CA . LYS A 1 328 ? -8.208 -1.696 23.352 1.00 28.96 328 LYS A CA 1
ATOM 2528 C C . LYS A 1 328 ? -7.608 -0.568 22.526 1.00 24.75 328 LYS A C 1
ATOM 2529 O O . LYS A 1 328 ? -7.788 0.601 22.876 1.00 27.51 328 LYS A O 1
ATOM 2535 N N . THR A 1 329 ? -6.974 -0.895 21.395 1.00 25.79 329 THR A N 1
ATOM 2536 C CA . THR A 1 329 ? -6.264 0.097 20.592 1.00 28.34 329 THR A CA 1
ATOM 2537 C C . THR A 1 329 ? -7.191 0.817 19.616 1.00 29.92 329 THR A C 1
ATOM 2538 O O . THR A 1 329 ? -7.083 2.038 19.437 1.00 30.08 329 THR A O 1
ATOM 2542 N N . ASP A 1 330 ? -8.116 0.098 18.985 1.00 26.58 330 ASP A N 1
ATOM 2543 C CA . ASP A 1 330 ? -8.884 0.641 17.870 1.00 24.67 330 ASP A CA 1
ATOM 2544 C C . ASP A 1 330 ? -10.309 1.037 18.231 1.00 26.80 330 ASP A C 1
ATOM 2545 O O . ASP A 1 330 ? -10.802 2.048 17.720 1.00 27.64 330 ASP A O 1
ATOM 2550 N N . ILE A 1 331 ? -10.984 0.265 19.095 1.00 23.43 331 ILE A N 1
ATOM 2551 C CA . ILE A 1 331 ? -12.387 0.567 19.421 1.00 25.06 331 ILE A CA 1
ATOM 2552 C C . ILE A 1 331 ? -12.570 1.976 19.968 1.00 25.41 331 ILE A C 1
ATOM 2553 O O . ILE A 1 331 ? -13.570 2.622 19.618 1.00 25.11 331 ILE A O 1
ATOM 2558 N N . PRO A 1 332 ? -11.694 2.516 20.827 1.00 26.51 332 PRO A N 1
ATOM 2559 C CA . PRO A 1 332 ? -11.867 3.929 21.216 1.00 27.77 332 PRO A CA 1
ATOM 2560 C C . PRO A 1 332 ? -11.877 4.881 20.030 1.00 25.99 332 PRO A C 1
ATOM 2561 O O . PRO A 1 332 ? -12.590 5.894 20.068 1.00 22.66 332 PRO A O 1
ATOM 2565 N N . GLY A 1 333 ? -11.119 4.575 18.973 1.00 25.98 333 GLY A N 1
ATOM 2566 C CA . GLY A 1 333 ? -11.168 5.388 17.767 1.00 28.95 333 GLY A CA 1
ATOM 2567 C C . GLY A 1 333 ? -12.495 5.298 17.036 1.00 30.44 333 GLY A C 1
ATOM 2568 O O . GLY A 1 333 ? -12.955 6.281 16.442 1.00 29.70 333 GLY A O 1
ATOM 2569 N N . VAL A 1 334 ? -13.128 4.120 17.059 1.00 24.23 334 VAL A N 1
ATOM 2570 C CA . VAL A 1 334 ? -14.478 3.990 16.505 1.00 25.50 334 VAL A CA 1
ATOM 2571 C C . VAL A 1 334 ? -15.436 4.936 17.228 1.00 22.85 334 VAL A C 1
ATOM 2572 O O . VAL A 1 334 ? -16.226 5.651 16.600 1.00 25.17 334 VAL A O 1
ATOM 2576 N N . VAL A 1 335 ? -15.358 4.981 18.561 1.00 21.25 335 VAL A N 1
ATOM 2577 C CA . VAL A 1 335 ? -16.217 5.885 19.322 1.00 20.76 335 VAL A CA 1
ATOM 2578 C C . VAL A 1 335 ? -15.917 7.339 18.952 1.00 24.64 335 VAL A C 1
ATOM 2579 O O . VAL A 1 335 ? -16.827 8.171 18.823 1.00 24.67 335 VAL A O 1
ATOM 2583 N N . GLU A 1 336 ? -14.634 7.658 18.751 1.00 23.10 336 GLU A N 1
ATOM 2584 C CA . GLU A 1 336 ? -14.252 8.999 18.316 1.00 25.45 336 GLU A CA 1
ATOM 2585 C C . GLU A 1 336 ? -14.903 9.368 16.989 1.00 33.20 336 GLU A C 1
ATOM 2586 O O . GLU A 1 336 ? -15.296 10.527 16.789 1.00 32.73 336 GLU A O 1
ATOM 2592 N N . LYS A 1 337 ? -15.028 8.403 16.066 1.00 31.81 337 LYS A N 1
ATOM 2593 C CA . LYS A 1 337 ? -15.706 8.684 14.802 1.00 27.85 337 LYS A CA 1
ATOM 2594 C C . LYS A 1 337 ? -17.176 8.998 15.025 1.00 33.62 337 LYS A C 1
ATOM 2595 O O . LYS A 1 337 ? -17.737 9.865 14.345 1.00 31.33 337 LYS A O 1
ATOM 2601 N N . TYR A 1 338 ? -17.813 8.318 15.981 1.00 27.47 338 TYR A N 1
ATOM 2602 C CA . TYR A 1 338 ? -19.167 8.699 16.363 1.00 28.32 338 TYR A CA 1
ATOM 2603 C C . TYR A 1 338 ? -19.203 10.112 16.930 1.00 29.36 338 TYR A C 1
ATOM 2604 O O . TYR A 1 338 ? -20.082 10.907 16.574 1.00 29.66 338 TYR A O 1
ATOM 2613 N N . MET A 1 339 ? -18.251 10.441 17.810 1.00 30.49 339 MET A N 1
ATOM 2614 C CA . MET A 1 339 ? -18.224 11.758 18.443 1.00 30.86 339 MET A CA 1
ATOM 2615 C C . MET A 1 339 ? -17.979 12.871 17.431 1.00 35.18 339 MET A C 1
ATOM 2616 O O . MET A 1 339 ? -18.378 14.020 17.666 1.00 35.13 339 MET A O 1
ATOM 2621 N N . ASN A 1 340 ? -17.327 12.563 16.312 1.00 31.18 340 ASN A N 1
ATOM 2622 C CA A ASN A 1 340 ? -17.045 13.545 15.277 0.48 35.36 340 ASN A CA 1
ATOM 2623 C CA B ASN A 1 340 ? -17.058 13.565 15.289 0.52 35.37 340 ASN A CA 1
ATOM 2624 C C . ASN A 1 340 ? -18.072 13.521 14.155 1.00 34.16 340 ASN A C 1
ATOM 2625 O O . ASN A 1 340 ? -17.811 14.069 13.078 1.00 30.87 340 ASN A O 1
ATOM 2634 N N . LYS A 1 341 ? -19.224 12.882 14.381 1.00 30.81 341 LYS A N 1
ATOM 2635 C CA . LYS A 1 341 ? -20.326 12.798 13.429 1.00 31.11 341 LYS A CA 1
ATOM 2636 C C . LYS A 1 341 ? -19.937 12.091 12.133 1.00 37.72 341 LYS A C 1
ATOM 2637 O O . LYS A 1 341 ? -20.563 12.311 11.092 1.00 36.98 341 LYS A O 1
ATOM 2643 N N . GLU A 1 342 ? -18.925 11.223 12.175 1.00 34.43 342 GLU A N 1
ATOM 2644 C CA . GLU A 1 342 ? -18.489 10.455 11.015 1.00 34.67 342 GLU A CA 1
ATOM 2645 C C . GLU A 1 342 ? -19.099 9.061 10.954 1.00 38.46 342 GLU A C 1
ATOM 2646 O O . GLU A 1 342 ? -18.832 8.325 9.999 1.00 40.07 342 GLU A O 1
ATOM 2652 N N . LEU A 1 343 ? -19.889 8.674 11.953 1.00 34.69 343 LEU A N 1
ATOM 2653 C CA . LEU A 1 343 ? -20.417 7.321 12.048 1.00 35.01 343 LEU A CA 1
ATOM 2654 C C . LEU A 1 343 ? -21.789 7.380 12.701 1.00 32.52 343 LEU A C 1
ATOM 2655 O O . LEU A 1 343 ? -21.951 8.020 13.743 1.00 35.00 343 LEU A O 1
ATOM 2660 N N . GLU A 1 344 ? -22.760 6.699 12.101 1.00 34.51 344 GLU A N 1
ATOM 2661 C CA . GLU A 1 344 ? -24.140 6.716 12.576 1.00 32.49 344 GLU A CA 1
ATOM 2662 C C . GLU A 1 344 ? -24.346 5.613 13.611 1.00 39.39 344 GLU A C 1
ATOM 2663 O O . GLU A 1 344 ? -24.049 4.444 13.340 1.00 37.65 344 GLU A O 1
ATOM 2669 N N . LEU A 1 345 ? -24.828 5.983 14.805 1.00 31.53 345 LEU A N 1
ATOM 2670 C CA . LEU A 1 345 ? -25.121 4.997 15.847 1.00 25.56 345 LEU A CA 1
ATOM 2671 C C . LEU A 1 345 ? -26.557 5.024 16.336 1.00 23.29 345 LEU A C 1
ATOM 2672 O O . LEU A 1 345 ? -27.106 3.969 16.659 1.00 26.55 345 LEU A O 1
ATOM 2677 N N . GLU A 1 346 ? -27.178 6.202 16.434 1.00 24.69 346 GLU A N 1
ATOM 2678 C CA . GLU A 1 346 ? -28.518 6.252 17.005 1.00 26.32 346 GLU A CA 1
ATOM 2679 C C . GLU A 1 346 ? -29.511 5.405 16.219 1.00 28.52 346 GLU A C 1
ATOM 2680 O O . GLU A 1 346 ? -30.442 4.843 16.807 1.00 28.72 346 GLU A O 1
ATOM 2686 N N . LYS A 1 347 ? -29.335 5.285 14.900 1.00 26.14 347 LYS A N 1
ATOM 2687 C CA . LYS A 1 347 ? -30.332 4.564 14.116 1.00 25.83 347 LYS A CA 1
ATOM 2688 C C . LYS A 1 347 ? -30.271 3.054 14.306 1.00 27.52 347 LYS A C 1
ATOM 2689 O O . LYS A 1 347 ? -31.151 2.358 13.789 1.00 26.31 347 LYS A O 1
ATOM 2695 N N . PHE A 1 348 ? -29.288 2.533 15.051 1.00 26.34 348 PHE A N 1
ATOM 2696 C CA . PHE A 1 348 ? -29.320 1.119 15.422 1.00 23.99 348 PHE A CA 1
ATOM 2697 C C . PHE A 1 348 ? -30.341 0.827 16.519 1.00 27.27 348 PHE A C 1
ATOM 2698 O O . PHE A 1 348 ? -30.702 -0.342 16.735 1.00 24.82 348 PHE A O 1
ATOM 2706 N N . ILE A 1 349 ? -30.824 1.853 17.213 1.00 24.70 349 ILE A N 1
ATOM 2707 C CA . ILE A 1 349 ? -31.649 1.662 18.398 1.00 24.34 349 ILE A CA 1
ATOM 2708 C C . ILE A 1 349 ? -33.107 1.559 17.967 1.00 26.03 349 ILE A C 1
ATOM 2709 O O . ILE A 1 349 ? -33.727 2.555 17.579 1.00 23.29 349 ILE A O 1
ATOM 2714 N N . THR A 1 350 ? -33.661 0.348 18.042 1.00 20.31 350 THR A N 1
ATOM 2715 C CA . THR A 1 350 ? -35.053 0.120 17.672 1.00 22.69 350 THR A CA 1
ATOM 2716 C C . THR A 1 350 ? -35.984 -0.073 18.860 1.00 21.10 350 THR A C 1
ATOM 2717 O O . THR A 1 350 ? -37.209 -0.018 18.678 1.00 22.84 350 THR A O 1
ATOM 2721 N N . HIS A 1 351 ? -35.444 -0.255 20.063 1.00 23.34 351 HIS A N 1
ATOM 2722 C CA . HIS A 1 351 ? -36.220 -0.621 21.237 1.00 18.84 351 HIS A CA 1
ATOM 2723 C C . HIS A 1 351 ? -35.467 -0.159 22.468 1.00 16.27 351 HIS A C 1
ATOM 2724 O O . HIS A 1 351 ? -34.247 0.043 22.434 1.00 20.61 351 HIS A O 1
ATOM 2731 N N . THR A 1 352 ? -36.196 -0.061 23.578 1.00 15.61 352 THR A N 1
ATOM 2732 C CA . THR A 1 352 ? -35.571 0.136 24.876 1.00 15.80 352 THR A CA 1
ATOM 2733 C C . THR A 1 352 ? -36.489 -0.397 25.959 1.00 19.74 352 THR A C 1
ATOM 2734 O O . THR A 1 352 ? -37.716 -0.294 25.849 1.00 23.01 352 THR A O 1
ATOM 2738 N N . VAL A 1 353 ? -35.891 -0.990 26.991 1.00 20.05 353 VAL A N 1
ATOM 2739 C CA . VAL A 1 353 ? -36.629 -1.496 28.151 1.00 18.39 353 VAL A CA 1
ATOM 2740 C C . VAL A 1 353 ? -35.766 -1.322 29.395 1.00 17.00 353 VAL A C 1
ATOM 2741 O O . VAL A 1 353 ? -34.526 -1.360 29.308 1.00 20.95 353 VAL A O 1
ATOM 2745 N N . PRO A 1 354 ? -36.360 -1.188 30.574 1.00 16.96 354 PRO A N 1
ATOM 2746 C CA . PRO A 1 354 ? -35.567 -1.223 31.805 1.00 19.51 354 PRO A CA 1
ATOM 2747 C C . PRO A 1 354 ? -35.087 -2.640 32.102 1.00 20.19 354 PRO A C 1
ATOM 2748 O O . PRO A 1 354 ? -35.597 -3.619 31.560 1.00 22.35 354 PRO A O 1
ATOM 2752 N N . PHE A 1 355 ? -34.106 -2.726 33.005 1.00 20.65 355 PHE A N 1
ATOM 2753 C CA . PHE A 1 355 ? -33.483 -4.009 33.351 1.00 20.65 355 PHE A CA 1
ATOM 2754 C C . PHE A 1 355 ? -34.503 -5.037 33.837 1.00 24.04 355 PHE A C 1
ATOM 2755 O O . PHE A 1 355 ? -34.430 -6.214 33.464 1.00 22.15 355 PHE A O 1
ATOM 2763 N N . SER A 1 356 ? -35.466 -4.621 34.668 1.00 22.46 356 SER A N 1
ATOM 2764 C CA . SER A 1 356 ? -36.479 -5.557 35.163 1.00 25.91 356 SER A CA 1
ATOM 2765 C C . SER A 1 356 ? -37.290 -6.205 34.046 1.00 22.50 356 SER A C 1
ATOM 2766 O O . SER A 1 356 ? -37.856 -7.291 34.248 1.00 26.68 356 SER A O 1
ATOM 2769 N N . GLU A 1 357 ? -37.341 -5.583 32.871 1.00 19.43 357 GLU A N 1
ATOM 2770 C CA . GLU A 1 357 ? -38.083 -6.060 31.715 1.00 21.34 357 GLU A CA 1
ATOM 2771 C C . GLU A 1 357 ? -37.144 -6.585 30.629 1.00 20.84 357 GLU A C 1
ATOM 2772 O O . GLU A 1 357 ? -37.484 -6.592 29.444 1.00 20.59 357 GLU A O 1
ATOM 2778 N N . ILE A 1 358 ? -35.971 -7.081 31.040 1.00 24.04 358 ILE A N 1
ATOM 2779 C CA . ILE A 1 358 ? -34.978 -7.547 30.082 1.00 21.39 358 ILE A CA 1
ATOM 2780 C C . ILE A 1 358 ? -35.526 -8.674 29.212 1.00 20.01 358 ILE A C 1
ATOM 2781 O O . ILE A 1 358 ? -35.164 -8.788 28.035 1.00 21.04 358 ILE A O 1
ATOM 2786 N N . ASN A 1 359 ? -36.442 -9.490 29.738 1.00 24.54 359 ASN A N 1
ATOM 2787 C CA . ASN A 1 359 ? -36.967 -10.568 28.908 1.00 24.66 359 ASN A CA 1
ATOM 2788 C C . ASN A 1 359 ? -37.709 -10.053 27.684 1.00 23.32 359 ASN A C 1
ATOM 2789 O O . ASN A 1 359 ? -37.781 -10.763 26.679 1.00 23.42 359 ASN A O 1
ATOM 2794 N N . LYS A 1 360 ? -38.238 -8.824 27.724 1.00 22.63 360 LYS A N 1
ATOM 2795 C CA A LYS A 1 360 ? -38.882 -8.277 26.536 0.32 23.73 360 LYS A CA 1
ATOM 2796 C CA B LYS A 1 360 ? -38.882 -8.275 26.539 0.68 23.70 360 LYS A CA 1
ATOM 2797 C C . LYS A 1 360 ? -37.886 -8.080 25.400 1.00 19.18 360 LYS A C 1
ATOM 2798 O O . LYS A 1 360 ? -38.245 -8.250 24.229 1.00 23.84 360 LYS A O 1
ATOM 2809 N N . ALA A 1 361 ? -36.636 -7.718 25.721 1.00 23.60 361 ALA A N 1
ATOM 2810 C CA . ALA A 1 361 ? -35.603 -7.611 24.694 1.00 26.22 361 ALA A CA 1
ATOM 2811 C C . ALA A 1 361 ? -35.438 -8.925 23.942 1.00 25.08 361 ALA A C 1
ATOM 2812 O O . ALA A 1 361 ? -35.270 -8.930 22.716 1.00 24.81 361 ALA A O 1
ATOM 2814 N N . PHE A 1 362 ? -35.503 -10.052 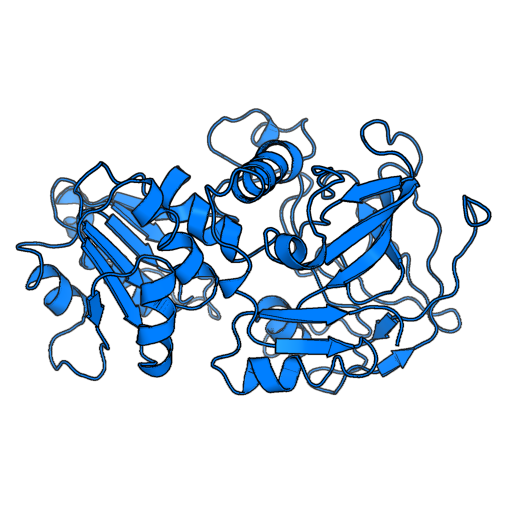24.655 1.00 26.22 362 PHE A N 1
ATOM 2815 C CA . PHE A 1 362 ? -35.532 -11.347 23.977 1.00 25.61 362 PHE A CA 1
ATOM 2816 C C . PHE A 1 362 ? -36.737 -11.461 23.047 1.00 30.92 362 PHE A C 1
ATOM 2817 O O . PHE A 1 362 ? -36.609 -11.934 21.911 1.00 30.99 362 PHE A O 1
ATOM 2825 N N . ASP A 1 363 ? -37.912 -11.007 23.498 1.00 30.29 363 ASP A N 1
ATOM 2826 C CA . ASP A 1 363 ? -39.090 -11.076 22.643 1.00 29.13 363 ASP A CA 1
ATOM 2827 C C . ASP A 1 363 ? -38.888 -10.269 21.365 1.00 36.44 363 ASP A C 1
ATOM 2828 O O . ASP A 1 363 ? -39.133 -10.768 20.261 1.00 36.08 363 ASP A O 1
ATOM 2833 N N . TYR A 1 364 ? -38.427 -9.014 21.494 1.00 26.77 364 TYR A N 1
ATOM 2834 C CA . TYR A 1 364 ? -38.233 -8.173 20.316 1.00 29.05 364 TYR A CA 1
ATOM 2835 C C . TYR A 1 364 ? -37.175 -8.758 19.388 1.00 34.36 364 TYR A C 1
ATOM 2836 O O . TYR A 1 364 ? -37.286 -8.652 18.162 1.00 40.22 364 TYR A O 1
ATOM 2845 N N . MET A 1 365 ? -36.141 -9.377 19.959 1.00 30.98 365 MET A N 1
ATOM 2846 C CA . MET A 1 365 ? -35.099 -10.015 19.159 1.00 35.26 365 MET A CA 1
ATOM 2847 C C . MET A 1 365 ? -35.647 -11.230 18.422 1.00 40.74 365 MET A C 1
ATOM 2848 O O . MET A 1 365 ? -35.489 -11.355 17.200 1.00 36.48 365 MET A O 1
ATOM 2853 N N . LEU A 1 366 ? -36.319 -12.126 19.153 1.00 43.34 366 LEU A N 1
ATOM 2854 C CA . LEU A 1 366 ? -36.789 -13.381 18.572 1.00 45.01 366 LEU A CA 1
ATOM 2855 C C . LEU A 1 366 ? -37.910 -13.156 17.569 1.00 47.51 366 LEU A C 1
ATOM 2856 O O . LEU A 1 366 ? -38.094 -13.969 16.655 1.00 48.67 366 LEU A O 1
ATOM 2861 N N . LYS A 1 367 ? -38.668 -12.068 17.717 1.00 41.43 367 LYS A N 1
ATOM 2862 C CA . LYS A 1 367 ? -39.711 -11.756 16.748 1.00 49.09 367 LYS A CA 1
ATOM 2863 C C . LYS A 1 367 ? -39.143 -11.224 15.439 1.00 51.81 367 LYS A C 1
ATOM 2864 O O . LYS A 1 367 ? -39.825 -11.288 14.412 1.00 60.02 367 LYS A O 1
ATOM 2870 N N . GLY A 1 368 ? -37.920 -10.699 15.453 1.00 52.89 368 GLY A N 1
ATOM 2871 C CA . GLY A 1 368 ? -37.322 -10.104 14.277 1.00 53.58 368 GLY A CA 1
ATOM 2872 C C . GLY A 1 368 ? -37.523 -8.598 14.216 1.00 52.76 368 GLY A C 1
ATOM 2873 O O . GLY A 1 368 ? -38.294 -8.002 14.974 1.00 59.50 368 GLY A O 1
ATOM 2874 N N . GLU A 1 369 ? -36.786 -7.979 13.285 1.00 55.62 369 GLU A N 1
ATOM 2875 C CA . GLU A 1 369 ? -36.808 -6.541 12.997 1.00 64.16 369 GLU A CA 1
ATOM 2876 C C . GLU A 1 369 ? -36.194 -5.673 14.093 1.00 49.67 369 GLU A C 1
ATOM 2877 O O . GLU A 1 369 ? -35.895 -4.498 13.850 1.00 57.91 369 GLU A O 1
ATOM 2883 N N . SER A 1 370 ? -36.005 -6.215 15.293 1.00 46.19 370 SER A N 1
ATOM 2884 C CA . SER A 1 370 ? -35.234 -5.505 16.304 1.00 37.35 370 SER A CA 1
ATOM 2885 C C . SER A 1 370 ? -33.759 -5.517 15.906 1.00 42.67 370 SER A C 1
ATOM 2886 O O . SER A 1 370 ? -33.179 -6.590 15.711 1.00 50.01 370 SER A O 1
ATOM 2889 N N . ILE A 1 371 ? -33.157 -4.333 15.752 1.00 28.50 371 ILE A N 1
ATOM 2890 C CA . ILE A 1 371 ? -31.709 -4.252 15.578 1.00 31.73 371 ILE A CA 1
ATOM 2891 C C . ILE A 1 371 ? -31.071 -4.309 16.954 1.00 28.24 371 ILE A C 1
ATOM 2892 O O . ILE A 1 371 ? -30.485 -5.326 17.321 1.00 23.01 371 ILE A O 1
ATOM 2897 N N . ARG A 1 372 ? -31.184 -3.229 17.732 1.00 20.15 372 ARG A N 1
ATOM 2898 C CA . ARG A 1 372 ? -30.733 -3.270 19.115 1.00 21.81 372 ARG A CA 1
ATOM 2899 C C . ARG A 1 372 ? -31.764 -2.683 20.063 1.00 25.01 372 ARG A C 1
ATOM 2900 O O . ARG A 1 372 ? -32.477 -1.725 19.741 1.00 23.53 372 ARG A O 1
ATOM 2908 N N . CYS A 1 373 ? -31.798 -3.257 21.258 1.00 23.95 373 CYS A N 1
ATOM 2909 C CA . CYS A 1 373 ? -32.642 -2.796 22.350 1.00 21.99 373 CYS A CA 1
ATOM 2910 C C . CYS A 1 373 ? -31.734 -2.281 23.458 1.00 27.15 373 CYS A C 1
ATOM 2911 O O . CYS A 1 373 ? -30.878 -3.022 23.946 1.00 21.14 373 CYS A O 1
ATOM 2914 N N . ILE A 1 374 ? -31.883 -1.007 23.826 1.00 17.93 374 ILE A N 1
ATOM 2915 C CA . ILE A 1 374 ? -31.101 -0.450 24.923 1.00 20.29 374 ILE A CA 1
ATOM 2916 C C . ILE A 1 374 ? -31.755 -0.830 26.242 1.00 20.71 374 ILE A C 1
ATOM 2917 O O . ILE A 1 374 ? -32.865 -0.376 26.547 1.00 21.26 374 ILE A O 1
ATOM 2922 N N . ILE A 1 375 ? -31.054 -1.639 27.034 1.00 19.14 375 ILE A N 1
ATOM 2923 C CA . ILE A 1 375 ? -31.526 -2.079 28.343 1.00 19.23 375 ILE A CA 1
ATOM 2924 C C . ILE A 1 375 ? -31.000 -1.099 29.383 1.00 15.64 375 ILE A C 1
ATOM 2925 O O . ILE A 1 375 ? -29.790 -0.955 29.573 1.00 17.63 375 ILE A O 1
ATOM 2930 N N . THR A 1 376 ? -31.904 -0.361 30.029 1.00 20.50 376 THR A N 1
ATOM 2931 C CA . THR A 1 376 ? -31.495 0.713 30.926 1.00 20.58 376 THR A CA 1
ATOM 2932 C C . THR A 1 376 ? -31.454 0.200 32.364 1.00 20.93 376 THR A C 1
ATOM 2933 O O . THR A 1 376 ? -32.418 -0.400 32.851 1.00 22.03 376 THR A O 1
ATOM 2937 N N . MET A 1 377 ? -30.332 0.431 33.033 1.00 19.05 377 MET A N 1
ATOM 2938 C CA . MET A 1 377 ? -30.136 -0.107 34.368 1.00 25.29 377 MET A CA 1
ATOM 2939 C C . MET A 1 377 ? -30.811 0.791 35.407 1.00 26.10 377 MET A C 1
ATOM 2940 O O . MET A 1 377 ? -30.908 2.014 35.235 1.00 28.33 377 MET A O 1
ATOM 2945 N N . GLY A 1 378 ? -31.298 0.175 36.485 1.00 26.30 378 GLY A N 1
ATOM 2946 C CA . GLY A 1 378 ? -31.778 0.894 37.655 1.00 31.91 378 GLY A CA 1
ATOM 2947 C C . GLY A 1 378 ? -33.215 0.608 38.060 1.00 36.62 378 GLY A C 1
ATOM 2948 O O . GLY A 1 378 ? -33.602 0.939 39.192 1.00 36.29 378 GLY A O 1
ATOM 2949 N N . ALA A 1 379 ? -34.024 0.023 37.187 1.00 25.47 379 ALA A N 1
ATOM 2950 C CA . ALA A 1 379 ? -35.408 -0.305 37.534 1.00 26.97 379 ALA A CA 1
ATOM 2951 C C . ALA A 1 379 ? -35.928 -1.419 36.644 1.00 26.54 379 ALA A C 1
ATOM 2952 O O . ALA A 1 379 ? -35.129 -2.118 36.009 1.00 23.80 379 ALA A O 1
#

Sequence (379 aa):
MSTTGQQIIRCKAAVAWEAGKPLVIEEEVEVAPPQKHEVRIKILFTSLCHTDVYF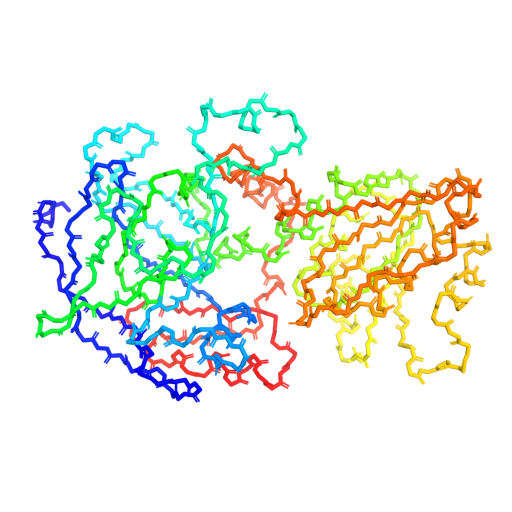WEAKGQTPLFPRIFGHEAGGIVESVGEGVTDLQPGDHVLPIIFTGECGEECRHCHSEESNMCDLLRINTERGGMMIHDGEESRFSINGKPIYHFLGTSTFSEYTVVHSGQVAKINPDAPLDKVCIVSCGLSTGLGATLNVAKPKKGQSVAIFGLGAVGLGAAEEGARIAGASRIIGVDFNSKRFDQAKEFGVTECVNPKDHDKPIQQVIAEMMTDGGVDRSVECTGSVQAMIQAFECVHDGWGVAVLVGVPSKDDAFKTHPMNFLNERTLKGTFFGNYKPKTDIPGVVEKYMNNKELELEKFITHTVPFSEINKKAFDYMLKGESIRCIITMGA

Radius of gyration: 20.76 Å; Cα contacts (8 Å, |Δi|>4): 1001; chains: 1; bounding box: 42×42×65 Å

B-factor: mean 31.77, std 10.98, range [14.48, 84.77]

Solvent-accessible surface area: 16160 Å² total; per-residue (Å²): 174,108,46,66,52,105,105,11,181,10,110,0,0,0,0,100,108,42,28,116,88,8,68,55,39,100,1,67,0,30,30,17,72,88,74,1,0,0,0,97,2,54,50,0,0,1,9,118,41,0,5,86,18,18,50,13,156,86,38,80,88,21,36,30,1,0,0,0,0,0,0,0,0,47,3,18,4,49,8,126,52,17,129,75,4,115,80,45,20,41,0,0,0,0,18,0,1,21,35,36,141,22,205,51,18,128,40,170,133,23,6,64,1,88,86,2,89,54,62,41,73,68,15,14,8,63,86,57,68,101,31,8,2,29,14,141,72,150,93,2,95,0,0,4,14,0,0,0,0,0,37,37,0,0,0,22,14,6,8,0,1,113,6,37,90,115,5,45,10,28,39,0,0,4,0,0,13,1,2,0,15,0,7,0,0,0,55,56,11,2,111,14,141,185,42,33,11,0,0,0,6,7,0,28,12,40,0,0,0,0,0,0,0,0,111,78,24,25,14,71,72,3,0,0,4,24,136,44,59,152,26,30,118,48,0,110,104,2,13,5,64,54,38,11,14,27,150,110,85,160,97,75,6,34,76,9,0,26,101,61,24,126,38,3,0,23,19,0,0,0,17,65,13,51,16,115,8,12,24,45,0,0,53,0,0,30,60,39,135,1,19,0,0,33,16,18,126,54,88,124,146,77,56,59,140,36,117,92,97,36,77,134,65,117,42,57,51,68,49,24,41,3,0,38,24,17,1,47,91,48,0,30,33,8,0,66,97,24,63,91,196,91,8,47,0,83,101,2,52,48,58,86,8,40,4,61,74,0,45,93,1,6,63,63,8,97,157,29,64,4,4,13,2,6,0,46,36,64,89

InterPro domains:
  IPR002328 Alcohol dehydrogenase, zinc-type, conserved site [PS00059] (68-82)
  IPR011032 GroES-like superfamily [SSF50129] (3-185)
  IPR011032 GroES-like superfamily [SSF50129] (328-376)
  IPR013149 Alcohol dehydrogenase-like, C-terminal [PF00107] (205-336)
  IPR013154 Alcohol dehydrogenase-like, N-terminal [PF08240] (34-164)
  IPR036291 NAD(P)-binding domain superfamily [SSF51735] (168-341)